Protein 4FZL (pdb70)

Radius of gyration: 26.9 Å; Cα contacts (8 Å, |Δi|>4): 973; chains: 2; bounding box: 53×77×69 Å

Sequence (481 aa):
GMQNPVATVLLLQGDLYCSPNCLATFQDQARRDSFGIQSKVALKTFAAADQREAEGRDLRTAYNEIATDIGRSSQQINENIIKYPPGNHHVLSGGLMTPFHALAHGMMFGLGAPLTFPIQNVGLNVDIRGIPDVMNVIQSARPVGTSSLDVVNFAYDVGKDSNASWLTLGNITLRLVGTIDKNASGAWTFSSGEIRRAFNDVYDANPSNNHHRGWLGENLTSLLSAVPFTSYSIEIPGSSLPVTTVSGNMQNPVATVLLLQGDLYCSPNCLATFQDQARRDSFGIQQSKVALKTFAAADQREAEGRDLRTAYNEIATDIGRSSQQQINENIIKYPPGNHHVLSGGLMTPFHALAHGMMFGLGAPLTFPIQNVGLNVDIRGIPDVMNVIQSARPVGTSSLDVVNFAYDVGKKDSNASWLTLGNITLRLVGTIDKNASGAWTFSSGEEIIRRAFNDVYDANPSNNHRGWLGENLTSLLSSAVPFTSYSIEIPGSLPVVTVSGNLEHH

CATH classification: 1.10.150.790 (+1 more: 3.30.450.400)

Structure (mmCIF, N/CA/C/O backbone):
data_4FZL
#
_entry.id   4FZL
#
_cell.length_a   55.810
_cell.length_b   96.090
_cell.length_c   64.270
_cell.angle_alpha   90.00
_cell.angle_beta   114.17
_cell.angle_gamma   90.00
#
_symmetry.space_group_name_H-M   'P 1 21 1'
#
loop_
_entity.id
_entity.type
_entity.pdbx_description
1 polymer Bacteriocin
2 non-polymer 'CALCIUM ION'
3 non-polymer 1,2-ETHANEDIOL
4 non-polymer 'CHLORIDE ION'
5 non-polymer 'MAGNESIUM ION'
6 water water
#
loop_
_atom_site.group_PDB
_atom_site.id
_atom_site.type_symbol
_atom_site.label_atom_id
_atom_site.label_alt_id
_atom_site.label_comp_id
_atom_site.label_asym_id
_atom_site.label_entity_id
_atom_site.label_seq_id
_atom_site.pdbx_PDB_ins_code
_atom_site.Cartn_x
_atom_site.Cartn_y
_atom_site.Cartn_z
_atom_site.occupancy
_atom_site.B_iso_or_equiv
_atom_site.auth_seq_id
_atom_site.auth_comp_id
_atom_site.auth_asym_id
_atom_site.auth_atom_id
_atom_site.pdbx_PDB_model_num
ATOM 1 N N . GLY A 1 1 ? -19.580 31.563 -45.912 1.00 102.88 38 GLY A N 1
ATOM 2 C CA . GLY A 1 1 ? -19.401 31.743 -44.441 1.00 70.53 38 GLY A CA 1
ATOM 3 C C . GLY A 1 1 ? -17.959 32.076 -44.118 1.00 59.83 38 GLY A C 1
ATOM 4 O O . GLY A 1 1 ? -17.397 33.034 -44.637 1.00 52.25 38 GLY A O 1
ATOM 5 N N . MET A 1 2 ? -17.343 31.292 -43.253 1.00 43.45 39 MET A N 1
ATOM 6 C CA . MET A 1 2 ? -15.934 31.533 -42.835 1.00 35.23 39 MET A CA 1
ATOM 7 C C . MET A 1 2 ? -14.902 30.862 -43.776 1.00 29.82 39 MET A C 1
ATOM 8 O O . MET A 1 2 ? -15.308 29.936 -44.578 1.00 39.27 39 MET A O 1
ATOM 13 N N . GLN A 1 3 ? -13.653 31.347 -43.728 1.00 31.87 40 GLN A N 1
ATOM 14 C CA . GLN A 1 3 ? -12.599 30.862 -44.627 1.00 33.11 40 GLN A CA 1
ATOM 15 C C . GLN A 1 3 ? -11.954 29.629 -44.073 1.00 31.47 40 GLN A C 1
ATOM 16 O O . GLN A 1 3 ? -11.075 29.027 -44.739 1.00 36.01 40 GLN A O 1
ATOM 22 N N . ASN A 1 4 ? -12.421 29.247 -42.863 1.00 37.48 41 ASN A N 1
ATOM 23 C CA . ASN A 1 4 ? -11.963 28.035 -42.280 1.00 32.22 41 ASN A CA 1
ATOM 24 C C . ASN A 1 4 ? -12.967 27.430 -41.257 1.00 26.50 41 ASN A C 1
ATOM 25 O O . ASN A 1 4 ? -13.887 28.100 -40.735 1.00 31.82 41 ASN A O 1
ATOM 30 N N . PRO A 1 5 ? -12.767 26.138 -40.981 1.00 25.62 42 PRO A N 1
ATOM 31 C CA . PRO A 1 5 ? -13.684 25.344 -40.200 1.00 27.98 42 PRO A CA 1
ATOM 32 C C . PRO A 1 5 ? -13.544 25.579 -38.735 1.00 21.77 42 PRO A C 1
ATOM 33 O O . PRO A 1 5 ? -14.542 25.274 -38.067 1.00 27.93 42 PRO A O 1
ATOM 37 N N . VAL A 1 6 ? -12.397 26.076 -38.254 1.00 21.00 43 VAL A N 1
ATOM 38 C CA . VAL A 1 6 ? -12.255 26.431 -36.851 1.00 22.30 43 VAL A CA 1
ATOM 39 C C . VAL A 1 6 ? -13.155 27.592 -36.521 1.00 20.29 43 VAL A C 1
ATOM 40 O O . VAL A 1 6 ? -13.924 27.517 -35.501 1.00 24.08 43 VAL A O 1
ATOM 44 N N . ALA A 1 7 ? -13.139 28.638 -37.354 1.00 24.53 44 ALA A N 1
ATOM 45 C CA . ALA A 1 7 ? -14.031 29.773 -37.114 1.00 24.51 44 ALA A CA 1
ATOM 46 C C . ALA A 1 7 ? -15.520 29.342 -37.208 1.00 20.84 44 ALA A C 1
ATOM 47 O O . ALA A 1 7 ? -16.402 29.851 -36.457 1.00 23.87 44 ALA A O 1
ATOM 49 N N . THR A 1 8 ? -15.858 28.472 -38.185 1.00 20.70 45 THR A N 1
ATOM 50 C CA . THR A 1 8 ? -17.195 27.959 -38.308 1.00 22.43 45 THR A CA 1
ATOM 51 C C . THR A 1 8 ? -17.751 27.326 -37.028 1.00 21.47 45 THR A C 1
ATOM 52 O O . THR A 1 8 ? -18.878 27.657 -36.580 1.00 24.86 45 THR A O 1
ATOM 56 N N . VAL A 1 9 ? -16.936 26.489 -36.413 1.00 21.53 46 VAL A N 1
ATOM 57 C CA . VAL A 1 9 ? -17.273 25.832 -35.162 1.00 23.16 46 VAL A CA 1
ATOM 58 C C . VAL A 1 9 ? -17.382 26.879 -34.035 1.00 21.49 46 VAL A C 1
ATOM 59 O O . VAL A 1 9 ? -18.350 26.884 -33.264 1.00 24.88 46 VAL A O 1
ATOM 63 N N . LEU A 1 10 ? -16.459 27.823 -33.992 1.00 22.37 47 LEU A N 1
ATOM 64 C CA . LEU A 1 10 ? -16.599 28.860 -32.961 1.00 22.35 47 LEU A CA 1
ATOM 65 C C . LEU A 1 10 ? -17.985 29.536 -33.062 1.00 20.90 47 LEU A C 1
ATOM 66 O O . LEU A 1 10 ? -18.603 29.773 -32.028 1.00 22.97 47 LEU A O 1
ATOM 71 N N . LEU A 1 11 ? -18.360 29.978 -34.258 1.00 21.51 48 LEU A N 1
ATOM 72 C CA . LEU A 1 11 ? -19.616 30.701 -34.405 1.00 25.57 48 LEU A CA 1
ATOM 73 C C . LEU A 1 11 ? -20.776 29.804 -34.063 1.00 23.36 48 LEU A C 1
ATOM 74 O O . LEU A 1 11 ? -21.637 30.249 -33.364 1.00 25.32 48 LEU A O 1
ATOM 79 N N . LEU A 1 12 ? -20.751 28.541 -34.499 1.00 21.84 49 LEU A N 1
ATOM 80 C CA . LEU A 1 12 ? -21.800 27.563 -34.125 1.00 22.52 49 LEU A CA 1
ATOM 81 C C . LEU A 1 12 ? -21.933 27.363 -32.598 1.00 25.41 49 LEU A C 1
ATOM 82 O O . LEU A 1 12 ? -23.066 27.197 -32.093 1.00 27.85 49 LEU A O 1
ATOM 87 N N . GLN A 1 13 ? -20.800 27.422 -31.888 1.00 24.20 50 GLN A N 1
ATOM 88 C CA . GLN A 1 13 ? -20.771 27.188 -30.457 1.00 23.18 50 GLN A CA 1
ATOM 89 C C . GLN A 1 13 ? -21.006 28.478 -29.636 1.00 23.97 50 GLN A C 1
ATOM 90 O O . GLN A 1 13 ? -21.017 28.447 -28.415 1.00 22.16 50 GLN A O 1
ATOM 96 N N . GLY A 1 14 ? -21.241 29.619 -30.295 1.00 22.78 51 GLY A N 1
ATOM 97 C CA . GLY A 1 14 ? -21.444 30.862 -29.550 1.00 23.13 51 GLY A CA 1
ATOM 98 C C . GLY A 1 14 ? -22.600 30.859 -28.547 1.00 21.88 51 GLY A C 1
ATOM 99 O O . GLY A 1 14 ? -22.424 31.407 -27.421 1.00 24.86 51 GLY A O 1
ATOM 100 N N . ASP A 1 15 ? -23.738 30.258 -28.899 1.00 25.70 52 ASP A N 1
ATOM 101 C CA . ASP A 1 15 ? -24.914 30.242 -28.011 1.00 27.16 52 ASP A CA 1
ATOM 102 C C . ASP A 1 15 ? -24.574 29.483 -26.717 1.00 28.67 52 ASP A C 1
ATOM 103 O O . ASP A 1 15 ? -25.026 29.826 -25.598 1.00 28.92 52 ASP A O 1
ATOM 108 N N . LEU A 1 16 ? -23.797 28.420 -26.845 1.00 23.73 53 LEU A N 1
ATOM 109 C CA . LEU A 1 16 ? -23.406 27.623 -25.682 1.00 23.05 53 LEU A CA 1
ATOM 110 C C . LEU A 1 16 ? -22.268 28.267 -24.898 1.00 25.22 53 LEU A C 1
ATOM 111 O O . LEU A 1 16 ? -22.333 28.283 -23.659 1.00 29.63 53 LEU A O 1
ATOM 116 N N . TYR A 1 17 ? -21.166 28.757 -25.531 1.00 19.86 54 TYR A N 1
ATOM 117 C CA . TYR A 1 17 ? -20.053 29.265 -24.767 1.00 21.29 54 TYR A CA 1
ATOM 118 C C . TYR A 1 17 ? -20.397 30.587 -24.120 1.00 27.26 54 TYR A C 1
ATOM 119 O O . TYR A 1 17 ? -19.950 30.853 -23.048 1.00 26.19 54 TYR A O 1
ATOM 128 N N . CYS A 1 18 ? -21.196 31.430 -24.745 1.00 23.01 55 CYS A N 1
ATOM 129 C CA . CYS A 1 18 ? -21.590 32.722 -24.161 1.00 23.88 55 CYS A CA 1
ATOM 130 C C . CYS A 1 18 ? -22.901 32.538 -23.373 1.00 26.09 55 CYS A C 1
ATOM 131 O O . CYS A 1 18 ? -23.952 33.136 -23.663 1.00 31.77 55 CYS A O 1
ATOM 134 N N . SER A 1 19 ? -22.878 31.587 -22.466 1.00 25.57 56 SER A N 1
ATOM 135 C CA . SER A 1 19 ? -23.999 31.245 -21.637 1.00 23.97 56 SER A CA 1
ATOM 136 C C . SER A 1 19 ? -23.470 30.530 -20.369 1.00 28.59 56 SER A C 1
ATOM 137 O O . SER A 1 19 ? -22.288 30.244 -20.263 1.00 28.35 56 SER A O 1
ATOM 140 N N . PRO A 1 20 ? -24.374 30.183 -19.438 1.00 29.16 57 PRO A N 1
ATOM 141 C CA . PRO A 1 20 ? -24.006 29.333 -18.279 1.00 31.60 57 PRO A CA 1
ATOM 142 C C . PRO A 1 20 ? -23.540 27.943 -18.677 1.00 32.60 57 PRO A C 1
ATOM 143 O O . PRO A 1 20 ? -22.989 27.242 -17.850 1.00 34.62 57 PRO A O 1
ATOM 147 N N . ASN A 1 21 ? -23.754 27.550 -19.930 1.00 27.93 58 ASN A N 1
ATOM 148 C CA . ASN A 1 21 ? -23.283 26.238 -20.435 1.00 24.56 58 ASN A CA 1
ATOM 149 C C . ASN A 1 21 ? -21.847 26.236 -20.896 1.00 28.04 58 ASN A C 1
ATOM 150 O O . ASN A 1 21 ? -21.377 25.206 -21.401 1.00 26.89 58 ASN A O 1
ATOM 155 N N . CYS A 1 22 ? -21.142 27.359 -20.715 1.00 23.80 59 CYS A N 1
ATOM 156 C CA . CYS A 1 22 ? -19.745 27.497 -21.220 1.00 21.77 59 CYS A CA 1
ATOM 157 C C . CYS A 1 22 ? -18.846 26.368 -20.737 1.00 21.89 59 CYS A C 1
ATOM 158 O O . CYS A 1 22 ? -18.246 25.694 -21.563 1.00 24.61 59 CYS A O 1
ATOM 161 N N . LEU A 1 23 ? -18.776 26.133 -19.419 1.00 23.14 60 LEU A N 1
ATOM 162 C CA . LEU A 1 23 ? -17.828 25.175 -18.925 1.00 25.23 60 LEU A CA 1
ATOM 163 C C . LEU A 1 23 ? -18.108 23.795 -19.473 1.00 22.11 60 LEU A C 1
ATOM 164 O O . LEU A 1 23 ? -17.175 23.102 -19.931 1.00 23.73 60 LEU A O 1
ATOM 169 N N . ALA A 1 24 ? -19.357 23.330 -19.313 1.00 23.72 61 ALA A N 1
ATOM 170 C CA . ALA A 1 24 ? -19.717 21.959 -19.767 1.00 19.89 61 ALA A CA 1
ATOM 171 C C . ALA A 1 24 ? -19.339 21.779 -21.285 1.00 22.59 61 ALA A C 1
ATOM 172 O O . ALA A 1 24 ? -18.893 20.729 -21.735 1.00 25.67 61 ALA A O 1
ATOM 174 N N . THR A 1 25 ? -19.638 22.797 -22.060 1.00 22.79 62 THR A N 1
ATOM 175 C CA . THR A 1 25 ? -19.397 22.763 -23.523 1.00 25.00 62 THR A CA 1
ATOM 176 C C . THR A 1 25 ? -17.888 22.730 -23.807 1.00 21.48 62 THR A C 1
ATOM 177 O O . THR A 1 25 ? -17.424 21.963 -24.698 1.00 24.33 62 THR A O 1
ATOM 181 N N . PHE A 1 26 ? -17.091 23.503 -23.034 1.00 19.97 63 PHE A N 1
ATOM 182 C CA . PHE A 1 26 ? -15.690 23.480 -23.214 1.00 18.18 63 PHE A CA 1
ATOM 183 C C . PHE A 1 26 ? -15.045 22.157 -22.748 1.00 22.34 63 PHE A C 1
ATOM 184 O O . PHE A 1 26 ? -14.134 21.609 -23.419 1.00 22.34 63 PHE A O 1
ATOM 192 N N . GLN A 1 27 ? -15.549 21.594 -21.640 1.00 22.40 64 GLN A N 1
ATOM 193 C CA . GLN A 1 27 ? -15.098 20.306 -21.212 1.00 22.41 64 GLN A CA 1
ATOM 194 C C . GLN A 1 27 ? -15.344 19.259 -22.310 1.00 24.96 64 GLN A C 1
ATOM 195 O O . GLN A 1 27 ? -14.567 18.409 -22.562 1.00 24.71 64 GLN A O 1
ATOM 201 N N . ASP A 1 28 ? -16.489 19.311 -22.949 1.00 26.24 65 ASP A N 1
ATOM 202 C CA . ASP A 1 28 ? -16.814 18.319 -23.983 1.00 27.27 65 ASP A CA 1
ATOM 203 C C . ASP A 1 28 ? -15.859 18.517 -25.197 1.00 23.72 65 ASP A C 1
ATOM 204 O O . ASP A 1 28 ? -15.413 17.563 -25.782 1.00 24.39 65 ASP A O 1
ATOM 209 N N . GLN A 1 29 ? -15.573 19.781 -25.559 1.00 21.91 66 GLN A N 1
ATOM 210 C CA . GLN A 1 29 ? -14.729 20.044 -26.677 1.00 25.05 66 GLN A CA 1
ATOM 211 C C . GLN A 1 29 ? -13.320 19.511 -26.349 1.00 26.26 66 GLN A C 1
ATOM 212 O O . GLN A 1 29 ? -12.653 18.918 -27.173 1.00 23.14 66 GLN A O 1
ATOM 218 N N . ALA A 1 30 ? -12.841 19.811 -25.158 1.00 24.33 67 ALA A N 1
ATOM 219 C CA . ALA A 1 30 ? -11.494 19.406 -24.776 1.00 22.12 67 ALA A CA 1
ATOM 220 C C . ALA A 1 30 ? -11.373 17.882 -24.810 1.00 24.63 67 ALA A C 1
ATOM 221 O O . ALA A 1 30 ? -10.382 17.344 -25.261 1.00 25.58 67 ALA A O 1
ATOM 223 N N . ARG A 1 31 ? -12.401 17.195 -24.331 1.00 25.16 68 ARG A N 1
ATOM 224 C CA . ARG A 1 31 ? -12.419 15.748 -24.345 1.00 27.81 68 ARG A CA 1
ATOM 225 C C . ARG A 1 31 ? -12.352 15.231 -25.781 1.00 26.94 68 ARG A C 1
ATOM 226 O O . ARG A 1 31 ? -11.629 14.275 -26.090 1.00 29.02 68 ARG A O 1
ATOM 234 N N . ARG A 1 32 ? -13.114 15.883 -26.661 1.00 25.72 69 ARG A N 1
ATOM 235 C CA . ARG A 1 32 ? -13.236 15.424 -28.062 1.00 28.79 69 ARG A CA 1
ATOM 236 C C . ARG A 1 32 ? -11.894 15.484 -28.842 1.00 25.36 69 ARG A C 1
ATOM 237 O O . ARG A 1 32 ? -11.558 14.565 -29.591 1.00 32.90 69 ARG A O 1
ATOM 245 N N . ASP A 1 33 ? -11.122 16.552 -28.633 1.00 23.99 70 ASP A N 1
ATOM 246 C CA . ASP A 1 33 ? -9.879 16.745 -29.411 1.00 26.06 70 ASP A CA 1
ATOM 247 C C . ASP A 1 33 ? -8.653 16.661 -28.554 1.00 23.43 70 ASP A C 1
ATOM 248 O O . ASP A 1 33 ? -7.538 17.005 -28.998 1.00 25.56 70 ASP A O 1
ATOM 253 N N . SER A 1 34 ? -8.807 16.158 -27.331 1.00 25.08 71 SER A N 1
ATOM 254 C CA . SER A 1 34 ? -7.627 16.039 -26.406 1.00 24.47 71 SER A CA 1
ATOM 255 C C . SER A 1 34 ? -6.852 17.356 -26.195 1.00 22.79 71 SER A C 1
ATOM 256 O O . SER A 1 34 ? -5.597 17.377 -26.192 1.00 26.09 71 SER A O 1
ATOM 259 N N . PHE A 1 35 ? -7.631 18.391 -25.846 1.00 24.07 72 PHE A N 1
ATOM 260 C CA . PHE A 1 35 ? -7.097 19.752 -25.701 1.00 22.91 72 PHE A CA 1
ATOM 261 C C . PHE A 1 35 ? -6.233 20.082 -26.896 1.00 23.41 72 PHE A C 1
ATOM 262 O O . PHE A 1 35 ? -5.077 20.428 -26.781 1.00 27.42 72 PHE A O 1
ATOM 270 N N . GLY A 1 36 ? -6.828 19.883 -28.053 1.00 22.05 73 GLY A N 1
ATOM 271 C CA . GLY A 1 36 ? -6.219 20.164 -29.334 1.00 24.69 73 GLY A CA 1
ATOM 272 C C . GLY A 1 36 ? -6.466 21.553 -29.880 1.00 22.86 73 GLY A C 1
ATOM 273 O O . GLY A 1 36 ? -6.708 22.498 -29.114 1.00 23.05 73 GLY A O 1
ATOM 274 N N . ILE A 1 37 ? -6.371 21.673 -31.212 1.00 23.95 74 ILE A N 1
ATOM 275 C CA . ILE A 1 37 ? -6.476 23.006 -31.869 1.00 22.21 74 ILE A CA 1
ATOM 276 C C . ILE A 1 37 ? -7.786 23.716 -31.562 1.00 20.38 74 ILE A C 1
ATOM 277 O O . ILE A 1 37 ? -7.740 24.873 -31.152 1.00 23.60 74 ILE A O 1
ATOM 282 N N . GLN A 1 38 ? -8.928 23.061 -31.801 1.00 24.09 75 GLN A N 1
ATOM 283 C CA . GLN A 1 38 ? -10.165 23.726 -31.556 1.00 22.54 75 GLN A CA 1
ATOM 284 C C . GLN A 1 38 ? -10.315 24.192 -30.106 1.00 20.24 75 GLN A C 1
ATOM 285 O O . GLN A 1 38 ? -10.787 25.302 -29.856 1.00 21.08 75 GLN A O 1
ATOM 291 N N . SER A 1 39 ? -9.911 23.352 -29.168 1.00 20.56 76 SER A N 1
ATOM 292 C CA . SER A 1 39 ? -9.921 23.720 -27.762 1.00 19.35 76 SER A CA 1
ATOM 293 C C . SER A 1 39 ? -9.032 24.913 -27.411 1.00 18.73 76 SER A C 1
ATOM 294 O O . SER A 1 39 ? -9.428 25.843 -26.641 1.00 22.50 76 SER A O 1
ATOM 297 N N . LYS A 1 40 ? -7.839 24.931 -27.995 1.00 20.51 77 LYS A N 1
ATOM 298 C CA . LYS A 1 40 ? -6.851 25.996 -27.697 1.00 20.88 77 LYS A CA 1
ATOM 299 C C . LYS A 1 40 ? -7.329 27.274 -28.315 1.00 19.03 77 LYS A C 1
ATOM 300 O O . LYS A 1 40 ? -7.254 28.348 -27.706 1.00 21.12 77 LYS A O 1
ATOM 306 N N . VAL A 1 41 ? -7.852 27.152 -29.526 1.00 18.73 78 VAL A N 1
ATOM 307 C CA . VAL A 1 41 ? -8.356 28.374 -30.208 1.00 19.87 78 VAL A CA 1
ATOM 308 C C . VAL A 1 41 ? -9.633 28.935 -29.455 1.00 16.79 78 VAL A C 1
ATOM 309 O O . VAL A 1 41 ? -9.744 30.161 -29.248 1.00 19.37 78 VAL A O 1
ATOM 313 N N . ALA A 1 42 ? -10.538 28.049 -29.008 1.00 18.99 79 ALA A N 1
ATOM 314 C CA . ALA A 1 42 ? -11.651 28.468 -28.157 1.00 20.71 79 ALA A CA 1
ATOM 315 C C . ALA A 1 42 ? -11.147 29.198 -26.905 1.00 18.21 79 ALA A C 1
ATOM 316 O O . ALA A 1 42 ? -11.591 30.296 -26.586 1.00 20.47 79 ALA A O 1
ATOM 318 N N . LEU A 1 43 ? -10.159 28.612 -26.209 1.00 19.28 80 LEU A N 1
ATOM 319 C CA . LEU A 1 43 ? -9.714 29.175 -24.956 1.00 21.75 80 LEU A CA 1
ATOM 320 C C . LEU A 1 43 ? -9.110 30.574 -25.177 1.00 18.67 80 LEU A C 1
ATOM 321 O O . LEU A 1 43 ? -9.373 31.524 -24.430 1.00 20.75 80 LEU A O 1
ATOM 326 N N . LYS A 1 44 ? -8.282 30.705 -26.229 1.00 19.56 81 LYS A N 1
ATOM 327 C CA . LYS A 1 44 ? -7.763 31.993 -26.574 1.00 20.12 81 LYS A CA 1
ATOM 328 C C . LYS A 1 44 ? -8.802 33.048 -26.995 1.00 21.71 81 LYS A C 1
ATOM 329 O O . LYS A 1 44 ? -8.663 34.234 -26.710 1.00 21.90 81 LYS A O 1
ATOM 335 N N . THR A 1 45 ? -9.860 32.571 -27.645 1.00 20.13 82 THR A N 1
ATOM 336 C CA . THR A 1 45 ? -10.959 33.443 -28.017 1.00 20.31 82 THR A CA 1
ATOM 337 C C . THR A 1 45 ? -11.673 33.915 -26.735 1.00 18.69 82 THR A C 1
ATOM 338 O O . THR A 1 45 ? -12.086 35.085 -26.668 1.00 21.22 82 THR A O 1
ATOM 342 N N . PHE A 1 46 ? -11.896 32.974 -25.774 1.00 18.93 83 PHE A N 1
ATOM 343 C CA . PHE A 1 46 ? -12.515 33.397 -24.521 1.00 17.64 83 PHE A CA 1
ATOM 344 C C . PHE A 1 46 ? -11.678 34.523 -23.877 1.00 18.22 83 PHE A C 1
ATOM 345 O O . PHE A 1 46 ? -12.246 35.479 -23.306 1.00 22.29 83 PHE A O 1
ATOM 353 N N . ALA A 1 47 ? -10.347 34.321 -23.854 1.00 20.00 84 ALA A N 1
ATOM 354 C CA . ALA A 1 47 ? -9.564 35.350 -23.221 1.00 18.54 84 ALA A CA 1
ATOM 355 C C . ALA A 1 47 ? -9.642 36.686 -23.945 1.00 17.92 84 ALA A C 1
ATOM 356 O O . ALA A 1 47 ? -9.674 37.745 -23.324 1.00 21.90 84 ALA A O 1
ATOM 358 N N . ALA A 1 48 ? -9.622 36.619 -25.284 1.00 19.43 85 ALA A N 1
ATOM 359 C CA . ALA A 1 48 ? -9.767 37.840 -26.066 1.00 20.70 85 ALA A CA 1
ATOM 360 C C . ALA A 1 48 ? -11.135 38.532 -25.841 1.00 19.15 85 ALA A C 1
ATOM 361 O O . ALA A 1 48 ? -11.216 39.792 -25.830 1.00 22.31 85 ALA A O 1
ATOM 363 N N . ALA A 1 49 ? -12.192 37.704 -25.779 1.00 16.96 86 ALA A N 1
ATOM 364 C CA . ALA A 1 49 ? -13.513 38.257 -25.642 1.00 20.76 86 ALA A CA 1
ATOM 365 C C . ALA A 1 49 ? -13.644 38.910 -24.236 1.00 20.81 86 ALA A C 1
ATOM 366 O O . ALA A 1 49 ? -14.231 39.969 -24.058 1.00 21.32 86 ALA A O 1
ATOM 368 N N . ASP A 1 50 ? -13.100 38.238 -23.222 1.00 19.79 87 ASP A N 1
ATOM 369 C CA . ASP A 1 50 ? -13.097 38.814 -21.891 1.00 17.85 87 ASP A CA 1
ATOM 370 C C . ASP A 1 50 ? -12.341 40.132 -21.857 1.00 18.83 87 ASP A C 1
ATOM 371 O O . ASP A 1 50 ? -12.764 41.068 -21.198 1.00 20.72 87 ASP A O 1
ATOM 376 N N . GLN A 1 51 ? -11.174 40.173 -22.487 1.00 21.35 88 GLN A N 1
ATOM 377 C CA . GLN A 1 51 ? -10.442 41.410 -22.593 1.00 22.16 88 GLN A CA 1
ATOM 378 C C . GLN A 1 51 ? -11.307 42.558 -23.201 1.00 21.04 88 GLN A C 1
ATOM 379 O O . GLN A 1 51 ? -11.308 43.695 -22.733 1.00 22.60 88 GLN A O 1
ATOM 385 N N . ARG A 1 52 ? -11.992 42.244 -24.296 1.00 22.05 89 ARG A N 1
ATOM 386 C CA . ARG A 1 52 ? -12.847 43.212 -24.878 1.00 21.89 89 ARG A CA 1
ATOM 387 C C . ARG A 1 52 ? -14.049 43.624 -23.965 1.00 21.60 89 ARG A C 1
ATOM 388 O O . ARG A 1 52 ? -14.412 44.810 -23.957 1.00 26.63 89 ARG A O 1
ATOM 396 N N . GLU A 1 53 ? -14.635 42.665 -23.243 1.00 21.92 90 GLU A N 1
ATOM 397 C CA . GLU A 1 53 ? -15.650 43.013 -22.254 1.00 23.31 90 GLU A CA 1
ATOM 398 C C . GLU A 1 53 ? -15.045 43.961 -21.161 1.00 21.33 90 GLU A C 1
ATOM 399 O O . GLU A 1 53 ? -15.740 44.913 -20.750 1.00 23.12 90 GLU A O 1
ATOM 405 N N . ALA A 1 54 ? -13.788 43.748 -20.788 1.00 21.79 91 ALA A N 1
ATOM 406 C CA . ALA A 1 54 ? -13.178 44.632 -19.810 1.00 22.30 91 ALA A CA 1
ATOM 407 C C . ALA A 1 54 ? -13.044 46.059 -20.334 1.00 25.45 91 ALA A C 1
ATOM 408 O O . ALA A 1 54 ? -12.966 47.008 -19.552 1.00 28.20 91 ALA A O 1
ATOM 410 N N . GLU A 1 55 ? -12.973 46.174 -21.644 1.00 28.19 92 GLU A N 1
ATOM 411 C CA . GLU A 1 55 ? -12.847 47.460 -22.357 1.00 30.60 92 GLU A CA 1
ATOM 412 C C . GLU A 1 55 ? -14.153 48.099 -22.675 1.00 34.02 92 GLU A C 1
ATOM 413 O O . GLU A 1 55 ? -14.169 49.147 -23.271 1.00 37.38 92 GLU A O 1
ATOM 419 N N . GLY A 1 56 ? -15.239 47.478 -22.270 1.00 24.14 93 GLY A N 1
ATOM 420 C CA . GLY A 1 56 ? -16.542 48.043 -22.425 1.00 31.69 93 GLY A CA 1
ATOM 421 C C . GLY A 1 56 ? -17.451 47.384 -23.461 1.00 34.80 93 GLY A C 1
ATOM 422 O O . GLY A 1 56 ? -18.543 47.893 -23.686 1.00 35.56 93 GLY A O 1
ATOM 423 N N . ARG A 1 57 ? -16.987 46.299 -24.115 1.00 31.39 94 ARG A N 1
ATOM 424 C CA . ARG A 1 57 ? -17.771 45.698 -25.209 1.00 25.43 94 ARG A CA 1
ATOM 425 C C . ARG A 1 57 ? -18.736 44.650 -24.673 1.00 23.07 94 ARG A C 1
ATOM 426 O O . ARG A 1 57 ? -18.528 44.117 -23.569 1.00 27.03 94 ARG A O 1
ATOM 434 N N . ASP A 1 58 ? -19.751 44.330 -25.475 1.00 25.41 95 ASP A N 1
ATOM 435 C CA . ASP A 1 58 ? -20.676 43.246 -25.201 1.00 27.00 95 ASP A CA 1
ATOM 436 C C . ASP A 1 58 ? -19.977 41.891 -25.406 1.00 26.15 95 ASP A C 1
ATOM 437 O O . ASP A 1 58 ? -19.285 41.721 -26.407 1.00 23.85 95 ASP A O 1
ATOM 442 N N . LEU A 1 59 ? -20.077 40.947 -24.436 1.00 24.09 96 LEU A N 1
ATOM 443 C CA . LEU A 1 59 ? -19.360 39.689 -24.562 1.00 20.68 96 LEU A CA 1
ATOM 444 C C . LEU A 1 59 ? -19.663 38.934 -25.833 1.00 21.98 96 LEU A C 1
ATOM 445 O O . LEU A 1 59 ? -18.764 38.491 -26.558 1.00 22.40 96 LEU A O 1
ATOM 450 N N . ARG A 1 60 ? -20.923 38.704 -26.099 1.00 23.11 97 ARG A N 1
ATOM 451 C CA . ARG A 1 60 ? -21.230 37.836 -27.215 1.00 20.90 97 ARG A CA 1
ATOM 452 C C . ARG A 1 60 ? -20.794 38.518 -28.558 1.00 21.75 97 ARG A C 1
ATOM 453 O O . ARG A 1 60 ? -20.291 37.850 -29.464 1.00 21.91 97 ARG A O 1
ATOM 461 N N . THR A 1 61 ? -21.026 39.829 -28.683 1.00 22.64 98 THR A N 1
ATOM 462 C CA . THR A 1 61 ? -20.609 40.574 -29.855 1.00 21.91 98 THR A CA 1
ATOM 463 C C . THR A 1 61 ? -19.145 40.425 -30.043 1.00 19.96 98 THR A C 1
ATOM 464 O O . THR A 1 61 ? -18.659 40.118 -31.144 1.00 22.44 98 THR A O 1
ATOM 468 N N . ALA A 1 62 ? -18.386 40.578 -28.953 1.00 21.49 99 ALA A N 1
ATOM 469 C CA . ALA A 1 62 ? -16.872 40.522 -28.929 1.00 22.07 99 ALA A CA 1
ATOM 470 C C . ALA A 1 62 ? -16.459 39.090 -29.414 1.00 20.22 99 ALA A C 1
ATOM 471 O O . ALA A 1 62 ? -15.658 38.923 -30.354 1.00 22.96 99 ALA A O 1
ATOM 473 N N . TYR A 1 63 ? -17.054 38.078 -28.777 1.00 20.33 100 TYR A N 1
ATOM 474 C CA . TYR A 1 63 ? -16.809 36.697 -29.132 1.00 20.32 100 TYR A CA 1
ATOM 475 C C . TYR A 1 63 ? -17.041 36.453 -30.635 1.00 20.31 100 TYR A C 1
ATOM 476 O O . TYR A 1 63 ? -16.173 35.898 -31.343 1.00 21.08 100 TYR A O 1
ATOM 485 N N . ASN A 1 64 ? -18.236 36.877 -31.079 1.00 21.96 101 ASN A N 1
ATOM 486 C CA . ASN A 1 64 ? -18.599 36.689 -32.487 1.00 19.87 101 ASN A CA 1
ATOM 487 C C . ASN A 1 64 ? -17.596 37.436 -33.425 1.00 19.12 101 ASN A C 1
ATOM 488 O O . ASN A 1 64 ? -17.145 36.867 -34.478 1.00 22.09 101 ASN A O 1
ATOM 493 N N . GLU A 1 65 ? -17.233 38.674 -33.049 1.00 22.15 102 GLU A N 1
ATOM 494 C CA . GLU A 1 65 ? -16.294 39.424 -33.873 1.00 22.71 102 GLU A CA 1
ATOM 495 C C . GLU A 1 65 ? -14.906 38.824 -33.930 1.00 20.65 102 GLU A C 1
ATOM 496 O O . GLU A 1 65 ? -14.272 38.879 -35.006 1.00 21.68 102 GLU A O 1
ATOM 502 N N . ILE A 1 66 ? -14.408 38.288 -32.806 1.00 20.93 103 ILE A N 1
ATOM 503 C CA . ILE A 1 66 ? -13.115 37.603 -32.810 1.00 20.73 103 ILE A CA 1
ATOM 504 C C . ILE A 1 66 ? -13.209 36.323 -33.675 1.00 21.03 103 ILE A C 1
ATOM 505 O O . ILE A 1 66 ? -12.330 36.031 -34.504 1.00 21.03 103 ILE A O 1
ATOM 510 N N . ALA A 1 67 ? -14.299 35.577 -33.538 1.00 21.64 104 ALA A N 1
ATOM 511 C CA . ALA A 1 67 ? -14.441 34.336 -34.346 1.00 21.01 104 ALA A CA 1
ATOM 512 C C . ALA A 1 67 ? -14.494 34.698 -35.816 1.00 20.33 104 ALA A C 1
ATOM 513 O O . ALA A 1 67 ? -13.915 34.004 -36.653 1.00 21.44 104 ALA A O 1
ATOM 515 N N . THR A 1 68 ? -15.209 35.766 -36.128 1.00 20.26 105 THR A N 1
ATOM 516 C CA . THR A 1 68 ? -15.321 36.223 -37.493 1.00 21.35 105 THR A CA 1
ATOM 517 C C . THR A 1 68 ? -13.951 36.627 -38.063 1.00 21.37 105 THR A C 1
ATOM 518 O O . THR A 1 68 ? -13.586 36.314 -39.233 1.00 23.09 105 THR A O 1
ATOM 522 N N . ASP A 1 69 ? -13.162 37.290 -37.240 1.00 21.29 106 ASP A N 1
ATOM 523 C CA . ASP A 1 69 ? -11.828 37.675 -37.682 1.00 22.35 106 ASP A CA 1
ATOM 524 C C . ASP A 1 69 ? -10.906 36.489 -37.901 1.00 19.62 106 ASP A C 1
ATOM 525 O O . ASP A 1 69 ? -10.134 36.430 -38.895 1.00 25.58 106 ASP A O 1
ATOM 530 N N . ILE A 1 70 ? -10.996 35.503 -36.998 1.00 21.27 107 ILE A N 1
ATOM 531 C CA . ILE A 1 70 ? -10.228 34.249 -37.181 1.00 22.61 107 ILE A CA 1
ATOM 532 C C . ILE A 1 70 ? -10.635 33.636 -38.552 1.00 23.31 107 ILE A C 1
ATOM 533 O O . ILE A 1 70 ? -9.809 33.086 -39.279 1.00 24.52 107 ILE A O 1
ATOM 538 N N . GLY A 1 71 ? -11.929 33.709 -38.834 1.00 25.42 108 GLY A N 1
ATOM 539 C CA . GLY A 1 71 ? -12.523 33.258 -40.089 1.00 21.25 108 GLY A CA 1
ATOM 540 C C . GLY A 1 71 ? -12.046 33.900 -41.371 1.00 21.98 108 GLY A C 1
ATOM 541 O O . GLY A 1 71 ? -12.322 33.413 -42.478 1.00 27.51 108 GLY A O 1
ATOM 542 N N . ARG A 1 72 ? -11.332 34.991 -41.267 1.00 24.13 109 ARG A N 1
ATOM 543 C CA . ARG A 1 72 ? -10.756 35.623 -42.479 1.00 25.61 109 ARG A CA 1
ATOM 544 C C . ARG A 1 72 ? -9.487 34.884 -42.999 1.00 26.32 109 ARG A C 1
ATOM 545 O O . ARG A 1 72 ? -9.025 35.132 -44.108 1.00 33.58 109 ARG A O 1
ATOM 553 N N . SER A 1 73 ? -8.915 34.022 -42.168 1.00 25.61 110 SER A N 1
ATOM 554 C CA A SER A 1 73 ? -7.736 33.241 -42.513 0.50 24.88 110 SER A CA 1
ATOM 555 C CA B SER A 1 73 ? -7.728 33.265 -42.583 0.50 24.42 110 SER A CA 1
ATOM 556 C C . SER A 1 73 ? -8.160 31.922 -43.123 1.00 25.70 110 SER A C 1
ATOM 557 O O . SER A 1 73 ? -9.199 31.369 -42.717 1.00 23.69 110 SER A O 1
ATOM 562 N N . GLN A 1 74 ? -7.378 31.403 -44.064 1.00 26.14 111 GLN A N 1
ATOM 563 C CA . GLN A 1 74 ? -7.616 30.039 -44.540 1.00 27.18 111 GLN A CA 1
ATOM 564 C C . GLN A 1 74 ? -6.883 29.007 -43.693 1.00 22.68 111 GLN A C 1
ATOM 565 O O . GLN A 1 74 ? -7.138 27.782 -43.889 1.00 31.51 111 GLN A O 1
ATOM 571 N N . GLN A 1 75 ? -6.021 29.443 -42.779 1.00 21.18 112 GLN A N 1
ATOM 572 C CA . GLN A 1 75 ? -5.309 28.490 -41.953 1.00 21.63 112 GLN A CA 1
ATOM 573 C C . GLN A 1 75 ? -6.196 27.964 -40.790 1.00 21.79 112 GLN A C 1
ATOM 574 O O . GLN A 1 75 ? -7.220 28.574 -40.447 1.00 25.56 112 GLN A O 1
ATOM 580 N N . ILE A 1 76 ? -5.787 26.811 -40.252 1.00 21.00 113 ILE A N 1
ATOM 581 C CA . ILE A 1 76 ? -6.509 26.127 -39.203 1.00 21.86 113 ILE A CA 1
ATOM 582 C C . ILE A 1 76 ? -5.647 25.724 -37.998 1.00 22.57 113 ILE A C 1
ATOM 583 O O . ILE A 1 76 ? -6.081 25.019 -37.135 1.00 26.85 113 ILE A O 1
ATOM 588 N N . ASN A 1 77 ? -4.452 26.276 -37.941 1.00 22.98 114 ASN A N 1
ATOM 589 C CA . ASN A 1 77 ? -3.560 25.916 -36.843 1.00 20.77 114 ASN A CA 1
ATOM 590 C C . ASN A 1 77 ? -3.846 26.678 -35.559 1.00 24.00 114 ASN A C 1
ATOM 591 O O . ASN A 1 77 ? -4.604 27.637 -35.541 1.00 24.12 114 ASN A O 1
ATOM 596 N N . GLU A 1 78 ? -3.214 26.277 -34.467 1.00 23.03 115 GLU A N 1
ATOM 597 C CA . GLU A 1 78 ? -3.520 26.884 -33.143 1.00 24.19 115 GLU A CA 1
ATOM 598 C C . GLU A 1 78 ? -3.120 28.351 -32.960 1.00 24.72 115 GLU A C 1
ATOM 599 O O . GLU A 1 78 ? -3.598 29.004 -32.028 1.00 28.50 115 GLU A O 1
ATOM 605 N N . ASN A 1 79 ? -2.274 28.864 -33.867 1.00 23.93 116 ASN A N 1
ATOM 606 C CA . ASN A 1 79 ? -1.820 30.245 -33.872 1.00 22.68 116 ASN A CA 1
ATOM 607 C C . ASN A 1 79 ? -2.625 31.193 -34.752 1.00 21.92 116 ASN A C 1
ATOM 608 O O . ASN A 1 79 ? -2.229 32.336 -34.910 1.00 27.45 116 ASN A O 1
ATOM 613 N N . ILE A 1 80 ? -3.799 30.760 -35.205 1.00 23.87 117 ILE A N 1
ATOM 614 C CA . ILE A 1 80 ? -4.655 31.672 -35.945 1.00 22.67 117 ILE A CA 1
ATOM 615 C C . ILE A 1 80 ? -5.291 32.747 -35.080 1.00 23.58 117 ILE A C 1
ATOM 616 O O . ILE A 1 80 ? -5.857 33.696 -35.591 1.00 23.53 117 ILE A O 1
ATOM 621 N N . ILE A 1 81 ? -5.165 32.579 -33.775 1.00 21.80 118 ILE A N 1
ATOM 622 C CA . ILE A 1 81 ? -5.377 33.631 -32.836 1.00 21.08 118 ILE A CA 1
ATOM 623 C C . ILE A 1 81 ? -4.181 33.530 -31.894 1.00 20.82 118 ILE A C 1
ATOM 624 O O . ILE A 1 81 ? -3.823 32.427 -31.409 1.00 24.30 118 ILE A O 1
ATOM 629 N N . LYS A 1 82 ? -3.528 34.675 -31.652 1.00 27.11 119 LYS A N 1
ATOM 630 C CA . LYS A 1 82 ? -2.366 34.790 -30.738 1.00 27.96 119 LYS A CA 1
ATOM 631 C C . LYS A 1 82 ? -2.770 35.424 -29.432 1.00 30.06 119 LYS A C 1
ATOM 632 O O . LYS A 1 82 ? -3.544 36.314 -29.414 1.00 35.42 119 LYS A O 1
ATOM 638 N N . TYR A 1 83 ? -2.205 34.914 -28.347 1.00 25.54 120 TYR A N 1
ATOM 639 C CA . TYR A 1 83 ? -2.412 35.476 -27.024 1.00 25.10 120 TYR A CA 1
ATOM 640 C C . TYR A 1 83 ? -1.533 36.710 -26.977 1.00 27.15 120 TYR A C 1
ATOM 641 O O . TYR A 1 83 ? -0.316 36.591 -26.944 1.00 44.80 120 TYR A O 1
ATOM 650 N N . PRO A 1 84 ? -2.127 37.895 -26.863 1.00 27.40 121 PRO A N 1
ATOM 651 C CA . PRO A 1 84 ? -1.359 39.129 -27.043 1.00 34.83 121 PRO A CA 1
ATOM 652 C C . PRO A 1 84 ? -0.340 39.416 -25.958 1.00 37.82 121 PRO A C 1
ATOM 653 O O . PRO A 1 84 ? -0.413 38.842 -24.834 1.00 34.83 121 PRO A O 1
ATOM 657 N N . PRO A 1 85 ? 0.616 40.317 -26.265 1.00 38.56 122 PRO A N 1
ATOM 658 C CA . PRO A 1 85 ? 1.780 40.461 -25.418 1.00 45.77 122 PRO A CA 1
ATOM 659 C C . PRO A 1 85 ? 1.651 41.492 -24.323 1.00 43.80 122 PRO A C 1
ATOM 660 O O . PRO A 1 85 ? 2.434 41.454 -23.404 1.00 68.50 122 PRO A O 1
ATOM 664 N N . GLY A 1 86 ? 0.651 42.361 -24.371 1.00 47.16 123 GLY A N 1
ATOM 665 C CA . GLY A 1 86 ? 0.596 43.499 -23.432 1.00 50.24 123 GLY A CA 1
ATOM 666 C C . GLY A 1 86 ? -0.202 43.396 -22.139 1.00 57.68 123 GLY A C 1
ATOM 667 O O . GLY A 1 86 ? -0.031 42.475 -21.339 1.00 46.60 123 GLY A O 1
ATOM 668 N N . ASN A 1 87 ? -1.002 44.421 -21.871 1.00 43.38 124 ASN A N 1
ATOM 669 C CA . ASN A 1 87 ? -1.603 44.547 -20.576 1.00 29.69 124 ASN A CA 1
ATOM 670 C C . ASN A 1 87 ? -2.962 43.795 -20.528 1.00 31.94 124 ASN A C 1
ATOM 671 O O . ASN A 1 87 ? -3.978 44.300 -20.956 1.00 36.93 124 ASN A O 1
ATOM 676 N N . HIS A 1 88 ? -2.985 42.584 -19.976 1.00 25.17 125 HIS A N 1
ATOM 677 C CA A HIS A 1 88 ? -4.252 41.853 -19.860 0.50 19.94 125 HIS A CA 1
ATOM 678 C CA B HIS A 1 88 ? -4.243 41.870 -19.868 0.50 22.35 125 HIS A CA 1
ATOM 679 C C . HIS A 1 88 ? -5.045 42.342 -18.698 1.00 24.58 125 HIS A C 1
ATOM 680 O O . HIS A 1 88 ? -4.512 42.604 -17.625 1.00 23.45 125 HIS A O 1
ATOM 693 N N . VAL A 1 89 ? -6.341 42.378 -18.881 1.00 23.56 126 VAL A N 1
ATOM 694 C CA . VAL A 1 89 ? -7.269 42.869 -17.912 1.00 21.72 126 VAL A CA 1
ATOM 695 C C . VAL A 1 89 ? -8.440 41.891 -17.889 1.00 22.28 126 VAL A C 1
ATOM 696 O O . VAL A 1 89 ? -9.077 41.611 -18.907 1.00 21.38 126 VAL A O 1
ATOM 700 N N . LEU A 1 90 ? -8.820 41.519 -16.696 1.00 20.47 127 LEU A N 1
ATOM 701 C CA . LEU A 1 90 ? -9.973 40.687 -16.417 1.00 19.42 127 LEU A CA 1
ATOM 702 C C . LEU A 1 90 ? -11.266 41.521 -16.224 1.00 20.16 127 LEU A C 1
ATOM 703 O O . LEU A 1 90 ? -11.332 42.456 -15.480 1.00 21.73 127 LEU A O 1
ATOM 708 N N . SER A 1 91 ? -12.294 41.139 -16.952 1.00 20.71 128 SER A N 1
ATOM 709 C CA . SER A 1 91 ? -13.496 41.846 -16.859 1.00 18.47 128 SER A CA 1
ATOM 710 C C . SER A 1 91 ? -14.422 41.635 -15.666 1.00 20.42 128 SER A C 1
ATOM 711 O O . SER A 1 91 ? -15.288 42.485 -15.414 1.00 22.11 128 SER A O 1
ATOM 714 N N . GLY A 1 92 ? -14.301 40.481 -15.031 1.00 21.55 129 GLY A N 1
ATOM 715 C CA . GLY A 1 92 ? -15.255 40.060 -14.039 1.00 22.31 129 GLY A CA 1
ATOM 716 C C . GLY A 1 92 ? -16.500 39.389 -14.588 1.00 28.40 129 GLY A C 1
ATOM 717 O O . GLY A 1 92 ? -17.406 38.994 -13.828 1.00 26.93 129 GLY A O 1
ATOM 718 N N . GLY A 1 93 ? -16.531 39.209 -15.901 1.00 21.19 130 GLY A N 1
ATOM 719 C CA . GLY A 1 93 ? -17.612 38.566 -16.545 1.00 23.49 130 GLY A CA 1
ATOM 720 C C . GLY A 1 93 ? -17.503 37.039 -16.662 1.00 25.61 130 GLY A C 1
ATOM 721 O O . GLY A 1 93 ? -16.626 36.437 -16.108 1.00 27.25 130 GLY A O 1
ATOM 722 N N . LEU A 1 94 ? -18.431 36.457 -17.453 1.00 25.57 131 LEU A N 1
ATOM 723 C CA . LEU A 1 94 ? -18.593 35.020 -17.641 1.00 27.66 131 LEU A CA 1
ATOM 724 C C . LEU A 1 94 ? -17.246 34.309 -17.932 1.00 24.09 131 LEU A C 1
ATOM 725 O O . LEU A 1 94 ? -16.916 33.214 -17.363 1.00 27.82 131 LEU A O 1
ATOM 730 N N . MET A 1 95 ? -16.441 34.947 -18.804 1.00 22.52 132 MET A N 1
ATOM 731 C CA . MET A 1 95 ? -15.230 34.299 -19.301 1.00 22.77 132 MET A CA 1
ATOM 732 C C . MET A 1 95 ? -13.992 34.639 -18.521 1.00 20.39 132 MET A C 1
ATOM 733 O O . MET A 1 95 ? -12.863 34.219 -18.885 1.00 21.64 132 MET A O 1
ATOM 738 N N . THR A 1 96 ? -14.125 35.383 -17.456 1.00 20.57 133 THR A N 1
ATOM 739 C CA . THR A 1 96 ? -12.963 35.778 -16.651 1.00 20.11 133 THR A CA 1
ATOM 740 C C . THR A 1 96 ? -12.130 34.575 -16.135 1.00 22.30 133 THR A C 1
ATOM 741 O O . THR A 1 96 ? -10.897 34.567 -16.279 1.00 22.57 133 THR A O 1
ATOM 745 N N . PRO A 1 97 ? -12.781 33.527 -15.583 1.00 23.10 134 PRO A N 1
ATOM 746 C CA . PRO A 1 97 ? -11.895 32.433 -15.091 1.00 24.22 134 PRO A CA 1
ATOM 747 C C . PRO A 1 97 ? -11.156 31.757 -16.265 1.00 20.85 134 PRO A C 1
ATOM 748 O O . PRO A 1 97 ? -10.086 31.221 -16.099 1.00 24.00 134 PRO A O 1
ATOM 752 N N . PHE A 1 98 ? -11.784 31.734 -17.454 1.00 22.69 135 PHE A N 1
ATOM 753 C CA . PHE A 1 98 ? -11.108 31.177 -18.625 1.00 22.25 135 PHE A CA 1
ATOM 754 C C . PHE A 1 98 ? -9.954 32.048 -19.070 1.00 20.90 135 PHE A C 1
ATOM 755 O O . PHE A 1 98 ? -8.931 31.587 -19.589 1.00 21.66 135 PHE A O 1
ATOM 763 N N . HIS A 1 99 ? -10.141 33.349 -18.943 1.00 19.87 136 HIS A N 1
ATOM 764 C CA . HIS A 1 99 ? -9.064 34.291 -19.286 1.00 20.50 136 HIS A CA 1
ATOM 765 C C . HIS A 1 99 ? -7.871 34.058 -18.350 1.00 21.07 136 HIS A C 1
ATOM 766 O O . HIS A 1 99 ? -6.735 33.998 -18.804 1.00 22.43 136 HIS A O 1
ATOM 773 N N . ALA A 1 100 ? -8.124 33.912 -17.059 1.00 20.88 137 ALA A N 1
ATOM 774 C CA . ALA A 1 100 ? -7.070 33.630 -16.091 1.00 20.62 137 ALA A CA 1
ATOM 775 C C . ALA A 1 100 ? -6.424 32.281 -16.410 1.00 19.51 137 ALA A C 1
ATOM 776 O O . ALA A 1 100 ? -5.176 32.095 -16.200 1.00 21.54 137 ALA A O 1
ATOM 778 N N . LEU A 1 101 ? -7.254 31.302 -16.770 1.00 25.22 138 LEU A N 1
ATOM 779 C CA . LEU A 1 101 ? -6.716 29.973 -17.109 1.00 23.31 138 LEU A CA 1
ATOM 780 C C . LEU A 1 101 ? -5.744 30.064 -18.342 1.00 21.82 138 LEU A C 1
ATOM 781 O O . LEU A 1 101 ? -4.607 29.567 -18.377 1.00 28.50 138 LEU A O 1
ATOM 786 N N . ALA A 1 102 ? -6.275 30.713 -19.374 1.00 23.81 139 ALA A N 1
ATOM 787 C CA . ALA A 1 102 ? -5.489 31.020 -20.586 1.00 23.27 139 ALA A CA 1
ATOM 788 C C . ALA A 1 102 ? -4.142 31.715 -20.235 1.00 24.68 139 ALA A C 1
ATOM 789 O O . ALA A 1 102 ? -3.104 31.363 -20.796 1.00 26.97 139 ALA A O 1
ATOM 791 N N . HIS A 1 103 ? -4.176 32.667 -19.306 1.00 23.29 140 HIS A N 1
ATOM 792 C CA . HIS A 1 103 ? -3.044 33.456 -19.010 1.00 24.22 140 HIS A CA 1
ATOM 793 C C . HIS A 1 103 ? -1.971 32.564 -18.383 1.00 23.36 140 HIS A C 1
ATOM 794 O O . HIS A 1 103 ? -0.798 32.774 -18.584 1.00 24.15 140 HIS A O 1
ATOM 801 N N . GLY A 1 104 ? -2.358 31.561 -17.590 1.00 21.63 141 GLY A N 1
ATOM 802 C CA . GLY A 1 104 ? -1.324 30.691 -16.945 1.00 25.18 141 GLY A CA 1
ATOM 803 C C . GLY A 1 104 ? -0.573 29.823 -17.987 1.00 24.43 141 GLY A C 1
ATOM 804 O O . GLY A 1 104 ? 0.543 29.379 -17.762 1.00 29.90 141 GLY A O 1
ATOM 805 N N A MET A 1 105 ? -1.213 29.574 -19.122 0.50 26.59 142 MET A N 1
ATOM 806 N N B MET A 1 105 ? -1.246 29.578 -19.113 0.50 26.58 142 MET A N 1
ATOM 807 C CA A MET A 1 105 ? -0.609 28.738 -20.159 0.50 28.36 142 MET A CA 1
ATOM 808 C CA B MET A 1 105 ? -0.724 28.738 -20.199 0.50 28.01 142 MET A CA 1
ATOM 809 C C A MET A 1 105 ? -0.026 29.509 -21.349 0.50 27.59 142 MET A C 1
ATOM 810 C C B MET A 1 105 ? -0.053 29.504 -21.344 0.50 28.06 142 MET A C 1
ATOM 811 O O A MET A 1 105 ? 0.775 28.960 -22.108 0.50 30.46 142 MET A O 1
ATOM 812 O O B MET A 1 105 ? 0.778 28.948 -22.066 0.50 31.05 142 MET A O 1
ATOM 821 N N . PHE A 1 106 ? -0.456 30.754 -21.535 1.00 27.04 143 PHE A N 1
ATOM 822 C CA . PHE A 1 106 ? 0.006 31.556 -22.673 1.00 35.39 143 PHE A CA 1
ATOM 823 C C . PHE A 1 106 ? 0.633 32.876 -22.299 1.00 29.33 143 PHE A C 1
ATOM 824 O O . PHE A 1 106 ? 1.329 33.454 -23.135 1.00 33.34 143 PHE A O 1
ATOM 832 N N . GLY A 1 107 ? 0.455 33.330 -21.048 1.00 28.95 144 GLY A N 1
ATOM 833 C CA . GLY A 1 107 ? 0.873 34.659 -20.640 1.00 29.41 144 GLY A CA 1
ATOM 834 C C . GLY A 1 107 ? 2.317 34.862 -20.181 1.00 30.12 144 GLY A C 1
ATOM 835 O O . GLY A 1 107 ? 2.652 35.990 -19.811 1.00 30.95 144 GLY A O 1
ATOM 836 N N . LEU A 1 108 ? 3.160 33.811 -20.211 1.00 28.41 145 LEU A N 1
ATOM 837 C CA . LEU A 1 108 ? 4.610 33.932 -19.906 1.00 34.61 145 LEU A CA 1
ATOM 838 C C . LEU A 1 108 ? 4.910 34.476 -18.501 1.00 34.55 145 LEU A C 1
ATOM 839 O O . LEU A 1 108 ? 5.899 35.120 -18.286 1.00 35.45 145 LEU A O 1
ATOM 844 N N . GLY A 1 109 ? 3.992 34.295 -17.552 1.00 29.61 146 GLY A N 1
ATOM 845 C CA . GLY A 1 109 ? 4.241 34.770 -16.193 1.00 35.91 146 GLY A CA 1
ATOM 846 C C . GLY A 1 109 ? 4.015 36.272 -16.035 1.00 27.72 146 GLY A C 1
ATOM 847 O O . GLY A 1 109 ? 4.272 36.825 -14.977 1.00 30.97 146 GLY A O 1
ATOM 848 N N . ALA A 1 110 ? 3.539 36.955 -17.057 1.00 31.63 147 ALA A N 1
ATOM 849 C CA . ALA A 1 110 ? 3.306 38.415 -16.957 1.00 33.54 147 ALA A CA 1
ATOM 850 C C . ALA A 1 110 ? 2.235 38.687 -15.917 1.00 29.05 147 ALA A C 1
ATOM 851 O O . ALA A 1 110 ? 1.289 37.913 -15.801 1.00 27.48 147 ALA A O 1
ATOM 853 N N . PRO A 1 111 ? 2.356 39.770 -15.136 1.00 27.59 148 PRO A N 1
ATOM 854 C CA . PRO A 1 111 ? 1.201 40.113 -14.288 1.00 25.82 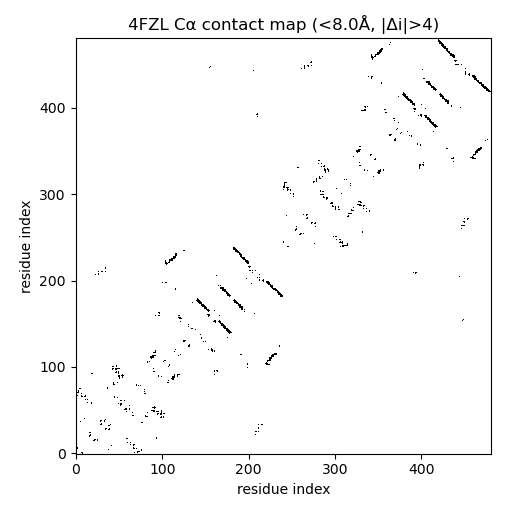148 PRO A CA 1
ATOM 855 C C . PRO A 1 111 ? -0.075 40.403 -15.095 1.00 23.56 148 PRO A C 1
ATOM 856 O O . PRO A 1 111 ? 0.027 40.823 -16.258 1.00 34.68 148 PRO A O 1
ATOM 860 N N . LEU A 1 112 ? -1.282 40.229 -14.499 1.00 29.45 149 LEU A N 1
ATOM 861 C CA . LEU A 1 112 ? -2.597 40.450 -15.128 1.00 31.15 149 LEU A CA 1
ATOM 862 C C . LEU A 1 112 ? -3.250 41.449 -14.138 1.00 28.92 149 LEU A C 1
ATOM 863 O O . LEU A 1 112 ? -2.932 41.474 -12.912 1.00 30.82 149 LEU A O 1
ATOM 868 N N . THR A 1 113 ? -4.161 42.268 -14.639 1.00 23.94 150 THR A N 1
ATOM 869 C CA . THR A 1 113 ? -4.927 43.219 -13.827 1.00 23.17 150 THR A CA 1
ATOM 870 C C . THR A 1 113 ? -6.344 42.792 -13.679 1.00 21.60 150 THR A C 1
ATOM 871 O O . THR A 1 113 ? -6.957 42.416 -14.675 1.00 23.18 150 THR A O 1
ATOM 875 N N . PHE A 1 114 ? -6.872 42.807 -12.457 1.00 21.91 151 PHE A N 1
ATOM 876 C CA . PHE A 1 114 ? -8.250 42.522 -12.148 1.00 20.91 151 PHE A CA 1
ATOM 877 C C . PHE A 1 114 ? -8.783 43.742 -11.401 1.00 23.85 151 PHE A C 1
ATOM 878 O O . PHE A 1 114 ? -8.658 43.824 -10.224 1.00 20.60 151 PHE A O 1
ATOM 886 N N . PRO A 1 115 ? -9.265 44.752 -12.135 1.00 21.13 152 PRO A N 1
ATOM 887 C CA . PRO A 1 115 ? -9.678 45.994 -11.436 1.00 22.35 152 PRO A CA 1
ATOM 888 C C . PRO A 1 115 ? -10.628 45.698 -10.260 1.00 19.92 152 PRO A C 1
ATOM 889 O O . PRO A 1 115 ? -11.568 44.891 -10.426 1.00 21.35 152 PRO A O 1
ATOM 893 N N . ILE A 1 116 ? -10.420 46.358 -9.126 1.00 23.80 153 ILE A N 1
ATOM 894 C CA . ILE A 1 116 ? -11.219 45.953 -7.951 1.00 20.12 153 ILE A CA 1
ATOM 895 C C . ILE A 1 116 ? -12.739 46.025 -8.203 1.00 18.88 153 ILE A C 1
ATOM 896 O O . ILE A 1 116 ? -13.501 45.230 -7.656 1.00 23.46 153 ILE A O 1
ATOM 901 N N . GLN A 1 117 ? -13.136 47.038 -8.967 1.00 19.80 154 GLN A N 1
ATOM 902 C CA . GLN A 1 117 ? -14.533 47.199 -9.244 1.00 22.26 154 GLN A CA 1
ATOM 903 C C . GLN A 1 117 ? -15.171 46.073 -10.127 1.00 23.58 154 GLN A C 1
ATOM 904 O O . GLN A 1 117 ? -16.355 45.879 -10.140 1.00 25.64 154 GLN A O 1
ATOM 910 N N . ASN A 1 118 ? -14.306 45.287 -10.798 1.00 22.76 155 ASN A N 1
ATOM 911 C CA . ASN A 1 118 ? -14.736 44.165 -11.598 1.00 21.62 155 ASN A CA 1
ATOM 912 C C . ASN A 1 118 ? -14.897 42.860 -10.828 1.00 20.37 155 ASN A C 1
ATOM 913 O O . ASN A 1 118 ? -15.532 41.930 -11.355 1.00 21.97 155 ASN A O 1
ATOM 918 N N . VAL A 1 119 ? -14.444 42.817 -9.591 1.00 20.71 156 VAL A N 1
ATOM 919 C CA . VAL A 1 119 ? -14.436 41.568 -8.864 1.00 21.55 156 VAL A CA 1
ATOM 920 C C . VAL A 1 119 ? -15.841 41.180 -8.394 1.00 22.43 156 VAL A C 1
ATOM 921 O O . VAL A 1 119 ? -16.185 40.010 -8.360 1.00 23.07 156 VAL A O 1
ATOM 925 N N . GLY A 1 120 ? -16.646 42.179 -8.056 1.00 23.43 157 GLY A N 1
ATOM 926 C CA . GLY A 1 120 ? -18.006 41.906 -7.527 1.00 24.57 157 GLY A CA 1
ATOM 927 C C . GLY A 1 120 ? -18.137 41.861 -6.020 1.00 22.71 157 GLY A C 1
ATOM 928 O O . GLY A 1 120 ? -19.034 41.177 -5.483 1.00 27.92 157 GLY A O 1
ATOM 929 N N . LEU A 1 121 ? -17.177 42.474 -5.359 1.00 22.50 158 LEU A N 1
ATOM 930 C CA . LEU A 1 121 ? -17.170 42.497 -3.915 1.00 25.78 158 LEU A CA 1
ATOM 931 C C . LEU A 1 121 ? -18.463 43.234 -3.439 1.00 22.19 158 LEU A C 1
ATOM 932 O O . LEU A 1 121 ? -18.831 44.314 -3.964 1.00 26.93 158 LEU A O 1
ATOM 937 N N . ASN A 1 122 ? -18.967 42.763 -2.328 1.00 24.77 159 ASN A N 1
ATOM 938 C CA . ASN A 1 122 ? -20.067 43.412 -1.619 1.00 25.20 159 ASN A CA 1
ATOM 939 C C . ASN A 1 122 ? -19.824 43.201 -0.107 1.00 26.72 159 ASN A C 1
ATOM 940 O O . ASN A 1 122 ? -20.505 42.450 0.560 1.00 32.22 159 ASN A O 1
ATOM 945 N N . VAL A 1 123 ? -18.794 43.886 0.398 1.00 25.91 160 VAL A N 1
ATOM 946 C CA . VAL A 1 123 ? -18.266 43.551 1.701 1.00 27.40 160 VAL A CA 1
ATOM 947 C C . VAL A 1 123 ? -19.183 44.141 2.800 1.00 25.95 160 VAL A C 1
ATOM 948 O O . VAL A 1 123 ? -19.429 45.305 2.823 1.00 30.62 160 VAL A O 1
ATOM 952 N N . ASP A 1 124 ? -19.633 43.284 3.712 1.00 30.09 161 ASP A N 1
ATOM 953 C CA . ASP A 1 124 ? -20.446 43.687 4.845 1.00 32.55 161 ASP A CA 1
ATOM 954 C C . ASP A 1 124 ? -19.495 43.710 6.045 1.00 29.54 161 ASP A C 1
ATOM 955 O O . ASP A 1 124 ? -19.256 42.687 6.668 1.00 35.34 161 ASP A O 1
ATOM 960 N N . ILE A 1 125 ? -18.868 44.854 6.327 1.00 31.79 162 ILE A N 1
ATOM 961 C CA . ILE A 1 125 ? -17.873 44.925 7.392 1.00 38.71 162 ILE A CA 1
ATOM 962 C C . ILE A 1 125 ? -18.413 44.531 8.770 1.00 33.81 162 ILE A C 1
ATOM 963 O O . ILE A 1 125 ? -17.686 43.993 9.584 1.00 36.46 162 ILE A O 1
ATOM 968 N N . ARG A 1 126 ? -19.692 44.820 9.029 1.00 31.77 163 ARG A N 1
ATOM 969 C CA . ARG A 1 126 ? -20.292 44.529 10.302 1.00 36.58 163 ARG A CA 1
ATOM 970 C C . ARG A 1 126 ? -20.293 43.025 10.496 1.00 32.79 163 ARG A C 1
ATOM 971 O O . ARG A 1 126 ? -20.219 42.561 11.638 1.00 43.25 163 ARG A O 1
ATOM 979 N N . GLY A 1 127 ? -20.218 42.264 9.394 1.00 39.13 164 GLY A N 1
ATOM 980 C CA . GLY A 1 127 ? -20.105 40.800 9.460 1.00 45.87 164 GLY A CA 1
ATOM 981 C C . GLY A 1 127 ? -18.702 40.233 9.621 1.00 38.05 164 GLY A C 1
ATOM 982 O O . GLY A 1 127 ? -18.536 39.042 9.535 1.00 46.71 164 GLY A O 1
ATOM 983 N N . ILE A 1 128 ? -17.701 41.093 9.910 1.00 37.15 165 ILE A N 1
ATOM 984 C CA . ILE A 1 128 ? -16.264 40.697 9.989 1.00 33.30 165 ILE A CA 1
ATOM 985 C C . ILE A 1 128 ? -15.690 41.010 11.390 1.00 40.10 165 ILE A C 1
ATOM 986 O O . ILE A 1 128 ? -15.238 42.131 11.654 1.00 34.98 165 ILE A O 1
ATOM 991 N N . PRO A 1 129 ? -15.688 40.023 12.304 1.00 38.08 166 PRO A N 1
ATOM 992 C CA . PRO A 1 129 ? -15.320 40.323 13.690 1.00 46.64 166 PRO A CA 1
ATOM 993 C C . PRO A 1 129 ? -13.947 40.926 13.920 1.00 40.72 166 PRO A C 1
ATOM 994 O O . PRO A 1 129 ? -13.829 41.874 14.701 1.00 44.16 166 PRO A O 1
ATOM 998 N N . ASP A 1 130 ? -12.903 40.428 13.276 1.00 39.14 167 ASP A N 1
ATOM 999 C CA . ASP A 1 130 ? -11.601 41.046 13.561 1.00 45.17 167 ASP A CA 1
ATOM 1000 C C . ASP A 1 130 ? -11.635 42.545 13.224 1.00 37.66 167 ASP A C 1
ATOM 1001 O O . ASP A 1 130 ? -10.995 43.307 13.918 1.00 44.06 167 ASP A O 1
ATOM 1006 N N . VAL A 1 131 ? -12.383 42.982 12.196 1.00 34.84 168 VAL A N 1
ATOM 1007 C CA . VAL A 1 131 ? -12.490 44.429 11.851 1.00 33.63 168 VAL A CA 1
ATOM 1008 C C . VAL A 1 131 ? -13.388 45.187 12.829 1.00 28.49 168 VAL A C 1
ATOM 1009 O O . VAL A 1 131 ? -13.030 46.261 13.339 1.00 30.81 168 VAL A O 1
ATOM 1013 N N . MET A 1 132 ? -14.534 44.600 13.143 1.00 32.95 169 MET A N 1
ATOM 1014 C CA . MET A 1 132 ? -15.440 45.234 14.114 1.00 32.15 169 MET A CA 1
ATOM 1015 C C . MET A 1 132 ? -14.780 45.394 15.499 1.00 39.66 169 MET A C 1
ATOM 1016 O O . MET A 1 132 ? -15.021 46.405 16.170 1.00 39.71 169 MET A O 1
ATOM 1021 N N . ASN A 1 133 ? -13.950 44.421 15.911 1.00 40.76 170 ASN A N 1
ATOM 1022 C CA . ASN A 1 133 ? -13.146 44.497 17.141 1.00 44.48 170 ASN A CA 1
ATOM 1023 C C . ASN A 1 133 ? -12.238 45.740 17.141 1.00 33.36 170 ASN A C 1
ATOM 1024 O O . ASN A 1 133 ? -12.049 46.380 18.174 1.00 40.63 170 ASN A O 1
ATOM 1029 N N . VAL A 1 134 ? -11.639 46.047 15.984 1.00 33.83 171 VAL A N 1
ATOM 1030 C CA . VAL A 1 134 ? -10.707 47.199 15.899 1.00 37.71 171 VAL A CA 1
ATOM 1031 C C . VAL A 1 134 ? -11.458 48.522 15.895 1.00 39.49 171 VAL A C 1
ATOM 1032 O O . VAL A 1 134 ? -11.045 49.491 16.570 1.00 42.47 171 VAL A O 1
ATOM 1036 N N . ILE A 1 135 ? -12.514 48.551 15.098 1.00 31.19 172 ILE A N 1
ATOM 1037 C CA . ILE A 1 135 ? -13.562 49.647 15.091 1.00 37.42 172 ILE A CA 1
ATOM 1038 C C . ILE A 1 135 ? -13.947 50.043 16.500 1.00 42.25 172 ILE A C 1
ATOM 1039 O O . ILE A 1 135 ? -13.915 51.238 16.891 1.00 48.56 172 ILE A O 1
ATOM 1044 N N . GLN A 1 136 ? -14.290 49.033 17.274 1.00 40.54 173 GLN A N 1
ATOM 1045 C CA . GLN A 1 136 ? -14.813 49.236 18.617 1.00 52.95 173 GLN A CA 1
ATOM 1046 C C . GLN A 1 136 ? -13.740 49.056 19.706 1.00 49.40 173 GLN A C 1
ATOM 1047 O O . GLN A 1 136 ? -14.046 48.736 20.841 1.00 55.47 173 GLN A O 1
ATOM 1053 N N . SER A 1 137 ? -12.483 49.322 19.352 1.00 46.61 174 SER A N 1
ATOM 1054 C CA . SER A 1 137 ? -11.408 49.434 20.336 1.00 50.57 174 SER A CA 1
ATOM 1055 C C . SER A 1 137 ? -11.316 50.874 20.895 1.00 51.58 174 SER A C 1
ATOM 1056 O O . SER A 1 137 ? -12.108 51.768 20.489 1.00 56.04 174 SER A O 1
ATOM 1059 N N . ALA A 1 138 ? -10.425 51.067 21.850 1.00 45.32 175 ALA A N 1
ATOM 1060 C CA . ALA A 1 138 ? -10.209 52.340 22.624 1.00 53.23 175 ALA A CA 1
ATOM 1061 C C . ALA A 1 138 ? -10.091 53.533 21.698 1.00 53.53 175 ALA A C 1
ATOM 1062 O O . ALA A 1 138 ? -9.055 53.725 21.078 1.00 101.95 175 ALA A O 1
ATOM 1064 N N . ARG A 1 139 ? -11.169 54.312 21.592 1.00 58.08 176 ARG A N 1
ATOM 1065 C CA . ARG A 1 139 ? -11.192 55.480 20.710 1.00 67.60 176 ARG A CA 1
ATOM 1066 C C . ARG A 1 139 ? -11.672 56.766 21.322 1.00 64.89 176 ARG A C 1
ATOM 1067 O O . ARG A 1 139 ? -12.659 56.773 22.055 1.00 61.47 176 ARG A O 1
ATOM 1075 N N . PRO A 1 140 ? -11.022 57.884 20.946 1.00 65.81 177 PRO A N 1
ATOM 1076 C CA . PRO A 1 140 ? -11.559 59.166 21.376 1.00 66.51 177 PRO A CA 1
ATOM 1077 C C . PRO A 1 140 ? -12.914 59.451 20.728 1.00 66.17 177 PRO A C 1
ATOM 1078 O O . PRO A 1 140 ? -13.183 58.982 19.616 1.00 60.23 177 PRO A O 1
ATOM 1082 N N . VAL A 1 141 ? -13.757 60.190 21.440 1.00 55.95 178 VAL A N 1
ATOM 1083 C CA . VAL A 1 141 ? -14.903 60.833 20.824 1.00 59.21 178 VAL A CA 1
ATOM 1084 C C . VAL A 1 141 ? -14.286 61.778 19.798 1.00 68.54 178 VAL A C 1
ATOM 1085 O O . VAL A 1 141 ? -13.162 62.264 19.990 1.00 70.88 178 VAL A O 1
ATOM 1089 N N . GLY A 1 142 ? -14.995 62.011 18.701 1.00 53.50 179 GLY A N 1
ATOM 1090 C CA . GLY A 1 142 ? -14.456 62.761 17.581 1.00 58.05 179 GLY A CA 1
ATOM 1091 C C . GLY A 1 142 ? -13.923 61.808 16.517 1.00 57.69 179 GLY A C 1
ATOM 1092 O O . GLY A 1 142 ? -14.381 60.665 16.396 1.00 46.56 179 GLY A O 1
ATOM 1093 N N . THR A 1 143 ? -12.930 62.290 15.771 1.00 45.47 180 THR A N 1
ATOM 1094 C CA . THR A 1 143 ? -12.356 61.587 14.654 1.00 45.61 180 THR A CA 1
ATOM 1095 C C . THR A 1 143 ? -11.132 60.789 15.034 1.00 53.95 180 THR A C 1
ATOM 1096 O O . THR A 1 143 ? -10.317 61.250 15.816 1.00 128.83 180 THR A O 1
ATOM 1100 N N . SER A 1 144 ? -11.014 59.586 14.447 1.00 41.30 181 SER A N 1
ATOM 1101 C CA . SER A 1 144 ? -9.785 58.807 14.529 1.00 39.18 181 SER A CA 1
ATOM 1102 C C . SER A 1 144 ? -9.636 57.940 13.293 1.00 31.96 181 SER A C 1
ATOM 1103 O O . SER A 1 144 ? -10.571 57.753 12.546 1.00 37.83 181 SER A O 1
ATOM 1106 N N . SER A 1 145 ? -8.483 57.325 13.155 1.00 41.09 182 SER A N 1
ATOM 1107 C CA . SER A 1 145 ? -8.126 56.644 11.940 1.00 29.71 182 SER A CA 1
ATOM 1108 C C . SER A 1 145 ? -8.215 55.108 12.087 1.00 25.18 182 SER A C 1
ATOM 1109 O O . SER A 1 145 ? -8.013 54.552 13.208 1.00 27.89 182 SER A O 1
ATOM 1112 N N . LEU A 1 146 ? -8.478 54.440 10.967 1.00 28.49 183 LEU A N 1
ATOM 1113 C CA . LEU A 1 146 ? -8.546 52.951 10.916 1.00 25.24 183 LEU A CA 1
ATOM 1114 C C . LEU A 1 146 ? -7.773 52.516 9.664 1.00 24.23 183 LEU A C 1
ATOM 1115 O O . LEU A 1 146 ? -7.994 53.059 8.589 1.00 23.79 183 LEU A O 1
ATOM 1120 N N . ASP A 1 147 ? -6.935 51.501 9.772 1.00 22.58 184 ASP A N 1
ATOM 1121 C CA . ASP A 1 147 ? -6.244 50.988 8.609 1.00 19.98 184 ASP A CA 1
ATOM 1122 C C . ASP A 1 147 ? -5.906 49.557 8.939 1.00 18.55 184 ASP A C 1
ATOM 1123 O O . ASP A 1 147 ? -4.853 49.312 9.529 1.00 20.95 184 ASP A O 1
ATOM 1128 N N A VAL A 1 148 ? -6.737 48.612 8.537 0.50 20.69 185 VAL A N 1
ATOM 1129 N N B VAL A 1 148 ? -6.747 48.606 8.542 0.50 21.23 185 VAL A N 1
ATOM 1130 C CA A VAL A 1 148 ? -6.493 47.241 8.871 0.50 19.96 185 VAL A CA 1
ATOM 1131 C CA B VAL A 1 148 ? -6.643 47.219 8.974 0.50 21.93 185 VAL A CA 1
ATOM 1132 C C A VAL A 1 148 ? -6.748 46.343 7.679 0.50 19.56 185 VAL A C 1
ATOM 1133 C C B VAL A 1 148 ? -6.825 46.316 7.741 0.50 20.79 185 VAL A C 1
ATOM 1134 O O A VAL A 1 148 ? -7.441 46.720 6.731 0.50 22.51 185 VAL A O 1
ATOM 1135 O O B VAL A 1 148 ? -7.521 46.694 6.793 0.50 22.77 185 VAL A O 1
ATOM 1142 N N . ASN A 1 149 ? -6.183 45.157 7.730 1.00 18.69 186 ASN A N 1
ATOM 1143 C CA . ASN A 1 149 ? -6.313 44.216 6.628 1.00 19.80 186 ASN A CA 1
ATOM 1144 C C . ASN A 1 149 ? -6.995 42.939 7.115 1.00 20.23 186 ASN A C 1
ATOM 1145 O O . ASN A 1 149 ? -6.984 42.620 8.319 1.00 25.58 186 ASN A O 1
ATOM 1150 N N . PHE A 1 150 ? -7.692 42.300 6.193 1.00 20.13 187 PHE A N 1
ATOM 1151 C CA . PHE A 1 150 ? -8.442 41.071 6.499 1.00 19.18 187 PHE A CA 1
ATOM 1152 C C . PHE A 1 150 ? -8.557 40.116 5.305 1.00 19.89 187 PHE A C 1
ATOM 1153 O O . PHE A 1 150 ? -8.668 40.585 4.157 1.00 21.39 187 PHE A O 1
ATOM 1161 N N . ALA A 1 151 ? -8.557 38.811 5.596 1.00 25.27 188 ALA A N 1
ATOM 1162 C CA . ALA A 1 151 ? -8.790 37.815 4.569 1.00 27.32 188 ALA A CA 1
ATOM 1163 C C . ALA A 1 151 ? -10.224 37.830 4.181 1.00 25.65 188 ALA A C 1
ATOM 1164 O O . ALA A 1 151 ? -11.108 38.033 5.030 1.00 28.07 188 ALA A O 1
ATOM 1166 N N . TYR A 1 152 ? -10.477 37.538 2.913 1.00 23.87 189 TYR A N 1
ATOM 1167 C CA . TYR A 1 152 ? -11.826 37.536 2.417 1.00 20.89 189 TYR A CA 1
ATOM 1168 C C . TYR A 1 152 ? -12.011 36.447 1.377 1.00 23.86 189 TYR A C 1
ATOM 1169 O O . TYR A 1 152 ? -11.299 36.384 0.414 1.00 23.43 189 TYR A O 1
ATOM 1178 N N . ASP A 1 153 ? -13.056 35.648 1.578 1.00 24.39 190 ASP A N 1
ATOM 1179 C CA . ASP A 1 153 ? -13.424 34.585 0.645 1.00 28.26 190 ASP A CA 1
ATOM 1180 C C . ASP A 1 153 ? -14.352 35.232 -0.374 1.00 23.02 190 ASP A C 1
ATOM 1181 O O . ASP A 1 153 ? -15.548 35.541 -0.128 1.00 26.70 190 ASP A O 1
ATOM 1186 N N . VAL A 1 154 ? -13.820 35.409 -1.567 1.00 23.83 191 VAL A N 1
ATOM 1187 C CA . VAL A 1 154 ? -14.488 36.115 -2.581 1.00 22.47 191 VAL A CA 1
ATOM 1188 C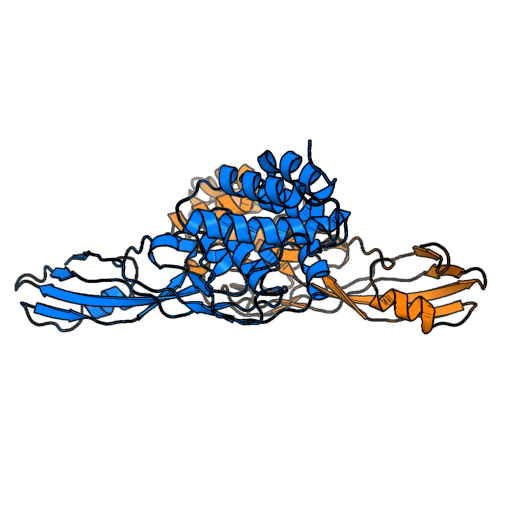 C . VAL A 1 154 ? -15.814 35.418 -2.974 1.00 23.78 191 VAL A C 1
ATOM 1189 O O . VAL A 1 154 ? -16.748 36.007 -3.493 1.00 27.25 191 VAL A O 1
ATOM 1193 N N . GLY A 1 155 ? -15.844 34.108 -2.692 1.00 28.11 192 GLY A N 1
ATOM 1194 C CA . GLY A 1 155 ? -17.038 33.357 -2.880 1.00 29.38 192 GLY A CA 1
ATOM 1195 C C . GLY A 1 155 ? -18.202 33.795 -2.044 1.00 29.55 192 GLY A C 1
ATOM 1196 O O . GLY A 1 155 ? -19.311 33.475 -2.414 1.00 37.96 192 GLY A O 1
ATOM 1197 N N . LYS A 1 156 ? -17.948 34.482 -0.907 1.00 33.53 193 LYS A N 1
ATOM 1198 C CA . LYS A 1 156 ? -19.032 35.178 -0.119 1.00 31.91 193 LYS A CA 1
ATOM 1199 C C . LYS A 1 156 ? -19.877 36.007 -1.059 1.00 34.93 193 LYS A C 1
ATOM 1200 O O . LYS A 1 156 ? -21.099 36.168 -0.856 1.00 52.56 193 LYS A O 1
ATOM 1206 N N . ASP A 1 157 ? -19.252 36.582 -2.108 1.00 35.86 194 ASP A N 1
ATOM 1207 C CA . ASP A 1 157 ? -19.942 37.495 -3.087 1.00 34.27 194 ASP A CA 1
ATOM 1208 C C . ASP A 1 157 ? -20.045 37.039 -4.486 1.00 30.48 194 ASP A C 1
ATOM 1209 O O . ASP A 1 157 ? -21.070 37.313 -5.134 1.00 48.17 194 ASP A O 1
ATOM 1214 N N . SER A 1 158 ? -19.026 36.325 -4.992 1.00 39.29 195 SER A N 1
ATOM 1215 C CA . SER A 1 158 ? -19.005 35.899 -6.388 1.00 36.92 195 SER A CA 1
ATOM 1216 C C . SER A 1 158 ? -18.332 34.519 -6.465 1.00 45.18 195 SER A C 1
ATOM 1217 O O . SER A 1 158 ? -17.112 34.448 -6.491 1.00 37.79 195 SER A O 1
ATOM 1220 N N . ASN A 1 159 ? -19.110 33.412 -6.454 1.00 33.85 196 ASN A N 1
ATOM 1221 C CA . ASN A 1 159 ? -18.487 32.143 -6.787 1.00 35.10 196 ASN A CA 1
ATOM 1222 C C . ASN A 1 159 ? -17.595 32.296 -8.015 1.00 27.32 196 ASN A C 1
ATOM 1223 O O . ASN A 1 159 ? -16.426 31.789 -8.057 1.00 32.75 196 ASN A O 1
ATOM 1228 N N . ALA A 1 160 ? -18.073 33.010 -9.023 1.00 29.36 197 ALA A N 1
ATOM 1229 C CA . ALA A 1 160 ? -17.135 33.189 -10.165 1.00 27.93 197 ALA A CA 1
ATOM 1230 C C . ALA A 1 160 ? -15.761 33.735 -9.978 1.00 34.52 197 ALA A C 1
ATOM 1231 O O . ALA A 1 160 ? -14.824 33.075 -10.350 1.00 38.23 197 ALA A O 1
ATOM 1233 N N . SER A 1 161 ? -15.654 34.966 -9.438 1.00 33.27 198 SER A N 1
ATOM 1234 C CA . SER A 1 161 ? -14.378 35.615 -9.091 1.00 25.05 198 SER A CA 1
ATOM 1235 C C . SER A 1 161 ? -13.544 34.698 -8.184 1.00 20.75 198 SER A C 1
ATOM 1236 O O . SER A 1 161 ? -12.294 34.720 -8.155 1.00 20.81 198 SER A O 1
ATOM 1239 N N . TRP A 1 162 ? -14.266 33.976 -7.339 1.00 22.98 199 TRP A N 1
ATOM 1240 C CA . TRP A 1 162 ? -13.612 32.998 -6.502 1.00 19.97 199 TRP A CA 1
ATOM 1241 C C . TRP A 1 162 ? -12.813 31.984 -7.320 1.00 17.91 199 TRP A C 1
ATOM 1242 O O . TRP A 1 162 ? -11.785 31.509 -6.873 1.00 20.95 199 TRP A O 1
ATOM 1253 N N . LEU A 1 163 ? -13.310 31.564 -8.448 1.00 23.65 200 LEU A N 1
ATOM 1254 C CA . LEU A 1 163 ? -12.600 30.587 -9.270 1.00 24.47 200 LEU A CA 1
ATOM 1255 C C . LEU A 1 163 ? -11.245 31.097 -9.671 1.00 25.93 200 LEU A C 1
ATOM 1256 O O . LEU A 1 163 ? -10.271 30.320 -9.789 1.00 33.31 200 LEU A O 1
ATOM 1261 N N . THR A 1 164 ? -11.145 32.417 -9.824 1.00 20.38 201 THR A N 1
ATOM 1262 C CA . THR A 1 164 ? -9.915 33.051 -10.255 1.00 23.11 201 THR A CA 1
ATOM 1263 C C . THR A 1 164 ? -9.020 33.409 -9.054 1.00 20.87 201 THR A C 1
ATOM 1264 O O . THR A 1 164 ? -7.809 33.189 -9.112 1.00 25.46 201 THR A O 1
ATOM 1268 N N . LEU A 1 165 ? -9.611 33.951 -7.988 1.00 17.93 202 LEU A N 1
ATOM 1269 C CA . LEU A 1 165 ? -8.874 34.543 -6.842 1.00 18.32 202 LEU A CA 1
ATOM 1270 C C . LEU A 1 165 ? -8.808 33.697 -5.559 1.00 21.19 202 LEU A C 1
ATOM 1271 O O . LEU A 1 165 ? -7.916 33.865 -4.721 1.00 22.53 202 LEU A O 1
ATOM 1276 N N . GLY A 1 166 ? -9.829 32.849 -5.340 1.00 21.00 203 GLY A N 1
ATOM 1277 C CA . GLY A 1 166 ? -9.911 32.150 -4.085 1.00 22.71 203 GLY A CA 1
ATOM 1278 C C . GLY A 1 166 ? -10.110 33.142 -2.918 1.00 21.13 203 GLY A C 1
ATOM 1279 O O . GLY A 1 166 ? -11.038 33.983 -2.936 1.00 27.30 203 GLY A O 1
ATOM 1280 N N . ASN A 1 167 ? -9.274 33.044 -1.889 1.00 22.24 204 ASN A N 1
ATOM 1281 C CA . ASN A 1 167 ? -9.236 34.075 -0.865 1.00 22.45 204 ASN A CA 1
ATOM 1282 C C . ASN A 1 167 ? -8.295 35.182 -1.295 1.00 20.54 204 ASN A C 1
ATOM 1283 O O . ASN A 1 167 ? -7.392 34.933 -2.027 1.00 23.74 204 ASN A O 1
ATOM 1288 N N . ILE A 1 168 ? -8.605 36.392 -0.881 1.00 23.99 205 ILE A N 1
ATOM 1289 C CA . ILE A 1 168 ? -7.718 37.505 -1.089 1.00 20.75 205 ILE A CA 1
ATOM 1290 C C . ILE A 1 168 ? -7.599 38.231 0.237 1.00 21.04 205 ILE A C 1
ATOM 1291 O O . ILE A 1 168 ? -8.264 37.902 1.206 1.00 27.65 205 ILE A O 1
ATOM 1296 N N . THR A 1 169 ? -6.777 39.237 0.257 1.00 20.20 206 THR A N 1
ATOM 1297 C CA . THR A 1 169 ? -6.643 40.093 1.451 1.00 17.39 206 THR A CA 1
ATOM 1298 C C . THR A 1 169 ? -7.111 41.473 1.002 1.00 17.23 206 THR A C 1
ATOM 1299 O O . THR A 1 169 ? -6.677 42.017 -0.011 1.00 18.32 206 THR A O 1
ATOM 1303 N N . LEU A 1 170 ? -7.974 42.009 1.832 1.00 18.92 207 LEU A N 1
ATOM 1304 C CA . LEU A 1 170 ? -8.495 43.349 1.680 1.00 17.56 207 LEU A CA 1
ATOM 1305 C C . LEU A 1 170 ? -7.948 44.277 2.736 1.00 18.02 207 LEU A C 1
ATOM 1306 O O . LEU A 1 170 ? -7.475 43.841 3.827 1.00 21.15 207 LEU A O 1
ATOM 1311 N N . ARG A 1 171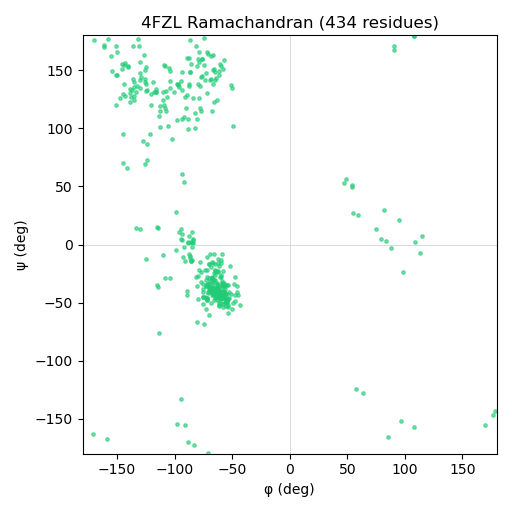 ? -7.938 45.563 2.375 1.00 19.40 208 ARG A N 1
ATOM 1312 C CA . ARG A 1 171 ? -7.573 46.617 3.296 1.00 19.98 208 ARG A CA 1
ATOM 1313 C C . ARG A 1 171 ? -8.714 47.596 3.469 1.00 19.12 208 ARG A C 1
ATOM 1314 O O . ARG A 1 171 ? -9.282 48.029 2.485 1.00 20.06 208 ARG A O 1
ATOM 1322 N N . LEU A 1 172 ? -9.080 47.907 4.713 1.00 21.92 209 LEU A N 1
ATOM 1323 C CA . LEU A 1 172 ? -10.096 48.890 5.041 1.00 20.66 209 LEU A CA 1
ATOM 1324 C C . LEU A 1 172 ? -9.375 50.066 5.647 1.00 22.86 209 LEU A C 1
ATOM 1325 O O . LEU A 1 172 ? -8.717 49.926 6.705 1.00 20.96 209 LEU A O 1
ATOM 1330 N N . VAL A 1 173 ? -9.505 51.237 5.015 1.00 20.08 210 VAL A N 1
ATOM 1331 C CA . VAL A 1 173 ? -8.727 52.384 5.438 1.00 21.71 210 VAL A CA 1
ATOM 1332 C C . VAL A 1 173 ? -9.642 53.623 5.394 1.00 23.12 210 VAL A C 1
ATOM 1333 O O . VAL A 1 173 ? -10.358 53.874 4.398 1.00 22.88 210 VAL A O 1
ATOM 1337 N N . GLY A 1 174 ? -9.637 54.365 6.493 1.00 22.35 211 GLY A N 1
ATOM 1338 C CA . GLY A 1 174 ? -10.416 55.565 6.607 1.00 27.14 211 GLY A CA 1
ATOM 1339 C C . GLY A 1 174 ? -10.440 56.097 8.008 1.00 26.17 211 GLY A C 1
ATOM 1340 O O . GLY A 1 174 ? -9.518 55.894 8.809 1.00 27.75 211 GLY A O 1
ATOM 1341 N N . THR A 1 175 ? -11.504 56.852 8.284 1.00 31.38 212 THR A N 1
ATOM 1342 C CA . THR A 1 175 ? -11.652 57.538 9.555 1.00 32.26 212 THR A CA 1
ATOM 1343 C C . THR A 1 175 ? -12.991 57.151 10.187 1.00 31.29 212 THR A C 1
ATOM 1344 O O . THR A 1 175 ? -14.018 56.865 9.486 1.00 39.06 212 THR A O 1
ATOM 1348 N N . ILE A 1 176 ? -12.982 57.170 11.506 1.00 36.26 213 ILE A N 1
ATOM 1349 C CA . ILE A 1 176 ? -14.142 56.889 12.317 1.00 33.70 213 ILE A CA 1
ATOM 1350 C C . ILE A 1 176 ? -14.470 58.145 13.090 1.00 44.24 213 ILE A C 1
ATOM 1351 O O . ILE A 1 176 ? -13.584 58.742 13.685 1.00 41.12 213 ILE A O 1
ATOM 1356 N N . ASP A 1 177 ? -15.745 58.540 13.052 1.00 44.51 214 ASP A N 1
ATOM 1357 C CA . ASP A 1 177 ? -16.266 59.672 13.801 1.00 41.25 214 ASP A CA 1
ATOM 1358 C C . ASP A 1 177 ? -17.141 59.026 14.846 1.00 46.51 214 ASP A C 1
ATOM 1359 O O . ASP A 1 177 ? -18.048 58.267 14.503 1.00 56.58 214 ASP A O 1
ATOM 1364 N N . LYS A 1 178 ? -16.876 59.326 16.112 1.00 51.01 215 LYS A N 1
ATOM 1365 C CA . LYS A 1 178 ? -17.648 58.758 17.206 1.00 44.35 215 LYS A CA 1
ATOM 1366 C C . LYS A 1 178 ? -18.152 59.856 18.162 1.00 53.69 215 LYS A C 1
ATOM 1367 O O . LYS A 1 178 ? -17.451 60.838 18.386 1.00 66.02 215 LYS A O 1
ATOM 1373 N N . ASN A 1 179 ? -19.367 59.628 18.684 1.00 70.48 216 ASN A N 1
ATOM 1374 C CA . ASN A 1 179 ? -20.065 60.386 19.761 1.00 73.25 216 ASN A CA 1
ATOM 1375 C C . ASN A 1 179 ? -19.529 60.226 21.178 1.00 76.34 216 ASN A C 1
ATOM 1376 O O . ASN A 1 179 ? -18.815 59.269 21.479 1.00 91.89 216 ASN A O 1
ATOM 1381 N N . ALA A 1 180 ? -19.950 61.115 22.077 1.00 72.91 217 ALA A N 1
ATOM 1382 C CA . ALA A 1 180 ? -19.829 60.811 23.511 1.00 79.24 217 ALA A CA 1
ATOM 1383 C C . ALA A 1 180 ? -20.863 59.717 23.919 1.00 85.30 217 ALA A C 1
ATOM 1384 O O . ALA A 1 180 ? -20.671 59.026 24.925 1.00 97.86 217 ALA A O 1
ATOM 1386 N N . SER A 1 181 ? -21.937 59.556 23.136 1.00 69.23 218 SER A N 1
ATOM 1387 C CA . SER A 1 181 ? -22.835 58.380 23.238 1.00 67.31 218 SER A CA 1
ATOM 1388 C C . SER A 1 181 ? -22.121 57.039 23.069 1.00 65.44 218 SER A C 1
ATOM 1389 O O . SER A 1 181 ? -22.308 56.131 23.876 1.00 72.96 218 SER A O 1
ATOM 1392 N N . GLY A 1 182 ? -21.322 56.926 22.007 1.00 70.13 219 GLY A N 1
ATOM 1393 C CA . GLY A 1 182 ? -20.723 55.655 21.583 1.00 72.97 219 GLY A CA 1
ATOM 1394 C C . GLY A 1 182 ? -21.280 55.252 20.224 1.00 80.12 219 GLY A C 1
ATOM 1395 O O . GLY A 1 182 ? -21.036 54.154 19.759 1.00 71.93 219 GLY A O 1
ATOM 1396 N N . ALA A 1 183 ? -22.056 56.133 19.591 1.00 73.01 220 ALA A N 1
ATOM 1397 C CA . ALA A 1 183 ? -22.461 55.943 18.198 1.00 70.13 220 ALA A CA 1
ATOM 1398 C C . ALA A 1 183 ? -21.326 56.358 17.225 1.00 64.36 220 ALA A C 1
ATOM 1399 O O . ALA A 1 183 ? -20.699 57.406 17.421 1.00 54.16 220 ALA A O 1
ATOM 1401 N N . TRP A 1 184 ? -21.083 55.581 16.173 1.00 52.12 221 TRP A N 1
ATOM 1402 C CA . TRP A 1 184 ? -19.961 55.905 15.263 1.00 45.18 221 TRP A CA 1
ATOM 1403 C C . TRP A 1 184 ? -20.297 55.674 13.819 1.00 46.96 221 TRP A C 1
ATOM 1404 O O . TRP A 1 184 ? -21.166 54.845 13.485 1.00 50.20 221 TRP A O 1
ATOM 1415 N N . THR A 1 185 ? -19.614 56.444 12.969 1.00 45.02 222 THR A N 1
ATOM 1416 C CA . THR A 1 185 ? -19.612 56.251 11.521 1.00 48.48 222 THR A CA 1
ATOM 1417 C C . THR A 1 185 ? -18.186 56.098 11.008 1.00 42.11 222 THR A C 1
ATOM 1418 O O . THR A 1 185 ? -17.218 56.781 11.474 1.00 41.38 222 THR A O 1
ATOM 1422 N N . PHE A 1 186 ? -18.029 55.147 10.087 1.00 43.13 223 PHE A N 1
ATOM 1423 C CA . PHE A 1 186 ? -16.765 54.939 9.412 1.00 38.60 223 PHE A CA 1
ATOM 1424 C C . PHE A 1 186 ? -16.979 55.376 7.978 1.00 34.17 223 PHE A C 1
ATOM 1425 O O . PHE A 1 186 ? -17.991 55.027 7.381 1.00 41.64 223 PHE A O 1
ATOM 1433 N N . SER A 1 187 ? -16.077 56.188 7.450 1.00 34.00 224 SER A N 1
ATOM 1434 C CA A SER A 1 187 ? -16.046 56.518 6.020 0.50 35.84 224 SER A CA 1
ATOM 1435 C CA B SER A 1 187 ? -16.069 56.524 6.027 0.50 36.09 224 SER A CA 1
ATOM 1436 C C . SER A 1 187 ? -14.645 56.246 5.517 1.00 28.78 224 SER A C 1
ATOM 1437 O O . SER A 1 187 ? -13.648 56.642 6.125 1.00 29.21 224 SER A O 1
ATOM 1442 N N . GLY A 1 188 ? -14.564 55.539 4.410 1.00 26.89 225 GLY A N 1
ATOM 1443 C CA . GLY A 1 188 ? -13.313 55.237 3.859 1.00 23.67 225 GLY A CA 1
ATOM 1444 C C . GLY A 1 188 ? -13.385 54.418 2.646 1.00 23.28 225 GLY A C 1
ATOM 1445 O O . GLY A 1 188 ? -14.296 54.615 1.873 1.00 24.07 225 GLY A O 1
ATOM 1446 N N . GLU A 1 189 ? -12.433 53.499 2.486 1.00 24.66 226 GLU A N 1
ATOM 1447 C CA . GLU A 1 189 ? -12.288 52.739 1.230 1.00 21.83 226 GLU A CA 1
ATOM 1448 C C . GLU A 1 189 ? -11.807 51.316 1.542 1.00 20.61 226 GLU A C 1
ATOM 1449 O O . GLU A 1 189 ? -11.103 51.089 2.533 1.00 21.00 226 GLU A O 1
ATOM 1455 N N . ILE A 1 190 ? -12.182 50.395 0.680 1.00 21.84 227 ILE A N 1
ATOM 1456 C CA . ILE A 1 190 ? -11.640 49.057 0.594 1.00 20.19 227 ILE A CA 1
ATOM 1457 C C . ILE A 1 190 ? -10.643 49.050 -0.579 1.00 17.93 227 ILE A C 1
ATOM 1458 O O . ILE A 1 190 ? -11.000 49.503 -1.687 1.00 20.18 227 ILE A O 1
ATOM 1463 N N . ARG A 1 191 ? -9.446 48.509 -0.334 1.00 19.68 228 ARG A N 1
ATOM 1464 C CA A ARG A 1 191 ? -8.468 48.200 -1.376 0.50 20.86 228 ARG A CA 1
ATOM 1465 C CA B ARG A 1 191 ? -8.461 48.222 -1.364 0.50 20.41 228 ARG A CA 1
ATOM 1466 C C . ARG A 1 191 ? -8.095 46.732 -1.260 1.00 20.15 228 ARG A C 1
ATOM 1467 O O . ARG A 1 191 ? -8.512 46.057 -0.311 1.00 20.49 228 ARG A O 1
ATOM 1482 N N . ALA A 1 192 ? -7.301 46.258 -2.226 1.00 17.42 229 ALA A N 1
ATOM 1483 C CA . ALA A 1 192 ? -6.985 44.803 -2.298 1.00 18.77 229 ALA A CA 1
ATOM 1484 C C . ALA A 1 192 ? -5.525 44.634 -2.562 1.00 17.49 229 ALA A C 1
ATOM 1485 O O . ALA A 1 192 ? -4.959 45.386 -3.332 1.00 19.94 229 ALA A O 1
ATOM 1487 N N . PHE A 1 193 ? -4.937 43.639 -1.888 1.00 16.88 230 PHE A N 1
ATOM 1488 C CA . PHE A 1 193 ? -3.582 43.250 -2.135 1.00 17.92 230 PHE A CA 1
ATOM 1489 C C . PHE A 1 193 ? -3.464 42.350 -3.370 1.00 16.87 230 PHE A C 1
ATOM 1490 O O . PHE A 1 193 ? -4.386 41.579 -3.695 1.00 19.22 230 PHE A O 1
ATOM 1498 N N . ASN A 1 194 ? -2.286 42.383 -4.004 1.00 19.08 231 ASN A N 1
ATOM 1499 C CA . ASN A 1 194 ? -2.059 41.502 -5.164 1.00 21.07 231 ASN A CA 1
ATOM 1500 C C . ASN A 1 194 ? -2.259 40.027 -4.723 1.00 21.37 231 ASN A C 1
ATOM 1501 O O . ASN A 1 194 ? -1.963 39.655 -3.565 1.00 23.85 231 ASN A O 1
ATOM 1506 N N . ASP A 1 195 ? -2.686 39.193 -5.664 1.00 22.25 232 ASP A N 1
ATOM 1507 C CA . ASP A 1 195 ? -2.996 37.761 -5.411 1.00 19.29 232 ASP A CA 1
ATOM 1508 C C . ASP A 1 195 ? -2.170 36.889 -6.358 1.00 20.93 232 ASP A C 1
ATOM 1509 O O . ASP A 1 195 ? -2.108 37.142 -7.558 1.00 28.30 232 ASP A O 1
ATOM 1514 N N . VAL A 1 196 ? -1.545 35.854 -5.814 1.00 23.56 233 VAL A N 1
ATOM 1515 C CA . VAL A 1 196 ? -0.781 34.949 -6.649 1.00 23.42 233 VAL A CA 1
ATOM 1516 C C . VAL A 1 196 ? -1.721 33.914 -7.260 1.00 23.77 233 VAL A C 1
ATOM 1517 O O . VAL A 1 196 ? -2.475 33.222 -6.513 1.00 23.83 233 VAL A O 1
ATOM 1521 N N . TYR A 1 197 ? -1.677 33.807 -8.601 1.00 22.06 234 TYR A N 1
ATOM 1522 C CA . TYR A 1 197 ? -2.414 32.792 -9.311 1.00 21.49 234 TYR A CA 1
ATOM 1523 C C . TYR A 1 197 ? -1.498 31.569 -9.528 1.00 19.79 234 TYR A C 1
ATOM 1524 O O . TYR A 1 197 ? -0.554 31.639 -10.284 1.00 22.45 234 TYR A O 1
ATOM 1533 N N . ASP A 1 198 ? -1.768 30.498 -8.811 1.00 23.69 235 ASP A N 1
ATOM 1534 C CA . ASP A 1 198 ? -1.069 29.220 -9.029 1.00 24.25 235 ASP A CA 1
ATOM 1535 C C . ASP A 1 198 ? -1.676 28.494 -10.212 1.00 23.06 235 ASP A C 1
ATOM 1536 O O . ASP A 1 198 ? -2.855 28.090 -10.169 1.00 26.21 235 ASP A O 1
ATOM 1541 N N . ALA A 1 199 ? -0.923 28.460 -11.317 1.00 22.44 236 ALA A N 1
ATOM 1542 C CA . ALA A 1 199 ? -1.405 27.982 -12.620 1.00 22.52 236 ALA A CA 1
ATOM 1543 C C . ALA A 1 199 ? -1.231 26.461 -12.803 1.00 26.39 236 ALA A C 1
ATOM 1544 O O . ALA A 1 199 ? -1.573 25.873 -13.825 1.00 28.74 236 ALA A O 1
ATOM 1546 N N . ASN A 1 200 ? -0.821 25.772 -11.750 1.00 26.32 237 ASN A N 1
ATOM 1547 C CA . ASN A 1 200 ? -0.782 24.295 -11.815 1.00 26.46 237 ASN A CA 1
ATOM 1548 C C . ASN A 1 200 ? -2.217 23.819 -11.935 1.00 27.80 237 ASN A C 1
ATOM 1549 O O . ASN A 1 200 ? -3.040 24.164 -11.090 1.00 26.49 237 ASN A O 1
ATOM 1554 N N . PRO A 1 201 ? -2.540 23.053 -12.997 1.00 25.53 238 PRO A N 1
ATOM 1555 C CA . PRO A 1 201 ? -3.936 22.615 -13.183 1.00 30.92 238 PRO A CA 1
ATOM 1556 C C . PRO A 1 201 ? -4.501 21.806 -11.992 1.00 28.71 238 PRO A C 1
ATOM 1557 O O . PRO A 1 201 ? -5.700 21.800 -11.771 1.00 30.43 238 PRO A O 1
ATOM 1561 N N . SER A 1 202 ? -3.642 21.182 -11.177 1.00 31.45 239 SER A N 1
ATOM 1562 C CA . SER A 1 202 ? -4.178 20.457 -10.036 1.00 31.03 239 SER A CA 1
ATOM 1563 C C . SER A 1 202 ? -4.834 21.427 -9.056 1.00 27.04 239 SER A C 1
ATOM 1564 O O . SER A 1 202 ? -5.738 21.052 -8.303 1.00 33.04 239 SER A O 1
ATOM 1567 N N . ASN A 1 203 ? -4.426 22.682 -9.109 1.00 27.62 240 ASN A N 1
ATOM 1568 C CA A ASN A 1 203 ? -5.071 23.689 -8.266 0.50 31.42 240 ASN A CA 1
ATOM 1569 C CA B ASN A 1 203 ? -5.029 23.718 -8.273 0.50 31.83 240 ASN A CA 1
ATOM 1570 C C . ASN A 1 203 ? -6.441 24.108 -8.725 1.00 28.24 240 ASN A C 1
ATOM 1571 O O . ASN A 1 203 ? -7.100 24.862 -8.028 1.00 34.61 240 ASN A O 1
ATOM 1580 N N . HIS A 1 204 ? -6.853 23.624 -9.903 1.00 28.44 241 HIS A N 1
ATOM 1581 C CA A HIS A 1 204 ? -8.074 24.018 -10.591 0.50 27.34 241 HIS A CA 1
ATOM 1582 C CA B HIS A 1 204 ? -8.126 24.047 -10.560 0.50 24.58 241 HIS A CA 1
ATOM 1583 C C . HIS A 1 204 ? -8.990 22.812 -10.821 1.00 24.98 241 HIS A C 1
ATOM 1584 O O . HIS A 1 204 ? -9.995 22.871 -11.514 1.00 27.29 241 HIS A O 1
ATOM 1597 N N . ARG A 1 205 ? -8.648 21.690 -10.195 1.00 24.40 242 ARG A N 1
ATOM 1598 C CA . ARG A 1 205 ? -9.351 20.423 -10.471 1.00 21.23 242 ARG A CA 1
ATOM 1599 C C . ARG A 1 205 ? -10.812 20.453 -10.165 1.00 23.80 242 ARG A C 1
ATOM 1600 O O . ARG A 1 205 ? -11.619 19.828 -10.883 1.00 25.52 242 ARG A O 1
ATOM 1608 N N . GLY A 1 206 ? -11.188 21.101 -9.062 1.00 23.71 243 GLY A N 1
ATOM 1609 C CA . GLY A 1 206 ? -12.616 21.097 -8.810 1.00 22.23 243 GLY A CA 1
ATOM 1610 C C . GLY A 1 206 ? -13.466 21.709 -9.888 1.00 26.53 243 GLY A C 1
ATOM 1611 O O . GLY A 1 206 ? -14.570 21.237 -10.175 1.00 32.92 243 GLY A O 1
ATOM 1612 N N . TRP A 1 207 ? -12.978 22.820 -10.412 1.00 24.46 244 TRP A N 1
ATOM 1613 C CA . TRP A 1 207 ? -13.684 23.542 -11.430 1.00 26.11 244 TRP A CA 1
ATOM 1614 C C . TRP A 1 207 ? -13.568 22.820 -12.747 1.00 26.23 244 TRP A C 1
ATOM 1615 O O . TRP A 1 207 ? -14.574 22.605 -13.463 1.00 27.88 244 TRP A O 1
ATOM 1626 N N . LEU A 1 208 ? -12.318 22.497 -13.106 1.00 24.41 245 LEU A N 1
ATOM 1627 C CA . LEU A 1 208 ? -12.077 21.952 -14.472 1.00 23.67 245 LEU A CA 1
ATOM 1628 C C . LEU A 1 208 ? -12.578 20.512 -14.688 1.00 22.08 245 LEU A C 1
ATOM 1629 O O . LEU A 1 208 ? -13.035 20.142 -15.805 1.00 24.85 245 LEU A O 1
ATOM 1634 N N . GLY A 1 209 ? -12.619 19.737 -13.628 1.00 23.74 246 GLY A N 1
ATOM 1635 C CA . GLY A 1 209 ? -13.090 18.371 -13.725 1.00 25.72 246 GLY A CA 1
ATOM 1636 C C . GLY A 1 209 ? -11.935 17.415 -14.024 1.00 24.71 246 GLY A C 1
ATOM 1637 O O . GLY A 1 209 ? -10.810 17.820 -14.350 1.00 23.60 246 GLY A O 1
ATOM 1638 N N . GLU A 1 210 ? -12.226 16.110 -13.944 1.00 22.18 247 GLU A N 1
ATOM 1639 C CA . GLU A 1 210 ? -11.179 15.098 -14.030 1.00 22.68 247 GLU A CA 1
ATOM 1640 C C . GLU A 1 210 ? -10.445 15.043 -15.356 1.00 23.96 247 GLU A C 1
ATOM 1641 O O . GLU A 1 210 ? -9.224 15.111 -15.439 1.00 26.86 247 GLU A O 1
ATOM 1647 N N . ASN A 1 211 ? -11.230 15.086 -16.403 1.00 23.86 248 ASN A N 1
ATOM 1648 C CA . ASN A 1 211 ? -10.658 14.905 -17.741 1.00 25.85 248 ASN A CA 1
ATOM 1649 C C . ASN A 1 211 ? -9.848 16.082 -18.209 1.00 24.33 248 ASN A C 1
ATOM 1650 O O . ASN A 1 211 ?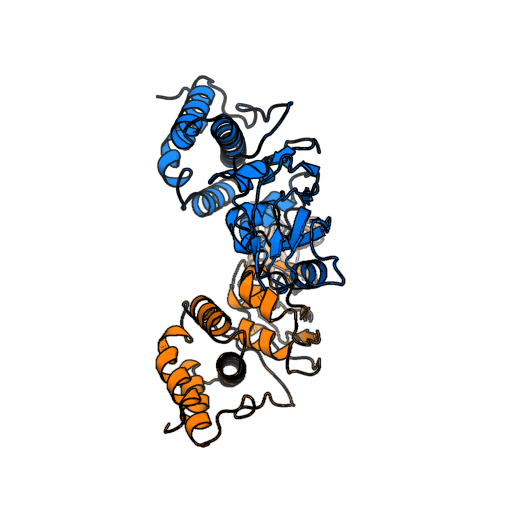 -8.680 15.949 -18.640 1.00 25.71 248 ASN A O 1
ATOM 1655 N N . LEU A 1 212 ? -10.414 17.265 -18.017 1.00 24.89 249 LEU A N 1
ATOM 1656 C CA . LEU A 1 212 ? -9.702 18.452 -18.435 1.00 25.29 249 LEU A CA 1
ATOM 1657 C C . LEU A 1 212 ? -8.450 18.666 -17.604 1.00 22.93 249 LEU A C 1
ATOM 1658 O O . LEU A 1 212 ? -7.393 19.027 -18.145 1.00 26.80 249 LEU A O 1
ATOM 1663 N N . THR A 1 213 ? -8.551 18.406 -16.305 1.00 25.38 250 THR A N 1
ATOM 1664 C CA . THR A 1 213 ? -7.350 18.572 -15.445 1.00 23.84 250 THR A CA 1
ATOM 1665 C C . THR A 1 213 ? -6.266 17.616 -15.946 1.00 26.45 250 THR A C 1
ATOM 1666 O O . THR A 1 213 ? -5.083 17.998 -16.102 1.00 26.71 250 THR A O 1
ATOM 1670 N N . SER A 1 214 ? -6.666 16.402 -16.276 1.00 28.87 251 SER A N 1
ATOM 1671 C CA . SER A 1 214 ? -5.709 15.441 -16.793 1.00 25.50 251 SER A CA 1
ATOM 1672 C C . SER A 1 214 ? -4.996 15.935 -18.100 1.00 26.10 251 SER A C 1
ATOM 1673 O O . SER A 1 214 ? -3.784 15.820 -18.294 1.00 30.87 251 SER A O 1
ATOM 1676 N N . LEU A 1 215 ? -5.806 16.455 -18.994 1.00 27.10 252 LEU A N 1
ATOM 1677 C CA . LEU A 1 215 ? -5.326 16.946 -20.309 1.00 30.81 252 LEU A CA 1
ATOM 1678 C C . LEU A 1 215 ? -4.373 18.140 -20.133 1.00 29.04 252 LEU A C 1
ATOM 1679 O O . LEU A 1 215 ? -3.369 18.289 -20.801 1.00 35.48 252 LEU A O 1
ATOM 1684 N N . LEU A 1 216 ? -4.675 18.978 -19.180 1.00 29.98 253 LEU A N 1
ATOM 1685 C CA . LEU A 1 216 ? -3.883 20.181 -19.010 1.00 29.53 253 LEU A CA 1
ATOM 1686 C C . LEU A 1 216 ? -2.617 19.905 -18.151 1.00 30.69 253 LEU A C 1
ATOM 1687 O O . LEU A 1 216 ? -1.675 20.695 -18.082 1.00 32.35 253 LEU A O 1
ATOM 1692 N N . SER A 1 217 ? -2.591 18.757 -17.493 1.00 38.04 254 SER A N 1
ATOM 1693 C CA . SER A 1 217 ? -1.449 18.435 -16.623 1.00 38.70 254 SER A CA 1
ATOM 1694 C C . SER A 1 217 ? -0.183 18.305 -17.499 1.00 38.72 254 SER A C 1
ATOM 1695 O O . SER A 1 217 ? 0.918 18.417 -17.004 1.00 51.43 254 SER A O 1
ATOM 1698 N N . ALA A 1 218 ? -0.389 18.035 -18.796 1.00 38.94 255 ALA A N 1
ATOM 1699 C CA . ALA A 1 218 ? 0.679 17.811 -19.783 1.00 48.93 255 ALA A CA 1
ATOM 1700 C C . ALA A 1 218 ? 1.180 19.127 -20.408 1.00 44.82 255 ALA A C 1
ATOM 1701 O O . ALA A 1 218 ? 2.200 19.176 -21.069 1.00 55.08 255 ALA A O 1
ATOM 1703 N N . VAL A 1 219 ? 0.462 20.200 -20.170 1.00 36.37 256 VAL A N 1
ATOM 1704 C CA . VAL A 1 219 ? 0.739 21.465 -20.828 1.00 33.50 256 VAL A CA 1
ATOM 1705 C C . VAL A 1 219 ? 1.580 22.380 -19.915 1.00 30.86 256 VAL A C 1
ATOM 1706 O O . VAL A 1 219 ? 1.302 22.478 -18.696 1.00 32.09 256 VAL A O 1
ATOM 1710 N N . PRO A 1 220 ? 2.589 23.084 -20.489 1.00 32.04 257 PRO A N 1
ATOM 1711 C CA . PRO A 1 220 ? 3.340 23.992 -19.591 1.00 33.00 257 PRO A CA 1
ATOM 1712 C C . PRO A 1 220 ? 2.497 25.150 -19.023 1.00 29.60 257 PRO A C 1
ATOM 1713 O O . PRO A 1 220 ? 1.622 25.634 -19.675 1.00 32.03 257 PRO A O 1
ATOM 1717 N N . PHE A 1 221 ? 2.805 25.580 -17.826 1.00 32.50 258 PHE A N 1
ATOM 1718 C CA . PHE A 1 221 ? 2.113 26.679 -17.150 1.00 28.65 258 PHE A CA 1
ATOM 1719 C C . PHE A 1 221 ? 3.157 27.509 -16.408 1.00 27.51 258 PHE A C 1
ATOM 1720 O O . PHE A 1 221 ? 4.251 27.013 -15.952 1.00 31.26 258 PHE A O 1
ATOM 1728 N N . THR A 1 222 ? 2.815 28.799 -16.218 1.00 28.24 259 THR A N 1
ATOM 1729 C CA . THR A 1 222 ? 3.613 29.672 -15.336 1.00 27.87 259 THR A CA 1
ATOM 1730 C C . THR A 1 222 ? 2.656 30.463 -14.477 1.00 24.83 259 THR A C 1
ATOM 1731 O O . THR A 1 222 ? 1.741 31.125 -14.977 1.00 26.96 259 THR A O 1
ATOM 1735 N N . SER A 1 223 ? 2.858 30.347 -13.166 1.00 28.43 260 SER A N 1
ATOM 1736 C CA . SER A 1 223 ? 2.078 31.107 -12.188 1.00 26.90 260 SER A CA 1
ATOM 1737 C C . SER A 1 223 ? 2.424 32.592 -12.355 1.00 25.67 260 SER A C 1
ATOM 1738 O O . SER A 1 223 ? 3.463 32.962 -12.906 1.00 28.43 260 SER A O 1
ATOM 1741 N N . TYR A 1 224 ? 1.588 33.449 -11.812 1.00 22.25 261 TYR A N 1
ATOM 1742 C CA . TYR A 1 224 ? 1.722 34.863 -12.014 1.00 24.81 261 TYR A CA 1
ATOM 1743 C C . TYR A 1 224 ? 0.957 35.641 -10.957 1.00 20.30 261 TYR A C 1
ATOM 1744 O O . TYR A 1 224 ? 0.143 35.070 -10.206 1.00 23.50 261 TYR A O 1
ATOM 1753 N N . SER A 1 225 ? 1.159 36.952 -10.964 1.00 22.08 262 SER A N 1
ATOM 1754 C CA . SER A 1 225 ? 0.561 37.883 -10.001 1.00 21.00 262 SER A CA 1
ATOM 1755 C C . SER A 1 225 ? -0.676 38.479 -10.667 1.00 20.83 262 SER A C 1
ATOM 1756 O O . SER A 1 225 ? -0.634 38.932 -11.799 1.00 23.33 262 SER A O 1
ATOM 1759 N N . ILE A 1 226 ? -1.751 38.599 -9.869 1.00 21.73 263 ILE A N 1
ATOM 1760 C CA . ILE A 1 226 ? -2.928 39.304 -10.234 1.00 21.09 263 ILE A CA 1
ATOM 1761 C C . ILE A 1 226 ? -2.931 40.590 -9.381 1.00 21.20 263 ILE A C 1
ATOM 1762 O O . ILE A 1 226 ? -3.052 40.558 -8.142 1.00 22.35 263 ILE A O 1
ATOM 1767 N N . GLU A 1 227 ? -2.862 41.736 -10.074 1.00 20.50 264 GLU A N 1
ATOM 1768 C CA . GLU A 1 227 ? -2.951 43.047 -9.442 1.00 21.50 264 GLU A CA 1
ATOM 1769 C C . GLU A 1 227 ? -4.378 43.444 -9.352 1.00 23.58 264 GLU A C 1
ATOM 1770 O O . GLU A 1 227 ? -5.115 43.238 -10.325 1.00 22.76 264 GLU A O 1
ATOM 1776 N N . ILE A 1 228 ? -4.800 43.984 -8.214 1.00 21.01 265 ILE A N 1
ATOM 1777 C CA . ILE A 1 228 ? -6.211 44.249 -7.968 1.00 17.53 265 ILE A CA 1
ATOM 1778 C C . ILE A 1 228 ? -6.342 45.759 -7.579 1.00 18.91 265 ILE A C 1
ATOM 1779 O O . ILE A 1 228 ? -6.567 46.091 -6.423 1.00 24.29 265 ILE A O 1
ATOM 1784 N N . PRO A 1 229 ? -6.090 46.648 -8.598 1.00 22.99 266 PRO A N 1
ATOM 1785 C CA . PRO A 1 229 ? -5.944 48.049 -8.294 1.00 21.08 266 PRO A CA 1
ATOM 1786 C C . PRO A 1 229 ? -7.271 48.727 -8.028 1.00 22.53 266 PRO A C 1
ATOM 1787 O O . PRO A 1 229 ? -8.290 48.226 -8.480 1.00 25.01 266 PRO A O 1
ATOM 1791 N N . GLY A 1 230 ? -7.233 49.892 -7.339 1.00 21.59 267 GLY A N 1
ATOM 1792 C CA . GLY A 1 230 ? -8.382 50.755 -7.169 1.00 22.35 267 GLY A CA 1
ATOM 1793 C C . GLY A 1 230 ? -8.909 50.711 -5.745 1.00 25.78 267 GLY A C 1
ATOM 1794 O O . GLY A 1 230 ? -8.465 49.955 -4.919 1.00 21.79 267 GLY A O 1
ATOM 1795 N N . SER A 1 231 ? -9.939 51.473 -5.500 1.00 22.43 268 SER A N 1
ATOM 1796 C CA A SER A 1 231 ? -10.558 51.489 -4.230 0.50 24.13 268 SER A CA 1
ATOM 1797 C CA B SER A 1 231 ? -10.543 51.625 -4.193 0.50 27.74 268 SER A CA 1
ATOM 1798 C C . SER A 1 231 ? -12.047 51.560 -4.375 1.00 24.68 268 SER A C 1
ATOM 1799 O O . SER A 1 231 ? -12.539 52.079 -5.375 1.00 33.24 268 SER A O 1
ATOM 1804 N N . LEU A 1 232 ? -12.733 50.980 -3.396 1.00 22.43 269 LEU A N 1
ATOM 1805 C CA . LEU A 1 232 ? -14.174 50.993 -3.322 1.00 23.60 269 LEU A CA 1
ATOM 1806 C C . LEU A 1 232 ? -14.557 51.832 -2.103 1.00 25.41 269 LEU A C 1
ATOM 1807 O O . LEU A 1 232 ? -14.321 51.400 -0.947 1.00 25.40 269 LEU A O 1
ATOM 1812 N N . PRO A 1 233 ? -15.149 53.031 -2.347 1.00 25.42 270 PRO A N 1
ATOM 1813 C CA . PRO A 1 233 ? -15.521 53.800 -1.190 1.00 27.25 270 PRO A CA 1
ATOM 1814 C C . PRO A 1 233 ? -16.640 53.146 -0.477 1.00 27.56 270 PRO A C 1
ATOM 1815 O O . PRO A 1 233 ? -17.541 52.595 -1.138 1.00 34.99 270 PRO A O 1
ATOM 1819 N N . VAL A 1 234 ? -16.588 53.190 0.857 1.00 31.98 271 VAL A N 1
ATOM 1820 C CA . VAL A 1 234 ? -17.603 52.612 1.733 1.00 34.47 271 VAL A CA 1
ATOM 1821 C C . VAL A 1 234 ? -17.871 53.422 2.989 1.00 38.77 271 VAL A C 1
ATOM 1822 O O . VAL A 1 234 ? -16.963 54.098 3.502 1.00 38.01 271 VAL A O 1
ATOM 1826 N N . THR A 1 235 ? -19.073 53.238 3.537 1.00 38.26 272 THR A N 1
ATOM 1827 C CA A THR A 1 235 ? -19.498 53.844 4.787 0.50 40.13 272 THR A CA 1
ATOM 1828 C CA B THR A 1 235 ? -19.388 53.777 4.859 0.50 40.76 272 THR A CA 1
ATOM 1829 C C . THR A 1 235 ? -20.174 52.787 5.673 1.00 44.03 272 THR A C 1
ATOM 1830 O O . THR A 1 235 ? -20.971 51.975 5.169 1.00 45.30 272 THR A O 1
ATOM 1837 N N . VAL A 1 236 ? -19.879 52.809 6.960 1.00 38.95 273 VAL A N 1
ATOM 1838 C CA . VAL A 1 236 ? -20.413 51.847 7.894 1.00 47.72 273 VAL A CA 1
ATOM 1839 C C . VAL A 1 236 ? -20.661 52.595 9.184 1.00 41.56 273 VAL A C 1
ATOM 1840 O O . VAL A 1 236 ? -19.838 53.432 9.604 1.00 39.72 273 VAL A O 1
ATOM 1844 N N . SER A 1 237 ? -21.792 52.312 9.807 1.00 49.17 274 SER A N 1
ATOM 1845 C CA . SER A 1 237 ? -22.068 52.878 11.117 1.00 47.39 274 SER A CA 1
ATOM 1846 C C . SER A 1 237 ? -22.430 51.809 12.154 1.00 63.77 274 SER A C 1
ATOM 1847 O O . SER A 1 237 ? -22.721 50.661 11.810 1.00 51.54 274 SER A O 1
ATOM 1850 N N . GLY A 1 238 ? -22.352 52.170 13.433 1.00 49.99 275 GLY A N 1
ATOM 1851 C CA . GLY A 1 238 ? -22.859 51.278 14.486 1.00 57.53 275 GLY A CA 1
ATOM 1852 C C . GLY A 1 238 ? -22.899 51.896 15.859 1.00 61.02 275 GLY A C 1
ATOM 1853 O O . GLY A 1 238 ? -22.834 53.126 15.967 1.00 52.95 275 GLY A O 1
ATOM 1854 N N . ASN A 1 239 ? -23.004 51.029 16.887 1.00 68.42 276 ASN A N 1
ATOM 1855 C CA . ASN A 1 239 ? -23.000 51.418 18.317 1.00 67.53 276 ASN A CA 1
ATOM 1856 C C . ASN A 1 239 ? -22.213 50.540 19.313 1.00 64.54 276 ASN A C 1
ATOM 1857 O O . ASN A 1 239 ? -21.575 51.078 20.206 1.00 109.11 276 ASN A O 1
ATOM 1862 N N . MET B 1 2 ? -41.459 12.506 18.455 1.00 53.10 39 MET B N 1
ATOM 1863 C CA . MET B 1 2 ? -42.153 13.217 17.306 1.00 65.32 39 MET B CA 1
ATOM 1864 C C . MET B 1 2 ? -43.357 14.035 17.784 1.00 62.25 39 MET B C 1
ATOM 1865 O O . MET B 1 2 ? -44.199 14.521 17.012 1.00 99.01 39 MET B O 1
ATOM 1870 N N . GLN B 1 3 ? -43.412 14.142 19.100 1.00 82.88 40 GLN B N 1
ATOM 1871 C CA . GLN B 1 3 ? -43.572 15.422 19.701 1.00 69.87 40 GLN B CA 1
ATOM 1872 C C . GLN B 1 3 ? -42.231 16.118 19.370 1.00 65.14 40 GLN B C 1
ATOM 1873 O O . GLN B 1 3 ? -42.260 17.324 19.213 1.00 75.69 40 GLN B O 1
ATOM 1879 N N . ASN B 1 4 ? -41.118 15.344 19.213 1.00 44.11 41 ASN B N 1
ATOM 1880 C CA . ASN B 1 4 ? -39.747 15.886 19.109 1.00 37.17 41 ASN B CA 1
ATOM 1881 C C . ASN B 1 4 ? -39.504 16.694 17.820 1.00 28.10 41 ASN B C 1
ATOM 1882 O O . ASN B 1 4 ? -39.610 16.154 16.703 1.00 34.74 41 ASN B O 1
ATOM 1887 N N . PRO B 1 5 ? -39.251 18.016 17.979 1.00 30.23 42 PRO B N 1
ATOM 1888 C CA . PRO B 1 5 ? -39.210 18.893 16.813 1.00 28.48 42 PRO B CA 1
ATOM 1889 C C . PRO B 1 5 ? -37.943 18.718 15.955 1.00 28.05 42 PRO B C 1
ATOM 1890 O O . PRO B 1 5 ? -37.958 19.087 14.787 1.00 32.36 42 PRO B O 1
ATOM 1894 N N . VAL B 1 6 ? -36.884 18.197 16.523 1.00 28.14 43 VAL B N 1
ATOM 1895 C CA . VAL B 1 6 ? -35.648 17.932 15.763 1.00 25.57 43 VAL B CA 1
ATOM 1896 C C . VAL B 1 6 ? -35.926 16.744 14.842 1.00 29.73 43 VAL B C 1
ATOM 1897 O O . VAL B 1 6 ? -35.644 16.809 13.653 1.00 28.90 43 VAL B O 1
ATOM 1901 N N . ALA B 1 7 ? -36.512 15.690 15.392 1.00 32.22 44 ALA B N 1
ATOM 1902 C CA . ALA B 1 7 ? -36.816 14.486 14.634 1.00 34.06 44 ALA B CA 1
ATOM 1903 C C . ALA B 1 7 ? -37.827 14.858 13.567 1.00 28.10 44 ALA B C 1
ATOM 1904 O O . ALA B 1 7 ? -37.790 14.398 12.420 1.00 37.05 44 ALA B O 1
ATOM 1906 N N . THR B 1 8 ? -38.787 15.688 13.965 1.00 30.39 45 THR B N 1
ATOM 1907 C CA . THR B 1 8 ? -39.798 16.160 13.027 1.00 29.25 45 THR B CA 1
ATOM 1908 C C . THR B 1 8 ? -39.189 16.810 11.781 1.00 38.00 45 THR B C 1
ATOM 1909 O O . THR B 1 8 ? -39.538 16.485 10.658 1.00 39.02 45 THR B O 1
ATOM 1913 N N . VAL B 1 9 ? -38.249 17.712 11.974 1.00 29.74 46 VAL B N 1
ATOM 1914 C CA . VAL B 1 9 ? -37.578 18.352 10.850 1.00 34.02 46 VAL B CA 1
ATOM 1915 C C . VAL B 1 9 ? -36.768 17.310 10.019 1.00 25.79 46 VAL B C 1
ATOM 1916 O O . VAL B 1 9 ? -36.825 17.351 8.811 1.00 37.43 46 VAL B O 1
ATOM 1920 N N . LEU B 1 10 ? -36.087 16.365 10.674 1.00 30.15 47 LEU B N 1
ATOM 1921 C CA . LEU B 1 10 ? -35.289 15.311 9.917 1.00 29.45 47 LEU B CA 1
ATOM 1922 C C . LEU B 1 10 ? -36.307 14.605 8.938 1.00 38.96 47 LEU B C 1
ATOM 1923 O O . LEU B 1 10 ? -36.036 14.373 7.763 1.00 36.57 47 LEU B O 1
ATOM 1928 N N . LEU B 1 11 ? -37.505 14.295 9.400 1.00 37.79 48 LEU B N 1
ATOM 1929 C CA . LEU B 1 11 ? -38.520 13.632 8.536 1.00 41.19 48 LEU B CA 1
ATOM 1930 C C . LEU B 1 11 ? -39.037 14.506 7.389 1.00 47.83 48 LEU B C 1
ATOM 1931 O O . LEU B 1 11 ? -39.134 14.021 6.240 1.00 53.88 48 LEU B O 1
ATOM 1936 N N . LEU B 1 12 ? -39.322 15.781 7.658 1.00 41.36 49 LEU B N 1
ATOM 1937 C CA . LEU B 1 12 ? -39.712 16.714 6.606 1.00 41.91 49 LEU B CA 1
ATOM 1938 C C . LEU B 1 12 ? -38.655 16.837 5.476 1.00 40.41 49 LEU B C 1
ATOM 1939 O O . LEU B 1 12 ? -39.010 16.950 4.293 1.00 46.60 49 LEU B O 1
ATOM 1944 N N . GLN B 1 13 ? -37.397 16.738 5.882 1.00 39.87 50 GLN B N 1
ATOM 1945 C CA . GLN B 1 13 ? -36.175 16.940 5.087 1.00 35.45 50 GLN B CA 1
ATOM 1946 C C . GLN B 1 13 ? -35.729 15.648 4.328 1.00 37.81 50 GLN B C 1
ATOM 1947 O O . GLN B 1 13 ? -34.838 15.704 3.467 1.00 37.28 50 GLN B O 1
ATOM 1953 N N . GLY B 1 14 ? -36.302 14.507 4.714 1.00 31.89 51 GLY B N 1
ATOM 1954 C CA . GLY B 1 14 ? -35.944 13.181 4.232 1.00 32.40 51 GLY B CA 1
ATOM 1955 C C . GLY B 1 14 ? -35.823 13.109 2.716 1.00 35.53 51 GLY B C 1
ATOM 1956 O O . GLY B 1 14 ? -34.858 12.572 2.206 1.00 30.89 51 GLY B O 1
ATOM 1957 N N . ASP B 1 15 ? -36.812 13.623 2.019 1.00 33.32 52 ASP B N 1
ATOM 1958 C CA . ASP B 1 15 ? -36.841 13.531 0.552 1.00 33.84 52 ASP B CA 1
ATOM 1959 C C . ASP B 1 15 ? -35.754 14.339 -0.050 1.00 32.77 52 ASP B C 1
ATOM 1960 O O . ASP B 1 15 ? -35.176 13.902 -1.025 1.00 32.86 52 ASP B O 1
ATOM 1965 N N . LEU B 1 16 ? -35.453 15.493 0.555 1.00 35.25 53 LEU B N 1
ATOM 1966 C CA . LEU B 1 16 ? -34.349 16.316 0.110 1.00 34.54 53 LEU B CA 1
ATOM 1967 C C . LEU B 1 16 ? -32.955 15.760 0.437 1.00 31.43 53 LEU B C 1
ATOM 1968 O O . LEU B 1 16 ? -32.084 15.744 -0.461 1.00 33.80 53 LEU B O 1
ATOM 1973 N N . TYR B 1 17 ? -32.741 15.300 1.674 1.00 28.13 54 TYR B N 1
ATOM 1974 C CA . TYR B 1 17 ? -31.450 14.848 2.105 1.00 23.79 54 TYR B CA 1
ATOM 1975 C C . TYR B 1 17 ? -31.085 13.509 1.439 1.00 32.62 54 TYR B C 1
ATOM 1976 O O . TYR B 1 17 ? -29.929 13.248 1.185 1.00 30.29 54 TYR B O 1
ATOM 1985 N N . CYS B 1 18 ? -32.058 12.632 1.221 1.00 34.69 55 CYS B N 1
ATOM 1986 C CA . CYS B 1 18 ? -31.732 11.370 0.585 1.00 37.61 55 CYS B CA 1
ATOM 1987 C C . CYS B 1 18 ? -31.927 11.453 -0.933 1.00 35.27 55 CYS B C 1
ATOM 1988 O O . CYS B 1 18 ? -32.698 10.756 -1.489 1.00 46.89 55 CYS B O 1
ATOM 1991 N N . SER B 1 19 ? -31.179 12.357 -1.560 1.00 39.27 56 SER B N 1
ATOM 1992 C CA . SER B 1 19 ? -31.326 12.674 -2.994 1.00 39.25 56 SER B CA 1
ATOM 1993 C C . SER B 1 19 ? -30.158 13.539 -3.390 1.00 39.38 56 SER B C 1
ATOM 1994 O O . SER B 1 19 ? -29.406 13.962 -2.501 1.00 34.49 56 SER B O 1
ATOM 1997 N N . PRO B 1 20 ? -30.074 13.858 -4.716 1.00 42.58 57 PRO B N 1
ATOM 1998 C CA . PRO B 1 20 ? -29.027 14.743 -5.202 1.00 41.97 57 PRO B CA 1
ATOM 1999 C C . PRO B 1 20 ? -29.159 16.168 -4.674 1.00 35.32 57 PRO B C 1
ATOM 2000 O O . PRO B 1 20 ? -28.227 16.932 -4.817 1.00 35.06 57 PRO B O 1
ATOM 2004 N N . ASN B 1 21 ? -30.269 16.477 -3.985 1.00 34.60 58 ASN B N 1
ATOM 2005 C CA . ASN B 1 21 ? -30.424 17.791 -3.336 1.00 31.84 58 ASN B CA 1
ATOM 2006 C C . ASN B 1 21 ? -29.791 17.873 -1.935 1.00 28.46 58 ASN B C 1
ATOM 2007 O O . ASN B 1 21 ? -29.902 18.915 -1.275 1.00 30.03 58 ASN B O 1
ATOM 2012 N N . CYS B 1 22 ? -29.162 16.794 -1.476 1.00 26.28 59 CYS B N 1
ATOM 2013 C CA . CYS B 1 22 ? -28.623 16.756 -0.151 1.00 27.26 59 CYS B CA 1
ATOM 2014 C C . CYS B 1 22 ? -27.747 17.968 0.211 1.00 29.79 59 CYS B C 1
ATOM 2015 O O . CYS B 1 22 ? -28.030 18.655 1.178 1.00 28.20 59 CYS B O 1
ATOM 2018 N N . LEU B 1 23 ? -26.718 18.242 -0.585 1.00 28.65 60 LEU B N 1
ATOM 2019 C CA . LEU B 1 23 ? -25.710 19.256 -0.219 1.00 24.09 60 LEU B CA 1
ATOM 2020 C C . LEU B 1 23 ? -26.418 20.640 -0.144 1.00 20.76 60 LEU B C 1
ATOM 2021 O O . LEU B 1 23 ? -26.237 21.318 0.886 1.00 26.19 60 LEU B O 1
ATOM 2026 N N . ALA B 1 24 ? -27.218 20.985 -1.163 1.00 25.61 61 ALA B N 1
ATOM 2027 C CA . ALA B 1 24 ? -27.820 22.339 -1.204 1.00 26.42 61 ALA B CA 1
ATOM 2028 C C . ALA B 1 24 ? -28.724 22.511 0.060 1.00 23.89 61 ALA B C 1
ATOM 2029 O O . ALA B 1 24 ? -28.764 23.548 0.688 1.00 26.25 61 ALA B O 1
ATOM 2031 N N . THR B 1 25 ? -29.470 21.460 0.367 1.00 25.92 62 THR B N 1
ATOM 2032 C CA . THR B 1 25 ? -30.346 21.455 1.503 1.00 23.38 62 THR B CA 1
ATOM 2033 C C . THR B 1 25 ? -29.650 21.562 2.840 1.00 22.04 62 THR B C 1
ATOM 2034 O O . THR B 1 25 ? -30.079 22.329 3.724 1.00 23.16 62 THR B O 1
ATOM 2038 N N . PHE B 1 26 ? -28.491 20.906 2.937 1.00 20.03 63 PHE B N 1
ATOM 2039 C CA . PHE B 1 26 ? -27.723 20.964 4.123 1.00 21.18 63 PHE B CA 1
ATOM 2040 C C . PHE B 1 26 ? -26.967 22.307 4.294 1.00 20.06 63 PHE B C 1
ATOM 2041 O O . PHE B 1 26 ? -26.883 22.871 5.406 1.00 24.40 63 PHE B O 1
ATOM 2049 N N . GLN B 1 27 ? -26.458 22.840 3.188 1.00 22.35 64 GLN B N 1
ATOM 2050 C CA . GLN B 1 27 ? -25.930 24.208 3.229 1.00 21.19 64 GLN B CA 1
ATOM 2051 C C . GLN B 1 27 ? -26.970 25.204 3.759 1.00 22.00 64 GLN B C 1
ATOM 2052 O O . GLN B 1 27 ? -26.612 26.112 4.540 1.00 25.89 64 GLN B O 1
ATOM 2058 N N . ASP B 1 28 ? -28.204 25.147 3.220 1.00 23.26 65 ASP B N 1
ATOM 2059 C CA . ASP B 1 28 ? -29.276 26.016 3.721 1.00 24.16 65 ASP B CA 1
ATOM 2060 C C . ASP B 1 28 ? -29.532 25.828 5.217 1.00 24.51 65 ASP B C 1
ATOM 2061 O O . ASP B 1 28 ? -29.686 26.800 5.923 1.00 23.68 65 ASP B O 1
ATOM 2066 N N . GLN B 1 29 ? -29.583 24.580 5.660 1.00 23.26 66 GLN B N 1
ATOM 2067 C CA . GLN B 1 29 ? -29.761 24.285 7.091 1.00 22.35 66 GLN B CA 1
ATOM 2068 C C . GLN B 1 29 ? -28.653 24.918 7.908 1.00 21.43 66 GLN B C 1
ATOM 2069 O O . GLN B 1 29 ? -28.874 25.610 8.939 1.00 23.65 66 GLN B O 1
ATOM 2075 N N . ALA B 1 30 ? -27.431 24.654 7.475 1.00 21.56 67 ALA B N 1
ATOM 2076 C CA . ALA B 1 30 ? -26.265 25.165 8.259 1.00 21.56 67 ALA B CA 1
ATOM 2077 C C . ALA B 1 30 ? -26.287 26.692 8.337 1.00 20.87 67 ALA B C 1
ATOM 2078 O O . ALA B 1 30 ? -25.982 27.302 9.351 1.00 22.72 67 ALA B O 1
ATOM 2080 N N . ARG B 1 31 ? -26.603 27.322 7.223 1.00 21.31 68 ARG B N 1
ATOM 2081 C CA . ARG B 1 31 ? -26.715 28.785 7.219 1.00 25.41 68 ARG B CA 1
ATOM 2082 C C . ARG B 1 31 ? -27.850 29.291 8.209 1.00 22.21 68 ARG B C 1
ATOM 2083 O O . ARG B 1 31 ? -27.621 30.247 8.963 1.00 27.42 68 ARG B O 1
ATOM 2091 N N . ARG B 1 32 ? -29.000 28.594 8.242 1.00 23.39 69 ARG B N 1
ATOM 2092 C CA . ARG B 1 32 ? -30.128 29.011 9.063 1.00 26.84 69 ARG B CA 1
ATOM 2093 C C . ARG B 1 32 ? -29.829 28.944 10.561 1.00 23.79 69 ARG B C 1
ATOM 2094 O O . ARG B 1 32 ? -30.228 29.824 11.313 1.00 27.26 69 ARG B O 1
ATOM 2102 N N . ASP B 1 33 ? -29.076 27.927 10.984 1.00 23.44 70 ASP B N 1
ATOM 2103 C CA . ASP B 1 33 ? -28.793 27.794 12.416 1.00 23.37 70 ASP B CA 1
ATOM 2104 C C . ASP B 1 33 ? -27.340 27.943 12.790 1.00 23.22 70 ASP B C 1
ATOM 2105 O O . ASP B 1 33 ? -26.930 27.617 13.931 1.00 23.28 70 ASP B O 1
ATOM 2110 N N . SER B 1 34 ? -26.559 28.476 11.863 1.00 21.48 71 SER B N 1
ATOM 2111 C CA . SER B 1 34 ? -25.127 28.689 12.127 1.00 23.34 71 SER B CA 1
ATOM 2112 C C . SER B 1 34 ? -24.399 27.390 12.590 1.00 21.55 71 SER B C 1
ATOM 2113 O O . SER B 1 34 ? -23.632 27.396 13.578 1.00 26.04 71 SER B O 1
ATOM 2116 N N . PHE B 1 35 ? -24.617 26.294 11.834 1.00 23.09 72 PHE B N 1
ATOM 2117 C CA . PHE B 1 35 ? -24.112 24.976 12.184 1.00 21.02 72 PHE B CA 1
ATOM 2118 C C . PHE B 1 35 ? -24.421 24.643 13.635 1.00 26.23 72 PHE B C 1
ATOM 2119 O O . PHE B 1 35 ? -23.533 24.271 14.421 1.00 26.19 72 PHE B O 1
ATOM 2127 N N . GLY B 1 36 ? -25.710 24.724 13.918 1.00 22.71 73 GLY B N 1
ATOM 2128 C CA . GLY B 1 36 ? -26.224 24.509 15.248 1.00 22.50 73 GLY B CA 1
ATOM 2129 C C . GLY B 1 36 ? -26.751 23.073 15.427 1.00 20.35 73 GLY B C 1
ATOM 2130 O O . GLY B 1 36 ? -26.306 22.143 14.761 1.00 21.94 73 GLY B O 1
ATOM 2131 N N . ILE B 1 37 ? -27.692 22.944 16.380 1.00 21.92 74 ILE B N 1
ATOM 2132 C CA . ILE B 1 37 ? -28.209 21.634 16.773 1.00 22.61 74 ILE B CA 1
ATOM 2133 C C . ILE B 1 37 ? -28.784 20.829 15.604 1.00 23.62 74 ILE B C 1
ATOM 2134 O O . ILE B 1 37 ? -28.402 19.662 15.360 1.00 25.33 74 ILE B O 1
ATOM 2139 N N A GLN B 1 38 ? -29.708 21.440 14.891 0.50 22.75 75 GLN B N 1
ATOM 2140 N N B GLN B 1 38 ? -29.688 21.459 14.883 0.50 22.84 75 GLN B N 1
ATOM 2141 C CA A GLN B 1 38 ? -30.358 20.734 13.777 0.50 21.60 75 GLN B CA 1
ATOM 2142 C CA B GLN B 1 38 ? -30.373 20.813 13.755 0.50 23.21 75 GLN B CA 1
ATOM 2143 C C A GLN B 1 38 ? -29.348 20.301 12.707 0.50 20.99 75 GLN B C 1
ATOM 2144 C C B GLN B 1 38 ? -29.345 20.312 12.720 0.50 20.94 75 GLN B C 1
ATOM 2145 O O A GLN B 1 38 ? -29.458 19.206 12.152 0.50 23.62 75 GLN B O 1
ATOM 2146 O O B GLN B 1 38 ? -29.429 19.194 12.205 0.50 24.05 75 GLN B O 1
ATOM 2157 N N . SER B 1 39 ? -28.377 21.172 12.405 1.00 20.59 76 SER B N 1
ATOM 2158 C CA . SER B 1 39 ? -27.325 20.848 11.462 1.00 22.89 76 SER B CA 1
ATOM 2159 C C . SER B 1 39 ? -26.468 19.660 11.956 1.00 19.52 76 SER B C 1
ATOM 2160 O O . SER B 1 39 ? -26.118 18.759 11.157 1.00 21.41 76 SER B O 1
ATOM 2163 N N . LYS B 1 40 ? -26.021 19.753 13.211 1.00 23.42 77 LYS B N 1
ATOM 2164 C CA . LYS B 1 40 ? -25.185 18.699 13.814 1.00 23.51 77 LYS B CA 1
ATOM 2165 C C . LYS B 1 40 ? -25.905 17.339 13.869 1.00 21.38 77 LYS B C 1
ATOM 2166 O O . LYS B 1 40 ? -25.303 16.294 13.545 1.00 28.47 77 LYS B O 1
ATOM 2172 N N . VAL B 1 41 ? -27.184 17.362 14.252 1.00 25.00 78 VAL B N 1
ATOM 2173 C CA . VAL B 1 41 ? -27.935 16.160 14.361 1.00 26.64 78 VAL B CA 1
ATOM 2174 C C . VAL B 1 41 ? -28.125 15.610 12.904 1.00 24.70 78 VAL B C 1
ATOM 2175 O O . VAL B 1 41 ? -28.037 14.387 12.691 1.00 28.33 78 VAL B O 1
ATOM 2179 N N . ALA B 1 42 ? -28.402 16.498 11.929 1.00 22.64 79 ALA B N 1
ATOM 2180 C CA . ALA B 1 42 ? -28.503 16.083 10.537 1.00 24.45 79 ALA B CA 1
ATOM 2181 C C . ALA B 1 42 ? -27.238 15.359 10.059 1.00 24.12 79 ALA B C 1
ATOM 2182 O O . ALA B 1 42 ? -27.270 14.222 9.532 1.00 28.51 79 ALA B O 1
ATOM 2184 N N . LEU B 1 43 ? -26.110 15.977 10.362 1.00 23.23 80 LEU B N 1
ATOM 2185 C CA . LEU B 1 43 ? -24.812 15.443 9.926 1.00 23.05 80 LEU B CA 1
ATOM 2186 C C . LEU B 1 43 ? -24.568 14.043 10.518 1.00 25.74 80 LEU B C 1
ATOM 2187 O O . LEU B 1 43 ? -24.215 13.111 9.771 1.00 28.42 80 LEU B O 1
ATOM 2192 N N . LYS B 1 44 ? -24.816 13.911 11.833 1.00 26.07 81 LYS B N 1
ATOM 2193 C CA . LYS B 1 44 ? -24.591 12.634 12.538 1.00 28.76 81 LYS B CA 1
ATOM 2194 C C . LYS B 1 44 ? -25.558 11.542 12.045 1.00 29.41 81 LYS B C 1
ATOM 2195 O O . LYS B 1 44 ? -25.226 10.352 12.052 1.00 29.05 81 LYS B O 1
ATOM 2201 N N . THR B 1 45 ? -26.772 11.960 11.662 1.00 24.65 82 THR B N 1
ATOM 2202 C CA . THR B 1 45 ? -27.739 11.069 11.112 1.00 34.12 82 THR B CA 1
ATOM 2203 C C . THR B 1 45 ? -27.282 10.610 9.715 1.00 34.69 82 THR B C 1
ATOM 2204 O O . THR B 1 45 ? -27.397 9.420 9.400 1.00 33.50 82 THR B O 1
ATOM 2208 N N . PHE B 1 46 ? -26.694 11.524 8.926 1.00 29.40 83 PHE B N 1
ATOM 2209 C CA . PHE B 1 46 ? -26.086 11.126 7.634 1.00 31.04 83 PHE B CA 1
ATOM 2210 C C . PHE B 1 46 ? -25.039 10.039 7.814 1.00 26.80 83 PHE B C 1
ATOM 2211 O O . PHE B 1 46 ? -25.030 9.096 6.979 1.00 35.89 83 PHE B O 1
ATOM 2219 N N . ALA B 1 47 ? -24.183 10.190 8.846 1.00 29.02 84 ALA B N 1
ATOM 2220 C CA . ALA B 1 47 ? -23.054 9.295 9.138 1.00 22.63 84 ALA B CA 1
ATOM 2221 C C . ALA B 1 47 ? -23.607 7.936 9.609 1.00 30.30 84 ALA B C 1
ATOM 2222 O O . ALA B 1 47 ? -23.093 6.841 9.219 1.00 33.82 84 ALA B O 1
ATOM 2224 N N . ALA B 1 48 ? -24.668 7.977 10.413 1.00 32.28 85 ALA B N 1
ATOM 2225 C CA . ALA B 1 48 ? -25.138 6.710 10.995 1.00 24.47 85 ALA B CA 1
ATOM 2226 C C . ALA B 1 48 ? -25.876 5.986 9.924 1.00 23.68 85 ALA B C 1
ATOM 2227 O O . ALA B 1 48 ? -25.829 4.764 9.856 1.00 34.12 85 ALA B O 1
ATOM 2229 N N . ALA B 1 49 ? -26.528 6.685 9.030 1.00 25.88 86 ALA B N 1
ATOM 2230 C CA . ALA B 1 49 ? -27.239 6.039 8.004 1.00 33.57 86 ALA B CA 1
ATOM 2231 C C . ALA B 1 49 ? -26.294 5.422 7.019 1.00 34.10 86 ALA B C 1
ATOM 2232 O O . ALA B 1 49 ? -26.491 4.261 6.541 1.00 30.64 86 ALA B O 1
ATOM 2234 N N . ASP B 1 50 ? -25.247 6.164 6.695 1.00 23.06 87 ASP B N 1
ATOM 2235 C CA . ASP B 1 50 ? -24.314 5.644 5.685 1.00 36.13 87 ASP B CA 1
ATOM 2236 C C . ASP B 1 50 ? -23.769 4.337 6.236 1.00 28.60 87 ASP B C 1
ATOM 2237 O O . ASP B 1 50 ? -23.477 3.419 5.459 1.00 36.33 87 ASP B O 1
ATOM 2242 N N . GLN B 1 51 ? -23.404 4.367 7.522 1.00 26.36 88 GLN B N 1
ATOM 2243 C CA . GLN B 1 51 ? -22.913 3.201 8.190 1.00 30.97 88 GLN B CA 1
ATOM 2244 C C . GLN B 1 51 ? -23.830 2.003 8.075 1.00 39.73 88 GLN B C 1
ATOM 2245 O O . GLN B 1 51 ? -23.281 0.960 7.777 1.00 30.48 88 GLN B O 1
ATOM 2251 N N . ARG B 1 52 ? -25.123 2.168 8.291 1.00 25.84 89 ARG B N 1
ATOM 2252 C CA . ARG B 1 52 ? -26.192 1.169 8.032 1.00 32.01 89 ARG B CA 1
ATOM 2253 C C . ARG B 1 52 ? -26.171 0.802 6.574 1.00 41.49 89 ARG B C 1
ATOM 2254 O O . ARG B 1 52 ? -26.237 -0.380 6.283 1.00 30.54 89 ARG B O 1
ATOM 2262 N N . GLU B 1 53 ? -25.973 1.734 5.647 1.00 40.11 90 GLU B N 1
ATOM 2263 C CA . GLU B 1 53 ? -25.912 1.341 4.218 1.00 43.53 90 GLU B CA 1
ATOM 2264 C C . GLU B 1 53 ? -24.662 0.471 3.821 1.00 35.76 90 GLU B C 1
ATOM 2265 O O . GLU B 1 53 ? -24.793 -0.536 3.155 1.00 42.13 90 GLU B O 1
ATOM 2271 N N . ALA B 1 54 ? -23.549 0.698 4.583 1.00 27.23 91 ALA B N 1
ATOM 2272 C CA . ALA B 1 54 ? -22.233 -0.029 4.466 1.00 27.67 91 ALA B CA 1
ATOM 2273 C C . ALA B 1 54 ? -22.496 -1.490 4.969 1.00 34.70 91 ALA B C 1
ATOM 2274 O O . ALA B 1 54 ? -21.971 -2.474 4.435 1.00 38.38 91 ALA B O 1
ATOM 2276 N N . GLU B 1 55 ? -23.396 -1.586 5.937 1.00 32.94 92 GLU B N 1
ATOM 2277 C CA . GLU B 1 55 ? -23.851 -2.869 6.532 1.00 30.80 92 GLU B CA 1
ATOM 2278 C C . GLU B 1 55 ? -24.966 -3.592 5.774 1.00 31.88 92 GLU B C 1
ATOM 2279 O O . GLU B 1 55 ? -25.402 -4.691 6.204 1.00 42.79 92 GLU B O 1
ATOM 2285 N N . GLY B 1 56 ? -25.411 -3.029 4.654 1.00 29.07 93 GLY B N 1
ATOM 2286 C CA . GLY B 1 56 ? -26.337 -3.704 3.761 1.00 35.71 93 GLY B CA 1
ATOM 2287 C C . GLY B 1 56 ? -27.680 -3.107 3.679 1.00 40.31 93 GLY B C 1
ATOM 2288 O O . GLY B 1 56 ? -28.521 -3.473 2.823 1.00 45.04 93 GLY B O 1
ATOM 2289 N N . ARG B 1 57 ? -27.928 -2.125 4.530 1.00 30.87 94 ARG B N 1
ATOM 2290 C CA . ARG B 1 57 ? -29.290 -1.578 4.570 1.00 28.54 94 ARG B CA 1
ATOM 2291 C C . ARG B 1 57 ? -29.549 -0.623 3.429 1.00 37.00 94 ARG B C 1
ATOM 2292 O O . ARG B 1 57 ? -28.622 0.045 2.999 1.00 31.50 94 ARG B O 1
ATOM 2300 N N . ASP B 1 58 ? -30.792 -0.413 3.061 1.00 32.30 95 ASP B N 1
ATOM 2301 C CA . ASP B 1 58 ? -31.179 0.720 2.131 1.00 30.71 95 ASP B CA 1
ATOM 2302 C C . ASP B 1 58 ? -31.127 2.102 2.836 1.00 47.03 95 ASP B C 1
ATOM 2303 O O . ASP B 1 58 ? -31.391 2.210 4.064 1.00 32.36 95 ASP B O 1
ATOM 2308 N N . LEU B 1 59 ? -30.672 3.133 2.136 1.00 45.94 96 LEU B N 1
ATOM 2309 C CA . LEU B 1 59 ? -30.160 4.323 2.877 1.00 31.81 96 LEU B CA 1
ATOM 2310 C C . LEU B 1 59 ? -31.260 5.100 3.571 1.00 32.40 96 LEU B C 1
ATOM 2311 O O . LEU B 1 59 ? -31.176 5.315 4.772 1.00 29.17 96 LEU B O 1
ATOM 2316 N N . ARG B 1 60 ? -32.213 5.602 2.781 1.00 29.07 97 ARG B N 1
ATOM 2317 C CA . ARG B 1 60 ? -33.382 6.191 3.338 1.00 31.64 97 ARG B CA 1
ATOM 2318 C C . ARG B 1 60 ? -34.125 5.414 4.520 1.00 25.50 97 ARG B C 1
ATOM 2319 O O . ARG B 1 60 ? -34.737 6.047 5.434 1.00 30.28 97 ARG B O 1
ATOM 2327 N N . THR B 1 61 ? -34.167 4.093 4.490 1.00 30.17 98 THR B N 1
ATOM 2328 C CA . THR B 1 61 ? -34.938 3.415 5.442 1.00 28.07 98 THR B CA 1
ATOM 2329 C C . THR B 1 61 ? -34.090 3.413 6.670 1.00 29.47 98 THR B C 1
ATOM 2330 O O . THR B 1 61 ? -34.642 3.467 7.793 1.00 32.61 98 THR B O 1
ATOM 2334 N N . ALA B 1 62 ? -32.763 3.464 6.511 1.00 26.14 99 ALA B N 1
ATOM 2335 C CA . ALA B 1 62 ? -31.964 3.524 7.729 1.00 25.73 99 ALA B CA 1
ATOM 2336 C C . ALA B 1 62 ? -32.107 4.935 8.346 1.00 29.05 99 ALA B C 1
ATOM 2337 O O . ALA B 1 62 ? -32.117 5.046 9.565 1.00 27.96 99 ALA B O 1
ATOM 2339 N N . TYR B 1 63 ? -32.196 5.934 7.513 1.00 32.17 100 TYR B N 1
ATOM 2340 C CA . TYR B 1 63 ? -32.357 7.373 7.834 1.00 31.84 100 TYR B CA 1
ATOM 2341 C C . TYR B 1 63 ? -33.659 7.536 8.635 1.00 36.45 100 TYR B C 1
ATOM 2342 O O . TYR B 1 63 ? -33.589 8.030 9.760 1.00 28.01 100 TYR B O 1
ATOM 2351 N N . ASN B 1 64 ? -34.730 6.996 8.162 1.00 37.89 101 ASN B N 1
ATOM 2352 C CA . ASN B 1 64 ? -35.960 7.028 8.898 1.00 37.48 101 ASN B CA 1
ATOM 2353 C C . ASN B 1 64 ? -35.941 6.321 10.200 1.00 41.16 101 ASN B C 1
ATOM 2354 O O . ASN B 1 64 ? -36.589 6.767 11.100 1.00 39.40 101 ASN B O 1
ATOM 2359 N N . GLU B 1 65 ? -35.220 5.236 10.319 1.00 40.40 102 GLU B N 1
ATOM 2360 C CA . GLU B 1 65 ? -35.155 4.596 11.587 1.00 34.18 102 GLU B CA 1
ATOM 2361 C C . GLU B 1 65 ? -34.368 5.363 12.550 1.00 36.49 102 GLU B C 1
ATOM 2362 O O . GLU B 1 65 ? -34.688 5.288 13.749 1.00 35.04 102 GLU B O 1
ATOM 2368 N N . ILE B 1 66 ? -33.315 6.068 12.085 1.00 28.65 103 ILE B N 1
ATOM 2369 C CA . ILE B 1 66 ? -32.430 6.736 13.035 1.00 29.46 103 ILE B CA 1
ATOM 2370 C C . ILE B 1 66 ? -33.245 7.911 13.555 1.00 25.20 103 ILE B C 1
ATOM 2371 O O . ILE B 1 66 ? -33.136 8.276 14.738 1.00 33.03 103 ILE B O 1
ATOM 2376 N N . ALA B 1 67 ? -34.027 8.461 12.675 1.00 28.94 104 ALA B N 1
ATOM 2377 C CA . ALA B 1 67 ? -34.717 9.720 12.886 1.00 34.34 104 ALA B CA 1
ATOM 2378 C C . ALA B 1 67 ? -35.923 9.463 13.701 1.00 48.26 104 ALA B C 1
ATOM 2379 O O . ALA B 1 67 ? -35.970 9.903 14.869 1.00 32.50 104 ALA B O 1
ATOM 2381 N N . THR B 1 68 ? -36.830 8.715 13.022 1.00 45.70 105 THR B N 1
ATOM 2382 C CA . THR B 1 68 ? -38.195 8.390 13.542 1.00 35.97 105 THR B CA 1
ATOM 2383 C C . THR B 1 68 ? -37.889 7.928 14.950 1.00 29.91 105 THR B C 1
ATOM 2384 O O . THR B 1 68 ? -38.589 8.163 15.945 1.00 57.96 105 THR B O 1
ATOM 2388 N N . ASP B 1 69 ? -36.703 7.398 15.110 1.00 41.37 106 ASP B N 1
ATOM 2389 C CA . ASP B 1 69 ? -36.061 7.019 16.426 1.00 37.68 106 ASP B CA 1
ATOM 2390 C C . ASP B 1 69 ? -35.310 8.023 17.447 1.00 45.45 106 ASP B C 1
ATOM 2391 O O . ASP B 1 69 ? -35.281 7.879 18.714 1.00 47.61 106 ASP B O 1
ATOM 2396 N N . ILE B 1 70 ? -34.623 8.993 16.891 1.00 42.53 107 ILE B N 1
ATOM 2397 C CA . ILE B 1 70 ? -34.244 10.164 17.678 1.00 38.39 107 ILE B CA 1
ATOM 2398 C C . ILE B 1 70 ? -35.537 10.770 18.246 1.00 42.04 107 ILE B C 1
ATOM 2399 O O . ILE B 1 70 ? -35.553 11.303 19.361 1.00 45.41 107 ILE B O 1
ATOM 2404 N N . GLY B 1 71 ? -36.619 10.656 17.479 1.00 39.39 108 GLY B N 1
ATOM 2405 C CA . GLY B 1 71 ? -37.942 11.038 17.940 1.00 47.72 108 GLY B CA 1
ATOM 2406 C C . GLY B 1 71 ? -38.499 10.340 19.171 1.00 48.45 108 GLY B C 1
ATOM 2407 O O . GLY B 1 71 ? -39.502 10.769 19.676 1.00 49.45 108 GLY B O 1
ATOM 2408 N N . ARG B 1 72 ? -37.850 9.302 19.686 1.00 42.61 109 ARG B N 1
ATOM 2409 C CA . ARG B 1 72 ? -38.275 8.696 20.940 1.00 39.68 109 ARG B CA 1
ATOM 2410 C C . ARG B 1 72 ? -37.834 9.495 22.185 1.00 42.95 109 ARG B C 1
ATOM 2411 O O . ARG B 1 72 ? -38.412 9.295 23.260 1.00 45.07 109 ARG B O 1
ATOM 2419 N N A SER B 1 73 ? -36.812 10.356 22.104 0.50 44.25 110 SER B N 1
ATOM 2420 N N B SER B 1 73 ? -36.843 10.379 22.014 0.50 45.63 110 SER B N 1
ATOM 2421 C CA A SER B 1 73 ? -36.521 11.206 23.2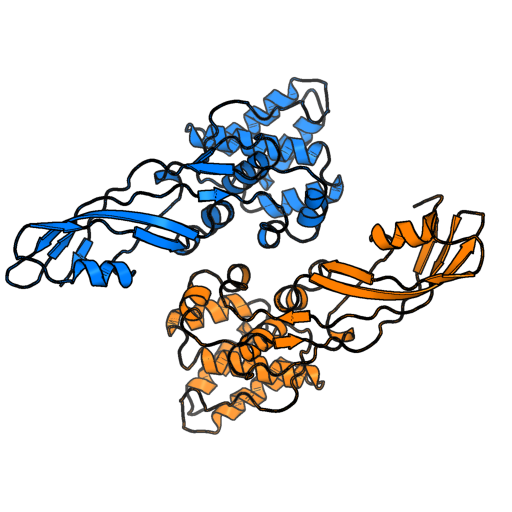71 0.50 39.44 110 SER B CA 1
ATOM 2422 C CA B SER B 1 73 ? -36.415 11.267 23.085 0.50 44.79 110 SER B CA 1
ATOM 2423 C C A SER B 1 73 ? -37.274 12.501 23.186 0.50 36.46 110 SER B C 1
ATOM 2424 C C B SER B 1 73 ? -37.303 12.484 23.144 0.50 37.12 110 SER B C 1
ATOM 2425 O O A SER B 1 73 ? -37.622 12.997 22.113 0.50 33.62 110 SER B O 1
ATOM 2426 O O B SER B 1 73 ? -37.850 12.940 22.146 0.50 35.69 110 SER B O 1
ATOM 2431 N N A GLN B 1 74 ? -37.505 13.056 24.354 0.50 32.86 111 GLN B N 1
ATOM 2432 N N B GLN B 1 74 ? -37.437 13.024 24.333 0.50 31.87 111 GLN B N 1
ATOM 2433 C CA A GLN B 1 74 ? -38.102 14.342 24.442 0.50 35.88 111 GLN B CA 1
ATOM 2434 C CA B GLN B 1 74 ? -38.081 14.292 24.463 0.50 36.25 111 GLN B CA 1
ATOM 2435 C C A GLN B 1 74 ? -37.019 15.411 24.407 0.50 32.94 111 GLN B C 1
ATOM 2436 C C B GLN B 1 74 ? -37.027 15.391 24.447 0.50 33.60 111 GLN B C 1
ATOM 2437 O O A GLN B 1 74 ? -37.346 16.583 24.315 0.50 44.50 111 GLN B O 1
ATOM 2438 O O B GLN B 1 74 ? -37.382 16.558 24.396 0.50 43.90 111 GLN B O 1
ATOM 2449 N N . GLN B 1 75 ? -35.740 15.018 24.461 1.00 30.84 112 GLN B N 1
ATOM 2450 C CA . GLN B 1 75 ? -34.645 15.963 24.416 1.00 23.44 112 GLN B CA 1
ATOM 2451 C C . GLN B 1 75 ? -34.408 16.454 22.975 1.00 27.44 112 GLN B C 1
ATOM 2452 O O . GLN B 1 75 ? -34.826 15.825 22.018 1.00 29.05 112 GLN B O 1
ATOM 2458 N N . ILE B 1 76 ? -33.792 17.639 22.879 1.00 24.15 113 ILE B N 1
ATOM 2459 C CA . ILE B 1 76 ? -33.569 18.285 21.601 1.00 27.24 113 ILE B CA 1
ATOM 2460 C C . ILE B 1 76 ? -32.146 18.818 21.443 1.00 23.21 113 ILE B C 1
ATOM 2461 O O . ILE B 1 76 ? -31.924 19.612 20.531 1.00 28.63 113 ILE B O 1
ATOM 2466 N N . ASN B 1 77 ? -31.233 18.380 22.328 1.00 23.16 114 ASN B N 1
ATOM 2467 C CA . ASN B 1 77 ? -29.839 18.770 22.326 1.00 26.58 114 ASN B CA 1
ATOM 2468 C C . ASN B 1 77 ? -29.056 18.005 21.272 1.00 32.15 114 ASN B C 1
ATOM 2469 O O . ASN B 1 77 ? -29.542 17.005 20.704 1.00 30.42 114 ASN B O 1
ATOM 2474 N N . GLU B 1 78 ? -27.846 18.478 20.970 1.00 28.52 115 GLU B N 1
ATOM 2475 C CA . GLU B 1 78 ? -27.072 17.890 19.846 1.00 36.60 115 GLU B CA 1
ATOM 2476 C C . GLU B 1 78 ? -26.656 16.433 20.059 1.00 34.53 115 GLU B C 1
ATOM 2477 O O . GLU B 1 78 ? -26.251 15.750 19.108 1.00 40.08 115 GLU B O 1
ATOM 2483 N N . ASN B 1 79 ? -26.713 15.988 21.318 1.00 30.36 116 ASN B N 1
ATOM 2484 C CA . ASN B 1 79 ? -26.250 14.650 21.690 1.00 36.01 116 ASN B CA 1
ATOM 2485 C C . ASN B 1 79 ? -27.378 13.606 21.745 1.00 37.82 116 ASN B C 1
ATOM 2486 O O . ASN B 1 79 ? -27.174 12.507 22.257 1.00 39.16 116 ASN B O 1
ATOM 2491 N N . ILE B 1 80 ? -28.569 13.971 21.245 1.00 29.47 117 ILE B N 1
ATOM 2492 C CA . ILE B 1 80 ? -29.710 13.042 21.050 1.00 35.78 117 ILE B CA 1
ATOM 2493 C C . ILE B 1 80 ? -29.344 11.963 20.048 1.00 36.99 117 ILE B C 1
ATOM 2494 O O . ILE B 1 80 ? -30.003 10.923 20.001 1.00 34.50 117 ILE B O 1
ATOM 2499 N N . ILE B 1 81 ? -28.266 12.214 19.304 1.00 36.56 118 ILE B N 1
ATOM 2500 C CA . ILE B 1 81 ? -27.533 11.137 18.629 1.00 35.23 118 ILE B CA 1
ATOM 2501 C C . ILE B 1 81 ? -26.033 11.243 18.837 1.00 36.95 118 ILE B C 1
ATOM 2502 O O . ILE B 1 81 ? -25.465 12.327 18.809 1.00 40.08 118 ILE B O 1
ATOM 2507 N N . LYS B 1 82 ? -25.405 10.101 19.109 1.00 32.09 119 LYS B N 1
ATOM 2508 C CA . LYS B 1 82 ? -23.982 10.052 19.386 1.00 39.37 119 LYS B CA 1
ATOM 2509 C C . LYS B 1 82 ? -23.317 9.497 18.136 1.00 33.24 119 LYS B C 1
ATOM 2510 O O . LYS B 1 82 ? -23.866 8.670 17.469 1.00 44.48 119 LYS B O 1
ATOM 2516 N N . TYR B 1 83 ? -22.088 9.958 17.937 1.00 39.41 120 TYR B N 1
ATOM 2517 C CA . TYR B 1 83 ? -21.178 9.393 16.954 1.00 37.69 120 TYR B CA 1
ATOM 2518 C C . TYR B 1 83 ? -20.402 8.302 17.717 1.00 32.55 120 TYR B C 1
ATOM 2519 O O . TYR B 1 83 ? -19.760 8.579 18.749 1.00 42.47 120 TYR B O 1
ATOM 2528 N N . PRO B 1 84 ? -20.561 7.047 17.273 1.00 34.68 121 PRO B N 1
ATOM 2529 C CA . PRO B 1 84 ? -20.084 5.896 17.986 1.00 37.26 121 PRO B CA 1
ATOM 2530 C C . PRO B 1 84 ? -18.564 5.659 17.936 1.00 36.76 121 PRO B C 1
ATOM 2531 O O . PRO B 1 84 ? -17.943 6.025 16.914 1.00 41.89 121 PRO B O 1
ATOM 2535 N N . PRO B 1 85 ? -18.038 4.978 18.959 1.00 41.41 122 PRO B N 1
ATOM 2536 C CA . PRO B 1 85 ? -16.702 4.400 18.925 1.00 50.21 122 PRO B CA 1
ATOM 2537 C C . PRO B 1 85 ? -16.762 3.155 18.012 1.00 47.88 122 PRO B C 1
ATOM 2538 O O . PRO B 1 85 ? -17.837 2.803 17.471 1.00 55.60 122 PRO B O 1
ATOM 2542 N N . GLY B 1 86 ? -15.637 2.517 17.810 1.00 64.65 123 GLY B N 1
ATOM 2543 C CA . GLY B 1 86 ? -15.648 1.300 17.035 1.00 70.49 123 GLY B CA 1
ATOM 2544 C C . GLY B 1 86 ? -15.561 1.641 15.568 1.00 60.57 123 GLY B C 1
ATOM 2545 O O . GLY B 1 86 ? -15.263 2.783 15.205 1.00 49.03 123 GLY B O 1
ATOM 2546 N N . ASN B 1 87 ? -15.856 0.642 14.745 1.00 54.74 124 ASN B N 1
ATOM 2547 C CA . ASN B 1 87 ? -15.278 0.574 13.420 1.00 50.53 124 ASN B CA 1
ATOM 2548 C C . ASN B 1 87 ? -16.204 1.097 12.380 1.00 46.03 124 ASN B C 1
ATOM 2549 O O . ASN B 1 87 ? -17.206 0.459 11.996 1.00 44.92 124 ASN B O 1
ATOM 2554 N N . HIS B 1 88 ? -15.874 2.273 11.874 1.00 36.34 125 HIS B N 1
ATOM 2555 C CA A HIS B 1 88 ? -16.683 2.881 10.834 0.50 30.59 125 HIS B CA 1
ATOM 2556 C CA B HIS B 1 88 ? -16.739 2.844 10.838 0.50 33.34 125 HIS B CA 1
ATOM 2557 C C . HIS B 1 88 ? -16.344 2.380 9.462 1.00 33.72 125 HIS B C 1
ATOM 2558 O O . HIS B 1 88 ? -15.148 2.161 9.155 1.00 33.58 125 HIS B O 1
ATOM 2571 N N . VAL B 1 89 ? -17.389 2.224 8.645 1.00 29.15 126 VAL B N 1
ATOM 2572 C CA . VAL B 1 89 ? -17.322 1.803 7.264 1.00 33.65 126 VAL B CA 1
ATOM 2573 C C . VAL B 1 89 ? -18.115 2.728 6.366 1.00 32.16 126 VAL B C 1
ATOM 2574 O O . VAL B 1 89 ? -19.260 3.035 6.625 1.00 42.13 126 VAL B O 1
ATOM 2578 N N . LEU B 1 90 ? -17.543 3.123 5.236 1.00 33.98 127 LEU B N 1
ATOM 2579 C CA . LEU B 1 90 ? -18.203 3.978 4.245 1.00 26.20 127 LEU B CA 1
ATOM 2580 C C . LEU B 1 90 ? -18.805 3.161 3.184 1.00 30.31 127 LEU B C 1
ATOM 2581 O O . LEU B 1 90 ? -18.217 2.252 2.671 1.00 29.39 127 LEU B O 1
ATOM 2586 N N . SER B 1 91 ? -20.024 3.533 2.838 1.00 25.77 128 SER B N 1
ATOM 2587 C CA . SER B 1 91 ? -20.857 2.777 1.911 1.00 28.70 128 SER B CA 1
ATOM 2588 C C . SER B 1 91 ? -20.596 2.977 0.430 1.00 28.05 128 SER B C 1
ATOM 2589 O O . SER B 1 91 ? -21.007 2.197 -0.415 1.00 36.43 128 SER B O 1
ATOM 2592 N N . GLY B 1 92 ? -20.107 4.151 0.063 1.00 29.43 129 GLY B N 1
ATOM 2593 C CA . GLY B 1 92 ? -20.034 4.568 -1.320 1.00 27.41 129 GLY B CA 1
ATOM 2594 C C . GLY B 1 92 ? -21.244 5.275 -1.932 1.00 34.33 129 GLY B C 1
ATOM 2595 O O . GLY B 1 92 ? -21.197 5.698 -3.101 1.00 33.75 129 GLY B O 1
ATOM 2596 N N . GLY B 1 93 ? -22.318 5.404 -1.152 1.00 29.80 130 GLY B N 1
ATOM 2597 C CA . GLY B 1 93 ? -23.543 6.122 -1.569 1.00 30.18 130 GLY B CA 1
ATOM 2598 C C . GLY B 1 93 ? -23.492 7.629 -1.379 1.00 34.98 130 GLY B C 1
ATOM 2599 O O . GLY B 1 93 ? -22.471 8.175 -1.022 1.00 33.00 130 GLY B O 1
ATOM 2600 N N . LEU B 1 94 ? -24.640 8.260 -1.611 1.00 39.64 131 LEU B N 1
ATOM 2601 C CA . LEU B 1 94 ? -24.841 9.718 -1.552 1.00 37.76 131 LEU B CA 1
ATOM 2602 C C . LEU B 1 94 ? -24.235 10.381 -0.350 1.00 24.67 131 LEU B C 1
ATOM 2603 O O . LEU B 1 94 ? -23.575 11.467 -0.459 1.00 32.41 131 LEU B O 1
ATOM 2608 N N . MET B 1 95 ? -24.379 9.705 0.794 1.00 32.43 132 MET B N 1
ATOM 2609 C CA . MET B 1 95 ? -23.977 10.288 2.079 1.00 29.16 132 MET B CA 1
ATOM 2610 C C . MET B 1 95 ? -22.547 9.960 2.467 1.00 25.68 132 MET B C 1
ATOM 2611 O O . MET B 1 95 ? -22.116 10.356 3.542 1.00 28.09 132 MET B O 1
ATOM 2616 N N . THR B 1 96 ? -21.840 9.177 1.666 1.00 27.73 133 THR B N 1
ATOM 2617 C CA . THR B 1 96 ? -20.449 8.895 1.985 1.00 26.11 133 THR B CA 1
ATOM 2618 C C . THR B 1 96 ? -19.578 10.117 2.313 1.00 23.15 133 THR B C 1
ATOM 2619 O O . THR B 1 96 ? -18.926 10.124 3.333 1.00 25.32 133 THR B O 1
ATOM 2623 N N . PRO B 1 97 ? -19.611 11.157 1.446 1.00 27.02 134 PRO B N 1
ATOM 2624 C CA . PRO B 1 97 ? -18.735 12.285 1.797 1.00 24.23 134 PRO B CA 1
ATOM 2625 C C . PRO B 1 97 ? -19.163 12.970 3.102 1.00 23.50 134 PRO B C 1
ATOM 2626 O O . PRO B 1 97 ? -18.322 13.548 3.802 1.00 24.86 134 PRO B O 1
ATOM 2630 N N . PHE B 1 98 ? -20.472 12.954 3.414 1.00 26.63 135 PHE B N 1
ATOM 2631 C CA . PHE B 1 98 ? -20.924 13.468 4.715 1.00 26.40 135 PHE B CA 1
ATOM 2632 C C . PHE B 1 98 ? -20.494 12.585 5.911 1.00 25.12 135 PHE B C 1
ATOM 2633 O O . PHE B 1 98 ? -20.185 13.120 6.987 1.00 28.02 135 PHE B O 1
ATOM 2641 N N . HIS B 1 99 ? -20.501 11.248 5.718 1.00 25.47 136 HIS B N 1
ATOM 2642 C CA . HIS B 1 99 ? -19.953 10.327 6.726 1.00 25.65 136 HIS B CA 1
ATOM 2643 C C . HIS B 1 99 ? -18.490 10.670 7.028 1.00 24.50 136 HIS B C 1
ATOM 2644 O O . HIS B 1 99 ? -18.052 10.709 8.202 1.00 29.10 136 HIS B O 1
ATOM 2651 N N . ALA B 1 100 ? -17.725 10.922 5.953 1.00 27.45 137 ALA B N 1
ATOM 2652 C CA . ALA B 1 100 ? -16.309 11.177 6.085 1.00 24.88 137 ALA B CA 1
ATOM 2653 C C . ALA B 1 100 ? -16.091 12.526 6.770 1.00 23.08 137 ALA B C 1
ATOM 2654 O O . ALA B 1 100 ? -15.200 12.670 7.633 1.00 27.74 137 ALA B O 1
ATOM 2656 N N . LEU B 1 101 ? -16.928 13.501 6.393 1.00 26.20 138 LEU B N 1
ATOM 2657 C CA . LEU B 1 101 ? -16.928 14.834 7.037 1.00 27.94 138 LEU B CA 1
ATOM 2658 C C . LEU B 1 101 ? -17.215 14.728 8.556 1.00 25.67 138 LEU B C 1
ATOM 2659 O O . LEU B 1 101 ? -16.482 15.311 9.402 1.00 29.06 138 LEU B O 1
ATOM 2664 N N . ALA B 1 102 ? -18.231 13.944 8.896 1.00 25.01 139 ALA B N 1
ATOM 2665 C CA . ALA B 1 102 ? -18.588 13.725 10.302 1.00 31.95 139 ALA B CA 1
ATOM 2666 C C . ALA B 1 102 ? -17.419 13.071 11.047 1.00 30.68 139 ALA B C 1
ATOM 2667 O O . ALA B 1 102 ? -17.095 13.462 12.185 1.00 33.86 139 ALA B O 1
ATOM 2669 N N . HIS B 1 103 ? -16.779 12.095 10.415 1.00 28.09 140 HIS B N 1
ATOM 2670 C CA . HIS B 1 103 ? -15.697 11.376 11.082 1.00 33.52 140 HIS B CA 1
ATOM 2671 C C . HIS B 1 103 ? -14.550 12.320 11.386 1.00 32.87 140 HIS B C 1
ATOM 2672 O O . HIS B 1 103 ? -13.900 12.178 12.422 1.00 34.44 140 HIS B O 1
ATOM 2679 N N . GLY B 1 104 ? -14.312 13.315 10.523 1.00 31.95 141 GLY B N 1
ATOM 2680 C CA . GLY B 1 104 ? -13.278 14.336 10.771 1.00 27.76 141 GLY B CA 1
ATOM 2681 C C . GLY B 1 104 ? -13.497 15.172 12.040 1.00 27.21 141 GLY B C 1
ATOM 2682 O O . GLY B 1 104 ? -12.516 15.689 12.658 1.00 34.15 141 GLY B O 1
ATOM 2683 N N . MET B 1 105 ? -14.788 15.287 12.400 1.00 32.50 142 MET B N 1
ATOM 2684 C CA A MET B 1 105 ? -15.192 16.158 13.540 0.50 34.35 142 MET B CA 1
ATOM 2685 C CA B MET B 1 105 ? -15.288 16.143 13.522 0.50 33.09 142 MET B CA 1
ATOM 2686 C C . MET B 1 105 ? -15.576 15.396 14.800 1.00 32.09 142 MET B C 1
ATOM 2687 O O . MET B 1 105 ? -15.560 15.981 15.904 1.00 39.26 142 MET B O 1
ATOM 2696 N N . PHE B 1 106 ? -15.912 14.118 14.666 1.00 39.01 143 PHE B N 1
ATOM 2697 C CA . PHE B 1 106 ? -16.313 13.322 15.833 1.00 43.43 143 PHE B CA 1
ATOM 2698 C C . PHE B 1 106 ? -15.522 12.041 16.062 1.00 47.84 143 PHE B C 1
ATOM 2699 O O . PHE B 1 106 ? -15.642 11.443 17.142 1.00 46.19 143 PHE B O 1
ATOM 2707 N N . GLY B 1 107 ? -14.732 11.615 15.089 1.00 44.08 144 GLY B N 1
ATOM 2708 C CA . GLY B 1 107 ? -14.105 10.304 15.129 1.00 41.70 144 GLY B CA 1
ATOM 2709 C C . GLY B 1 107 ? -12.804 10.117 15.877 1.00 38.09 144 GLY B C 1
ATOM 2710 O O . GLY B 1 107 ? -12.266 9.027 15.799 1.00 41.17 144 GLY B O 1
ATOM 2711 N N . LEU B 1 108 ? -12.293 11.158 16.552 1.00 38.47 145 LEU B N 1
ATOM 2712 C CA . LEU B 1 108 ? -11.063 11.123 17.396 1.00 44.39 145 LEU B CA 1
ATOM 2713 C C . LEU B 1 108 ? -9.837 10.618 16.661 1.00 42.69 145 LEU B C 1
ATOM 2714 O O . LEU B 1 108 ? -8.934 10.076 17.222 1.00 45.60 145 LEU B O 1
ATOM 2719 N N . GLY B 1 109 ? -9.845 10.822 15.338 1.00 45.21 146 GLY B N 1
ATOM 2720 C CA . GLY B 1 109 ? -8.730 10.432 14.499 1.00 44.28 146 GLY B CA 1
ATOM 2721 C C . GLY B 1 109 ? -8.614 8.934 14.237 1.00 41.77 146 GLY B C 1
ATOM 2722 O O . GLY B 1 109 ? -7.580 8.477 13.731 1.00 47.94 146 GLY B O 1
ATOM 2723 N N . ALA B 1 110 ? -9.656 8.168 14.546 1.00 35.84 147 ALA B N 1
ATOM 2724 C CA . ALA B 1 110 ? -9.621 6.702 14.365 1.00 43.06 147 ALA B CA 1
ATOM 2725 C C . ALA B 1 110 ? -9.536 6.387 12.892 1.00 44.16 147 ALA B C 1
ATOM 2726 O O . ALA B 1 110 ? -10.172 7.080 12.125 1.00 35.22 147 ALA B O 1
ATOM 2728 N N . PRO B 1 111 ? -8.699 5.396 12.490 1.00 35.34 148 PRO B N 1
ATOM 2729 C CA . PRO B 1 111 ? -8.978 4.997 11.055 1.00 38.96 148 PRO B CA 1
ATOM 2730 C C . PRO B 1 111 ? -10.392 4.546 10.763 1.00 32.95 148 PRO B C 1
ATOM 2731 O O . PRO B 1 111 ? -11.149 4.173 11.653 1.00 49.82 148 PRO B O 1
ATOM 2735 N N . LEU B 1 112 ? -10.772 4.617 9.494 1.00 32.96 149 LEU B N 1
ATOM 2736 C CA . LEU B 1 112 ? -12.043 4.140 9.059 1.00 34.59 149 LEU B CA 1
ATOM 2737 C C . LEU B 1 112 ? -11.865 3.348 7.741 1.00 35.35 149 LEU B C 1
ATOM 2738 O O . LEU B 1 112 ? -10.747 3.329 7.174 1.00 37.62 149 LEU B O 1
ATOM 2743 N N . THR B 1 113 ? -12.918 2.657 7.283 1.00 36.39 150 THR B N 1
ATOM 2744 C CA . THR B 1 113 ? -12.795 1.655 6.199 1.00 32.88 150 THR B CA 1
ATOM 2745 C C . THR B 1 113 ? -13.754 1.998 5.065 1.00 32.59 150 THR B C 1
ATOM 2746 O O . THR B 1 113 ? -14.933 2.263 5.313 1.00 36.20 150 THR B O 1
ATOM 2750 N N . PHE B 1 114 ? -13.232 1.971 3.841 1.00 30.78 151 PHE B N 1
ATOM 2751 C CA . PHE B 1 114 ? -13.973 2.217 2.643 1.00 27.63 151 PHE B CA 1
ATOM 2752 C C . PHE B 1 114 ? -13.670 1.001 1.736 1.00 21.90 151 PHE B C 1
ATOM 2753 O O . PHE B 1 114 ? -12.686 0.977 0.991 1.00 27.11 151 PHE B O 1
ATOM 2761 N N . PRO B 1 115 ? -14.482 -0.062 1.856 1.00 30.96 152 PRO B N 1
ATOM 2762 C CA . PRO B 1 115 ? -14.246 -1.268 1.057 1.00 29.26 152 PRO B CA 1
ATOM 2763 C C . PRO B 1 115 ? -14.070 -0.933 -0.438 1.00 27.54 152 PRO B C 1
ATOM 2764 O O . PRO B 1 115 ? -14.870 -0.135 -1.044 1.00 25.74 152 PRO B O 1
ATOM 2768 N N . ILE B 1 116 ? -13.051 -1.543 -1.072 1.00 24.76 153 ILE B N 1
ATOM 2769 C CA . ILE B 1 116 ? -12.754 -1.204 -2.466 1.00 26.13 153 ILE B CA 1
ATOM 2770 C C . ILE B 1 116 ? -13.946 -1.341 -3.412 1.00 24.48 153 ILE B C 1
ATOM 2771 O O . ILE B 1 116 ? -14.111 -0.501 -4.332 1.00 24.36 153 ILE B O 1
ATOM 2776 N N . GLN B 1 117 ? -14.818 -2.323 -3.169 1.00 24.74 154 GLN B N 1
ATOM 2777 C CA . GLN B 1 117 ? -15.980 -2.524 -4.018 1.00 24.75 154 GLN B CA 1
ATOM 2778 C C . GLN B 1 117 ? -17.009 -1.412 -3.854 1.00 25.87 154 GLN B C 1
ATOM 2779 O O . GLN B 1 117 ? -17.816 -1.285 -4.694 1.00 30.09 154 GLN B O 1
ATOM 2785 N N . ASN B 1 118 ? -16.943 -0.623 -2.793 1.00 27.42 155 ASN B N 1
ATOM 2786 C CA . ASN B 1 118 ? -17.885 0.466 -2.566 1.00 24.33 155 ASN B CA 1
ATOM 2787 C C . ASN B 1 118 ? -17.463 1.763 -3.265 1.00 24.02 155 ASN B C 1
ATOM 2788 O O . ASN B 1 118 ? -18.227 2.708 -3.387 1.00 27.37 155 ASN B O 1
ATOM 2793 N N . VAL B 1 119 ? -16.212 1.823 -3.708 1.00 24.02 156 VAL B N 1
ATOM 2794 C CA . VAL B 1 119 ? -15.717 3.063 -4.278 1.00 23.17 156 VAL B CA 1
ATOM 2795 C C . VAL B 1 119 ? -16.331 3.409 -5.631 1.00 28.12 156 VAL B C 1
ATOM 2796 O O . VAL B 1 119 ? -16.495 4.563 -5.970 1.00 28.12 156 VAL B O 1
ATOM 2800 N N . GLY B 1 120 ? -16.717 2.387 -6.375 1.00 23.47 157 GLY B N 1
ATOM 2801 C CA . GLY B 1 120 ? -17.298 2.568 -7.728 1.00 29.63 157 GLY B CA 1
ATOM 2802 C C . GLY B 1 120 ? -16.287 2.757 -8.846 1.00 30.29 157 GLY B C 1
ATOM 2803 O O . GLY B 1 120 ? -16.550 3.387 -9.890 1.00 29.12 157 GLY B O 1
ATOM 2804 N N . LEU B 1 121 ? -15.137 2.163 -8.659 1.00 23.52 158 LEU B N 1
ATOM 2805 C CA . LEU B 1 121 ? -14.095 2.197 -9.676 1.00 22.99 158 LEU B CA 1
ATOM 2806 C C . LEU B 1 121 ? -14.430 1.406 -10.936 1.00 27.61 158 LEU B C 1
ATOM 2807 O O . LEU B 1 121 ? -15.091 0.343 -10.896 1.00 30.45 158 LEU B O 1
ATOM 2812 N N . ASN B 1 122 ? -13.994 1.993 -12.051 1.00 25.84 159 ASN B N 1
ATOM 2813 C CA . ASN B 1 122 ? -14.242 1.472 -13.399 1.00 25.56 159 ASN B CA 1
ATOM 2814 C C . ASN B 1 122 ? -12.951 1.742 -14.145 1.00 29.71 159 ASN B C 1
ATOM 2815 O O . ASN B 1 122 ? -12.926 2.601 -15.030 1.00 29.74 159 ASN B O 1
ATOM 2820 N N . VAL B 1 123 ? -11.893 1.056 -13.704 1.00 27.53 160 VAL B N 1
ATOM 2821 C CA . VAL B 1 123 ? -10.491 1.276 -14.180 1.00 20.36 160 VAL B CA 1
ATOM 2822 C C . VAL B 1 123 ? -10.293 0.600 -15.555 1.00 26.30 160 VAL B C 1
ATOM 2823 O O . VAL B 1 123 ? -10.449 -0.620 -15.688 1.00 31.50 160 VAL B O 1
ATOM 2827 N N . ASP B 1 124 ? -10.007 1.413 -16.572 1.00 24.80 161 ASP B N 1
ATOM 2828 C CA . ASP B 1 124 ? -9.508 0.846 -17.839 1.00 29.54 161 ASP B CA 1
ATOM 2829 C C . ASP B 1 124 ? -8.043 1.117 -17.967 1.00 25.28 161 ASP B C 1
ATOM 2830 O O . ASP B 1 124 ? -7.655 2.263 -18.230 1.00 28.14 161 ASP B O 1
ATOM 2835 N N . ILE B 1 125 ? -7.221 0.092 -17.691 1.00 23.26 162 ILE B N 1
ATOM 2836 C CA . ILE B 1 125 ? -5.811 0.306 -17.666 1.00 24.74 162 ILE B CA 1
ATOM 2837 C C . ILE B 1 125 ? -5.194 0.763 -18.985 1.00 24.22 162 ILE B C 1
ATOM 2838 O O . ILE B 1 125 ? -4.139 1.294 -19.013 1.00 27.85 162 ILE B O 1
ATOM 2843 N N . ARG B 1 126 ? -5.911 0.563 -20.057 1.00 24.89 163 ARG B N 1
ATOM 2844 C CA . ARG B 1 126 ? -5.393 0.937 -21.354 1.00 27.39 163 ARG B CA 1
ATOM 2845 C C . ARG B 1 126 ? -5.326 2.457 -21.520 1.00 28.51 163 ARG B C 1
ATOM 2846 O O . ARG B 1 126 ? -4.650 2.966 -22.431 1.00 33.98 163 ARG B O 1
ATOM 2854 N N . GLY B 1 127 ? -6.037 3.165 -20.657 1.00 29.62 164 GLY B N 1
ATOM 2855 C CA . GLY B 1 127 ? -5.945 4.633 -20.570 1.00 30.28 164 GLY B CA 1
ATOM 2856 C C . GLY B 1 127 ? -4.968 5.170 -19.565 1.00 34.46 164 GLY B C 1
ATOM 2857 O O . GLY B 1 127 ? -4.968 6.365 -19.318 1.00 39.24 164 GLY B O 1
ATOM 2858 N N . ILE B 1 128 ? -4.141 4.321 -18.973 1.00 34.47 165 ILE B N 1
ATOM 2859 C CA . ILE B 1 128 ? -3.195 4.783 -17.957 1.00 29.23 165 ILE B CA 1
ATOM 2860 C C . ILE B 1 128 ? -1.797 4.632 -18.551 1.00 27.82 165 ILE B C 1
ATOM 2861 O O . ILE B 1 128 ? -1.293 3.524 -18.591 1.00 27.74 165 ILE B O 1
ATOM 2866 N N . PRO B 1 129 ? -1.181 5.732 -19.040 1.00 36.36 166 PRO B N 1
ATOM 2867 C CA . PRO B 1 129 ? 0.089 5.556 -19.708 1.00 34.04 166 PRO B CA 1
ATOM 2868 C C . PRO B 1 129 ? 1.197 4.932 -18.860 1.00 35.72 166 PRO B C 1
ATOM 2869 O O . PRO B 1 129 ? 2.085 4.270 -19.402 1.00 43.40 166 PRO B O 1
ATOM 2873 N N . ASP B 1 130 ? 1.179 5.111 -17.535 1.00 37.20 167 ASP B N 1
ATOM 2874 C CA . ASP B 1 130 ? 2.243 4.531 -16.735 1.00 42.31 167 ASP B CA 1
ATOM 2875 C C . ASP B 1 130 ? 2.151 2.985 -16.695 1.00 38.47 167 ASP B C 1
ATOM 2876 O O . ASP B 1 130 ? 3.165 2.299 -16.677 1.00 43.11 167 ASP B O 1
ATOM 2881 N N . VAL B 1 131 ? 0.925 2.450 -16.762 1.00 33.34 168 VAL B N 1
ATOM 2882 C CA . VAL B 1 131 ? 0.733 1.014 -16.874 1.00 26.62 168 VAL B CA 1
ATOM 2883 C C . VAL B 1 131 ? 1.104 0.555 -18.294 1.00 26.11 168 VAL B C 1
ATOM 2884 O O . V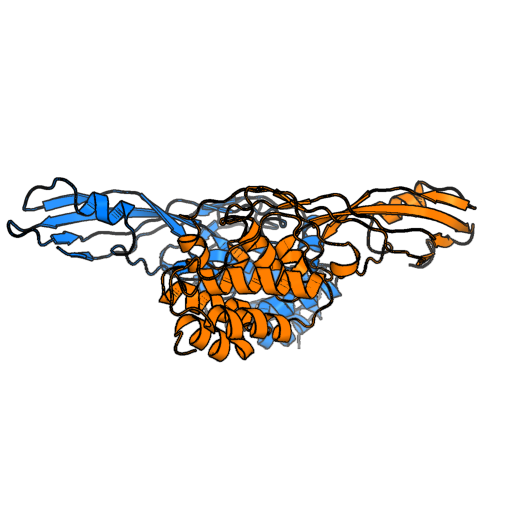AL B 1 131 ? 1.811 -0.433 -18.496 1.00 27.20 168 VAL B O 1
ATOM 2888 N N . MET B 1 132 ? 0.639 1.299 -19.283 1.00 25.29 169 MET B N 1
ATOM 2889 C CA . MET B 1 132 ? 0.856 0.860 -20.654 1.00 26.50 169 MET B CA 1
ATOM 2890 C C . MET B 1 132 ? 2.309 0.898 -21.061 1.00 29.01 169 MET B C 1
ATOM 2891 O O . MET B 1 132 ? 2.699 0.093 -21.925 1.00 29.18 169 MET B O 1
ATOM 2896 N N . ASN B 1 133 ? 3.109 1.789 -20.447 1.00 30.88 170 ASN B N 1
ATOM 2897 C CA . ASN B 1 133 ? 4.509 1.854 -20.815 1.00 33.60 170 ASN B CA 1
ATOM 2898 C C . ASN B 1 133 ? 5.201 0.636 -20.261 1.00 34.89 170 ASN B C 1
ATOM 2899 O O . ASN B 1 133 ? 6.092 0.121 -20.907 1.00 34.75 170 ASN B O 1
ATOM 2904 N N . VAL B 1 134 ? 4.716 0.115 -19.136 1.00 32.55 171 VAL B N 1
ATOM 2905 C CA . VAL B 1 134 ? 5.285 -1.126 -18.561 1.00 34.50 171 VAL B CA 1
ATOM 2906 C C . VAL B 1 134 ? 4.889 -2.330 -19.428 1.00 34.84 171 VAL B C 1
ATOM 2907 O O . VAL B 1 134 ? 5.696 -3.174 -19.735 1.00 39.17 171 VAL B O 1
ATOM 2911 N N . ILE B 1 135 ? 3.624 -2.417 -19.821 1.00 31.20 172 ILE B N 1
ATOM 2912 C CA . ILE B 1 135 ? 3.190 -3.502 -20.714 1.00 26.93 172 ILE B CA 1
ATOM 2913 C C . ILE B 1 135 ? 4.014 -3.510 -22.008 1.00 32.36 172 ILE B C 1
ATOM 2914 O O . ILE B 1 135 ? 4.436 -4.579 -22.488 1.00 34.52 172 ILE B O 1
ATOM 2919 N N . GLN B 1 136 ? 4.270 -2.334 -22.563 1.00 33.49 173 GLN B N 1
ATOM 2920 C CA . GLN B 1 136 ? 4.962 -2.252 -23.846 1.00 36.58 173 GLN B CA 1
ATOM 2921 C C . GLN B 1 136 ? 6.476 -2.543 -23.745 1.00 46.18 173 GLN B C 1
ATOM 2922 O O . GLN B 1 136 ? 7.030 -3.540 -24.234 1.00 47.60 173 GLN B O 1
ATOM 2928 N N . SER B 1 137 ? 7.152 -1.632 -23.101 1.00 45.87 174 SER B N 1
ATOM 2929 C CA . SER B 1 137 ? 8.597 -1.528 -23.260 1.00 39.70 174 SER B CA 1
ATOM 2930 C C . SER B 1 137 ? 9.298 -2.337 -22.178 1.00 39.54 174 SER B C 1
ATOM 2931 O O . SER B 1 137 ? 10.537 -2.553 -22.222 1.00 61.44 174 SER B O 1
ATOM 2934 N N . ALA B 1 138 ? 8.506 -2.780 -21.206 1.00 40.73 175 ALA B N 1
ATOM 2935 C CA . ALA B 1 138 ? 9.052 -3.323 -19.970 1.00 35.93 175 ALA B CA 1
ATOM 2936 C C . ALA B 1 138 ? 8.839 -4.838 -19.828 1.00 53.65 175 ALA B C 1
ATOM 2937 O O . ALA B 1 138 ? 9.382 -5.448 -18.853 1.00 47.99 175 ALA B O 1
ATOM 2939 N N . ARG B 1 139 ? 8.031 -5.426 -20.726 1.00 41.19 176 ARG B N 1
ATOM 2940 C CA . ARG B 1 139 ? 7.675 -6.871 -20.646 1.00 44.03 176 ARG B CA 1
ATOM 2941 C C . ARG B 1 139 ? 8.003 -7.587 -21.966 1.00 39.42 176 ARG B C 1
ATOM 2942 O O . ARG B 1 139 ? 7.799 -7.001 -23.053 1.00 40.99 176 ARG B O 1
ATOM 2950 N N . PRO B 1 140 ? 8.541 -8.839 -21.890 1.00 36.73 177 PRO B N 1
ATOM 2951 C CA . PRO B 1 140 ? 8.860 -9.598 -23.115 1.00 36.68 177 PRO B CA 1
ATOM 2952 C C . PRO B 1 140 ? 7.631 -10.120 -23.909 1.00 47.87 177 PRO B C 1
ATOM 2953 O O . PRO B 1 140 ? 6.502 -9.961 -23.501 1.00 39.73 177 PRO B O 1
ATOM 2957 N N . VAL B 1 141 ? 7.849 -10.813 -25.016 1.00 65.99 178 VAL B N 1
ATOM 2958 C CA . VAL B 1 141 ? 6.794 -11.690 -25.591 1.00 60.95 178 VAL B CA 1
ATOM 2959 C C . VAL B 1 141 ? 6.588 -13.084 -24.882 1.00 68.57 178 VAL B C 1
ATOM 2960 O O . VAL B 1 141 ? 7.539 -13.778 -24.549 1.00 54.28 178 VAL B O 1
ATOM 2964 N N . GLY B 1 142 ? 5.326 -13.477 -24.662 1.00 40.91 179 GLY B N 1
ATOM 2965 C CA . GLY B 1 142 ? 4.977 -14.586 -23.751 1.00 36.12 179 GLY B CA 1
ATOM 2966 C C . GLY B 1 142 ? 4.325 -14.092 -22.459 1.00 41.81 179 GLY B C 1
ATOM 2967 O O . GLY B 1 142 ? 3.729 -13.018 -22.439 1.00 34.42 179 GLY B O 1
ATOM 2968 N N . THR B 1 143 ? 4.402 -14.889 -21.395 1.00 33.52 180 THR B N 1
ATOM 2969 C CA . THR B 1 143 ? 3.731 -14.591 -20.116 1.00 34.82 180 THR B CA 1
ATOM 2970 C C . THR B 1 143 ? 4.720 -14.095 -19.082 1.00 38.06 180 THR B C 1
ATOM 2971 O O . THR B 1 143 ? 5.747 -14.669 -18.869 1.00 40.18 180 THR B O 1
ATOM 2975 N N . SER B 1 144 ? 4.335 -13.037 -18.401 1.00 29.76 181 SER B N 1
ATOM 2976 C CA . SER B 1 144 ? 5.148 -12.500 -17.362 1.00 33.67 181 SER B CA 1
ATOM 2977 C C . SER B 1 144 ? 4.347 -11.829 -16.276 1.00 27.79 181 SER B C 1
ATOM 2978 O O . SER B 1 144 ? 3.201 -11.598 -16.430 1.00 31.47 181 SER B O 1
ATOM 2981 N N . SER B 1 145 ? 4.998 -11.567 -15.148 1.00 26.90 182 SER B N 1
ATOM 2982 C CA . SER B 1 145 ? 4.420 -10.862 -14.026 1.00 26.19 182 SER B CA 1
ATOM 2983 C C . SER B 1 145 ? 4.343 -9.339 -14.234 1.00 23.78 182 SER B C 1
ATOM 2984 O O . SER B 1 145 ? 5.224 -8.724 -14.844 1.00 30.66 182 SER B O 1
ATOM 2987 N N . LEU B 1 146 ? 3.263 -8.724 -13.724 1.00 24.35 183 LEU B N 1
ATOM 2988 C CA . LEU B 1 146 ? 3.113 -7.286 -13.717 1.00 23.26 183 LEU B CA 1
ATOM 2989 C C . LEU B 1 146 ? 2.607 -6.878 -12.318 1.00 26.95 183 LEU B C 1
ATOM 2990 O O . LEU B 1 146 ? 1.607 -7.416 -11.854 1.00 27.48 183 LEU B O 1
ATOM 2995 N N . ASP B 1 147 ? 3.280 -5.938 -11.661 1.00 22.65 184 ASP B N 1
ATOM 2996 C CA . ASP B 1 147 ? 2.849 -5.521 -10.316 1.00 22.19 184 ASP B CA 1
ATOM 2997 C C . ASP B 1 147 ? 3.348 -4.055 -10.204 1.00 22.85 184 ASP B C 1
ATOM 2998 O O . ASP B 1 147 ? 4.522 -3.794 -9.945 1.00 24.51 184 ASP B O 1
ATOM 3003 N N A VAL B 1 148 ? 2.437 -3.144 -10.529 0.50 21.02 185 VAL B N 1
ATOM 3004 N N B VAL B 1 148 ? 2.418 -3.138 -10.491 0.50 19.80 185 VAL B N 1
ATOM 3005 C CA A VAL B 1 148 ? 2.719 -1.731 -10.563 0.50 21.01 185 VAL B CA 1
ATOM 3006 C CA B VAL B 1 148 ? 2.694 -1.723 -10.658 0.50 21.00 185 VAL B CA 1
ATOM 3007 C C A VAL B 1 148 ? 1.638 -0.946 -9.849 0.50 20.10 185 VAL B C 1
ATOM 3008 C C B VAL B 1 148 ? 1.616 -0.907 -9.944 0.50 21.27 185 VAL B C 1
ATOM 3009 O O A VAL B 1 148 ? 0.488 -1.349 -9.753 0.50 24.53 185 VAL B O 1
ATOM 3010 O O B VAL B 1 148 ? 0.455 -1.287 -9.894 0.50 23.85 185 VAL B O 1
ATOM 3017 N N . ASN B 1 149 ? 2.014 0.236 -9.410 1.00 18.00 186 ASN B N 1
ATOM 3018 C CA . ASN B 1 149 ? 1.144 1.178 -8.700 1.00 18.71 186 ASN B CA 1
ATOM 3019 C C . ASN B 1 149 ? 0.985 2.449 -9.516 1.00 21.85 186 ASN B C 1
ATOM 3020 O O . ASN B 1 149 ? 1.894 2.858 -10.252 1.00 24.44 186 ASN B O 1
ATOM 3025 N N . PHE B 1 150 ? -0.169 3.092 -9.378 1.00 20.27 187 PHE B N 1
ATOM 3026 C CA . PHE B 1 150 ? -0.423 4.314 -10.129 1.00 24.10 187 PHE B CA 1
ATOM 3027 C C . PHE B 1 150 ? -1.435 5.189 -9.414 1.00 20.83 187 PHE B C 1
ATOM 3028 O O . PHE B 1 150 ? -2.355 4.706 -8.752 1.00 23.20 187 PHE B O 1
ATOM 3036 N N . ALA B 1 151 ? -1.306 6.489 -9.595 1.00 27.30 188 ALA B N 1
ATOM 3037 C CA . ALA B 1 151 ? -2.310 7.397 -9.111 1.00 27.09 188 ALA B CA 1
ATOM 3038 C C . ALA B 1 151 ? -3.533 7.397 -9.969 1.00 23.28 188 ALA B C 1
ATOM 3039 O O . ALA B 1 151 ? -3.444 7.160 -11.186 1.00 26.35 188 ALA B O 1
ATOM 3041 N N . TYR B 1 152 ? -4.710 7.558 -9.361 1.00 21.88 189 TYR B N 1
ATOM 3042 C CA . TYR B 1 152 ? -5.983 7.459 -10.067 1.00 22.48 189 TYR B CA 1
ATOM 3043 C C . TYR B 1 152 ? -6.925 8.515 -9.452 1.00 23.84 189 TYR B C 1
ATOM 3044 O O . TYR B 1 152 ? -7.145 8.545 -8.266 1.00 23.97 189 TYR B O 1
ATOM 3053 N N . ASP B 1 153 ? -7.499 9.335 -10.331 1.00 24.21 190 ASP B N 1
ATOM 3054 C CA . ASP B 1 153 ? -8.513 10.311 -9.980 1.00 21.29 190 ASP B CA 1
ATOM 3055 C C . ASP B 1 153 ? -9.860 9.632 -9.926 1.00 24.95 190 ASP B C 1
ATOM 3056 O O . ASP B 1 153 ? -10.488 9.350 -10.954 1.00 24.79 190 ASP B O 1
ATOM 3061 N N . VAL B 1 154 ? -10.319 9.314 -8.721 1.00 26.10 191 VAL B N 1
ATOM 3062 C CA . VAL B 1 154 ? -11.605 8.625 -8.642 1.00 27.49 191 VAL B CA 1
AT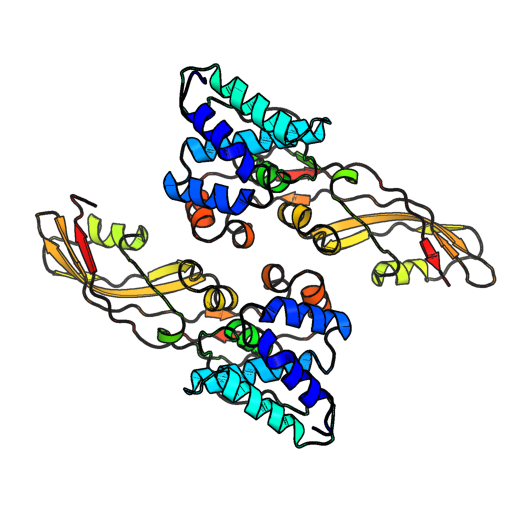OM 3063 C C . VAL B 1 154 ? -12.839 9.364 -9.244 1.00 22.92 191 VAL B C 1
ATOM 3064 O O . VAL B 1 154 ? -13.872 8.749 -9.423 1.00 27.34 191 VAL B O 1
ATOM 3068 N N . GLY B 1 155 ? -12.725 10.680 -9.486 1.00 22.99 192 GLY B N 1
ATOM 3069 C CA . GLY B 1 155 ? -13.835 11.440 -10.032 1.00 24.79 192 GLY B CA 1
ATOM 3070 C C . GLY B 1 155 ? -14.115 11.077 -11.428 1.00 32.24 192 GLY B C 1
ATOM 3071 O O . GLY B 1 155 ? -15.130 11.545 -11.941 1.00 36.89 192 GLY B O 1
ATOM 3072 N N . LYS B 1 156 ? -13.262 10.265 -12.069 1.00 27.96 193 LYS B N 1
ATOM 3073 C CA A LYS B 1 156 ? -13.557 9.714 -13.411 0.50 39.06 193 LYS B CA 1
ATOM 3074 C CA B LYS B 1 156 ? -13.655 9.753 -13.387 0.50 36.65 193 LYS B CA 1
ATOM 3075 C C . LYS B 1 156 ? -14.907 8.904 -13.256 1.00 38.86 193 LYS B C 1
ATOM 3076 O O . LYS B 1 156 ? -15.773 8.896 -14.142 1.00 41.79 193 LYS B O 1
ATOM 3087 N N . ASP B 1 157 ? -15.060 8.260 -12.108 1.00 32.22 194 ASP B N 1
ATOM 3088 C CA . ASP B 1 157 ? -16.077 7.225 -11.837 1.00 33.26 194 ASP B CA 1
ATOM 3089 C C . ASP B 1 157 ? -17.155 7.524 -10.797 1.00 36.67 194 ASP B C 1
ATOM 3090 O O . ASP B 1 157 ? -18.216 7.011 -10.944 1.00 32.15 194 ASP B O 1
ATOM 3095 N N . SER B 1 158 ? -16.829 8.246 -9.698 1.00 28.45 195 SER B N 1
ATOM 3096 C CA . SER B 1 158 ? -17.827 8.471 -8.615 1.00 31.48 195 SER B CA 1
ATOM 3097 C C . SER B 1 158 ? -17.588 9.807 -8.006 1.00 39.17 195 SER B C 1
ATOM 3098 O O . SER B 1 158 ? -16.495 10.048 -7.551 1.00 32.09 195 SER B O 1
ATOM 3101 N N . ASN B 1 159 ? -18.624 10.636 -7.959 1.00 30.29 196 ASN B N 1
ATOM 3102 C CA . ASN B 1 159 ? -18.576 11.949 -7.270 1.00 32.03 196 ASN B CA 1
ATOM 3103 C C . ASN B 1 159 ? -18.470 11.772 -5.773 1.00 26.55 196 ASN B C 1
ATOM 3104 O O . ASN B 1 159 ? -17.513 12.306 -5.196 1.00 33.20 196 ASN B O 1
ATOM 3109 N N . ALA B 1 160 ? -19.339 10.953 -5.173 1.00 35.20 197 ALA B N 1
ATOM 3110 C CA . ALA B 1 160 ? -19.322 10.682 -3.712 1.00 38.17 197 ALA B CA 1
ATOM 3111 C C . ALA B 1 160 ? -17.894 10.231 -3.293 1.00 28.80 197 ALA B C 1
ATOM 3112 O O . ALA B 1 160 ? -17.328 10.642 -2.263 1.00 37.94 197 ALA B O 1
ATOM 3114 N N . SER B 1 161 ? -17.285 9.407 -4.143 1.00 29.70 198 SER B N 1
ATOM 3115 C CA . SER B 1 161 ? -15.995 8.871 -3.812 1.00 24.54 198 SER B CA 1
ATOM 3116 C C . SER B 1 161 ? -14.887 9.901 -3.980 1.00 21.48 198 SER B C 1
ATOM 3117 O O . SER B 1 161 ? -14.043 9.991 -3.136 1.00 21.54 198 SER B O 1
ATOM 3120 N N . TRP B 1 162 ? -14.930 10.706 -5.037 1.00 22.67 199 TRP B N 1
ATOM 3121 C CA . TRP B 1 162 ? -13.974 11.738 -5.263 1.00 18.50 199 TRP B CA 1
ATOM 3122 C C . TRP B 1 162 ? -14.005 12.775 -4.144 1.00 21.42 199 TRP B C 1
ATOM 3123 O O . TRP B 1 162 ? -12.963 13.232 -3.637 1.00 20.63 199 TRP B O 1
ATOM 3134 N N . LEU B 1 163 ? -15.183 13.110 -3.689 1.00 22.23 200 LEU B N 1
ATOM 3135 C CA . LEU B 1 163 ? -15.317 14.080 -2.614 1.00 23.99 200 LEU B CA 1
ATOM 3136 C C . LEU B 1 163 ? -14.741 13.578 -1.321 1.00 26.59 200 LEU B C 1
ATOM 3137 O O . LEU B 1 163 ? -14.302 14.424 -0.510 1.00 39.69 200 LEU B O 1
ATOM 3142 N N . THR B 1 164 ? -14.661 12.259 -1.132 1.00 23.31 201 THR B N 1
ATOM 3143 C CA . THR B 1 164 ? -14.036 11.661 0.075 1.00 23.37 201 THR B CA 1
ATOM 3144 C C . THR B 1 164 ? -12.531 11.410 -0.060 1.00 26.73 201 THR B C 1
ATOM 3145 O O . THR B 1 164 ? -11.767 11.616 0.915 1.00 28.81 201 THR B O 1
ATOM 3149 N N . LEU B 1 165 ? -12.119 10.942 -1.253 1.00 20.08 202 LEU B N 1
ATOM 3150 C CA . LEU B 1 165 ? -10.775 10.376 -1.499 1.00 21.43 202 LEU B CA 1
ATOM 3151 C C . LEU B 1 165 ? -9.881 11.255 -2.335 1.00 20.15 202 LEU B C 1
ATOM 3152 O O . LEU B 1 165 ? -8.677 11.207 -2.193 1.00 22.52 202 LEU B O 1
ATOM 3157 N N . GLY B 1 166 ? -10.471 12.067 -3.215 1.00 23.51 203 GLY B N 1
ATOM 3158 C CA . GLY B 1 166 ? -9.676 12.753 -4.239 1.00 20.70 203 GLY B CA 1
ATOM 3159 C C . GLY B 1 166 ? -8.920 11.717 -5.087 1.00 22.60 203 GLY B C 1
ATOM 3160 O O . GLY B 1 166 ? -9.566 10.928 -5.779 1.00 25.27 203 GLY B O 1
ATOM 3161 N N . ASN B 1 167 ? -7.613 11.832 -5.180 1.00 24.77 204 ASN B N 1
ATOM 3162 C CA . ASN B 1 167 ? -6.805 10.817 -5.836 1.00 26.09 204 ASN B CA 1
ATOM 3163 C C . ASN B 1 167 ? -6.454 9.752 -4.852 1.00 21.61 204 ASN B C 1
ATOM 3164 O O . ASN B 1 167 ? -6.225 10.047 -3.658 1.00 26.00 204 ASN B O 1
ATOM 3169 N N . ILE B 1 168 ? -6.327 8.536 -5.396 1.00 25.44 205 ILE B N 1
ATOM 3170 C CA . ILE B 1 168 ? -5.803 7.463 -4.633 1.00 26.57 205 ILE B CA 1
ATOM 3171 C C . ILE B 1 168 ? -4.721 6.791 -5.456 1.00 25.81 205 ILE B C 1
ATOM 3172 O O . ILE B 1 168 ? -4.511 7.102 -6.647 1.00 29.66 205 ILE B O 1
ATOM 3177 N N . THR B 1 169 ? -4.021 5.891 -4.780 1.00 21.86 206 THR B N 1
ATOM 3178 C CA . THR B 1 169 ? -3.044 5.052 -5.414 1.00 20.66 206 THR B CA 1
ATOM 3179 C C . THR B 1 169 ? -3.617 3.628 -5.507 1.00 21.07 206 THR B C 1
ATOM 3180 O O . THR B 1 169 ? -4.114 3.069 -4.493 1.00 20.43 206 THR B O 1
ATOM 3184 N N . LEU B 1 170 ? -3.584 3.112 -6.726 1.00 21.47 207 LEU B N 1
ATOM 3185 C CA . LEU B 1 170 ? -4.013 1.757 -7.007 1.00 19.32 207 LEU B CA 1
ATOM 3186 C C . LEU B 1 170 ? -2.798 0.893 -7.327 1.00 18.61 207 LEU B C 1
ATOM 3187 O O . LEU B 1 170 ? -1.754 1.417 -7.745 1.00 20.76 207 LEU B O 1
ATOM 3192 N N . ARG B 1 171 ? -2.940 -0.384 -7.081 1.00 18.99 208 ARG B N 1
ATOM 3193 C CA . ARG B 1 171 ? -1.972 -1.422 -7.400 1.00 19.51 208 ARG B CA 1
ATOM 3194 C C . ARG B 1 171 ? -2.670 -2.371 -8.397 1.00 20.55 208 ARG B C 1
ATOM 3195 O O . ARG B 1 171 ? -3.804 -2.876 -8.172 1.00 20.06 208 ARG B O 1
ATOM 3203 N N . LEU B 1 172 ? -1.946 -2.655 -9.473 1.00 18.34 209 LEU B N 1
ATOM 3204 C CA . LEU B 1 172 ? -2.330 -3.585 -10.497 1.00 19.84 209 LEU B CA 1
ATOM 3205 C C . LEU B 1 172 ? -1.397 -4.758 -10.447 1.00 19.75 209 LEU B C 1
ATOM 3206 O O . LEU B 1 172 ? -0.224 -4.604 -10.705 1.00 21.41 209 LEU B O 1
ATOM 3211 N N . VAL B 1 173 ? -1.911 -5.962 -10.116 1.00 18.71 210 VAL B N 1
ATOM 3212 C CA . VAL B 1 173 ? -1.025 -7.094 -9.835 1.00 20.93 210 VAL B CA 1
ATOM 3213 C C . VAL B 1 173 ? -1.678 -8.324 -10.508 1.00 20.52 210 VAL B C 1
ATOM 3214 O O . VAL B 1 173 ? -2.878 -8.628 -10.353 1.00 21.32 210 VAL B O 1
ATOM 3218 N N . GLY B 1 174 ? -0.902 -8.932 -11.386 1.00 19.11 211 GLY B N 1
ATOM 3219 C CA . GLY B 1 174 ? -1.292 -10.157 -12.108 1.00 22.42 211 GLY B CA 1
ATOM 3220 C C . GLY B 1 174 ? -0.210 -10.567 -13.105 1.00 21.45 211 GLY B C 1
ATOM 3221 O O . GLY B 1 174 ? 1.019 -10.328 -12.898 1.00 24.31 211 GLY B O 1
ATOM 3222 N N . THR B 1 175 ? -0.663 -11.138 -14.212 1.00 21.59 212 THR B N 1
ATOM 3223 C CA . THR B 1 175 ? 0.211 -11.650 -15.243 1.00 23.78 212 THR B CA 1
ATOM 3224 C C . THR B 1 175 ? -0.248 -11.115 -16.566 1.00 26.28 212 THR B C 1
ATOM 3225 O O . THR B 1 175 ? -1.453 -10.891 -16.790 1.00 23.80 212 THR B O 1
ATOM 3229 N N . ILE B 1 176 ? 0.703 -10.899 -17.445 1.00 25.28 213 ILE B N 1
ATOM 3230 C CA . ILE B 1 176 ? 0.368 -10.381 -18.769 1.00 25.09 213 ILE B CA 1
ATOM 3231 C C . ILE B 1 176 ? 0.792 -11.403 -19.789 1.00 23.77 213 ILE B C 1
ATOM 3232 O O . ILE B 1 176 ? 1.914 -11.859 -19.594 1.00 26.29 213 ILE B O 1
ATOM 3237 N N . ASP B 1 177 ? 0.088 -11.678 -20.827 1.00 26.78 214 ASP B N 1
ATOM 3238 C CA . ASP B 1 177 ? 0.511 -12.622 -21.839 1.00 27.53 214 ASP B CA 1
ATOM 3239 C C . ASP B 1 177 ? 0.561 -11.785 -23.126 1.00 27.56 214 ASP B C 1
ATOM 3240 O O . ASP B 1 177 ? -0.443 -11.149 -23.446 1.00 26.39 214 ASP B O 1
ATOM 3245 N N . LYS B 1 178 ? 1.735 -11.680 -23.760 1.00 30.42 215 LYS B N 1
ATOM 3246 C CA . LYS B 1 178 ? 1.930 -10.819 -24.950 1.00 26.19 215 LYS B CA 1
ATOM 3247 C C . LYS B 1 178 ? 2.269 -11.708 -26.128 1.00 27.65 215 LYS B C 1
ATOM 3248 O O . LYS B 1 178 ? 3.045 -12.689 -25.965 1.00 34.01 215 LYS B O 1
ATOM 3254 N N . ASN B 1 179 ? 1.579 -11.407 -27.233 1.00 28.81 216 ASN B N 1
ATOM 3255 C CA . ASN B 1 179 ? 1.872 -12.008 -28.555 1.00 25.47 216 ASN B CA 1
ATOM 3256 C C . ASN B 1 179 ? 2.845 -11.115 -29.408 1.00 35.71 216 ASN B C 1
ATOM 3257 O O . ASN B 1 179 ? 2.828 -9.867 -29.330 1.00 32.00 216 ASN B O 1
ATOM 3262 N N . ALA B 1 180 ? 3.655 -11.771 -30.237 1.00 37.12 217 ALA B N 1
ATOM 3263 C CA . ALA B 1 180 ? 4.545 -11.089 -31.178 1.00 39.42 217 ALA B CA 1
ATOM 3264 C C . ALA B 1 180 ? 3.748 -10.152 -32.084 1.00 34.51 217 ALA B C 1
ATOM 3265 O O . ALA B 1 180 ? 4.206 -9.098 -32.446 1.00 44.90 217 ALA B O 1
ATOM 3267 N N . SER B 1 181 ? 2.534 -10.574 -32.421 1.00 37.92 218 SER B N 1
ATOM 3268 C CA . SER B 1 181 ? 1.521 -9.772 -33.138 1.00 45.79 218 SER B CA 1
ATOM 3269 C C . SER B 1 181 ? 1.225 -8.384 -32.531 1.00 38.20 218 SER B C 1
ATOM 3270 O O . SER B 1 181 ? 0.668 -7.536 -33.270 1.00 37.23 218 SER B O 1
ATOM 3273 N N . GLY B 1 182 ? 1.589 -8.154 -31.247 1.00 35.69 219 GLY B N 1
ATOM 3274 C CA . GLY B 1 182 ? 1.061 -7.010 -30.479 1.00 32.56 219 GLY B CA 1
ATOM 3275 C C . GLY B 1 182 ? -0.119 -7.234 -29.496 1.00 32.54 219 GLY B C 1
ATOM 3276 O O . GLY B 1 182 ? -0.296 -6.449 -28.578 1.00 31.53 219 GLY B O 1
ATOM 3277 N N . ALA B 1 183 ? -0.924 -8.281 -29.715 1.00 29.19 220 ALA B N 1
ATOM 3278 C CA . ALA B 1 183 ? -2.068 -8.587 -28.872 1.00 27.35 220 ALA B CA 1
ATOM 3279 C C . ALA B 1 183 ? -1.560 -8.941 -27.482 1.00 27.20 220 ALA B C 1
ATOM 3280 O O . ALA B 1 183 ? -0.531 -9.619 -27.300 1.00 27.93 220 ALA B O 1
ATOM 3282 N N . TRP B 1 184 ? -2.293 -8.498 -26.445 1.00 24.91 221 TRP B N 1
ATOM 3283 C CA . TRP B 1 184 ? -1.971 -8.846 -25.092 1.00 24.59 221 TRP B CA 1
ATOM 3284 C C . TRP B 1 184 ? -3.231 -8.980 -24.287 1.00 21.90 221 TRP B C 1
ATOM 3285 O O . TRP B 1 184 ? -4.289 -8.378 -24.584 1.00 23.42 221 TRP B O 1
ATOM 3296 N N . THR B 1 185 ? -3.148 -9.764 -23.219 1.00 22.99 222 THR B N 1
ATOM 3297 C CA . THR B 1 185 ? -4.194 -9.895 -22.192 1.00 23.71 222 THR B CA 1
ATOM 3298 C C . THR B 1 185 ? -3.559 -9.935 -20.829 1.00 19.10 222 THR B C 1
ATOM 3299 O O . THR B 1 185 ? -2.488 -10.455 -20.639 1.00 22.88 222 THR B O 1
ATOM 3303 N N . PHE B 1 186 ? -4.155 -9.159 -19.946 1.00 23.84 223 PHE B N 1
ATOM 3304 C CA . PHE B 1 186 ? -3.771 -9.084 -18.537 1.00 21.06 223 PHE B CA 1
ATOM 3305 C C . PHE B 1 186 ? -4.855 -9.734 -17.735 1.00 21.82 223 PHE B C 1
ATOM 3306 O O . PHE B 1 186 ? -6.034 -9.443 -17.955 1.00 24.10 223 PHE B O 1
ATOM 3314 N N A SER B 1 187 ? -4.444 -10.558 -16.768 0.50 21.00 224 SER B N 1
ATOM 3315 N N B SER B 1 187 ? -4.453 -10.556 -16.767 0.50 21.19 224 SER B N 1
ATOM 3316 C CA A SER B 1 187 ? -5.344 -11.194 -15.798 0.50 23.34 224 SER B CA 1
ATOM 3317 C CA B SER B 1 187 ? -5.374 -11.176 -15.813 0.50 24.36 224 SER B CA 1
ATOM 3318 C C A SER B 1 187 ? -4.796 -10.956 -14.405 0.50 20.04 224 SER B C 1
ATOM 3319 C C B SER B 1 187 ? -4.811 -10.966 -14.416 0.50 20.01 224 SER B C 1
ATOM 3320 O O A SER B 1 187 ? -3.632 -11.278 -14.140 0.50 22.89 224 SER B O 1
ATOM 3321 O O B SER B 1 187 ? -3.650 -11.301 -14.166 0.50 23.06 224 SER B O 1
ATOM 3326 N N . GLY B 1 188 ? -5.629 -10.442 -13.518 1.00 19.84 225 GLY B N 1
ATOM 3327 C CA . GLY B 1 188 ? -5.155 -10.157 -12.168 1.00 22.25 225 GLY B CA 1
ATOM 3328 C C . GLY B 1 188 ? -6.174 -9.366 -11.401 1.00 19.29 225 GLY B C 1
ATOM 3329 O O . GLY B 1 188 ? -7.351 -9.625 -11.474 1.00 22.14 225 GLY B O 1
ATOM 3330 N N A GLU B 1 189 ? -5.706 -8.459 -10.554 0.50 19.46 226 GLU B N 1
ATOM 3331 N N B GLU B 1 189 ? -5.734 -8.415 -10.608 0.50 19.23 226 GLU B N 1
ATOM 3332 C CA A GLU B 1 189 ? -6.528 -7.723 -9.599 0.50 19.87 226 GLU B CA 1
ATOM 3333 C CA B GLU B 1 189 ? -6.648 -7.639 -9.818 0.50 19.06 226 GLU B CA 1
ATOM 3334 C C A GLU B 1 189 ? -6.071 -6.278 -9.510 0.50 19.72 226 GLU B C 1
ATOM 3335 C C B GLU B 1 189 ? -6.094 -6.265 -9.526 0.50 19.48 226 GLU B C 1
ATOM 3336 O O A GLU B 1 189 ? -4.910 -5.960 -9.790 0.50 20.78 226 GLU B O 1
ATOM 3337 O O B GLU B 1 189 ? -4.901 -5.991 -9.718 0.50 21.04 226 GLU B O 1
ATOM 3348 N N A ILE B 1 190 ? -6.999 -5.440 -9.085 0.50 20.09 227 ILE B N 1
ATOM 3349 N N B ILE B 1 190 ? -7.005 -5.427 -9.076 0.50 20.15 227 ILE B N 1
ATOM 3350 C CA A ILE B 1 190 ? -6.734 -4.103 -8.611 0.50 19.97 227 ILE B CA 1
ATOM 3351 C CA B ILE B 1 190 ? -6.737 -4.094 -8.608 0.50 20.21 227 ILE B CA 1
ATOM 3352 C C A ILE B 1 190 ? -6.948 -4.107 -7.109 0.50 21.62 227 ILE B C 1
ATOM 3353 C C B ILE B 1 190 ? -6.930 -4.093 -7.103 0.50 21.86 227 ILE B C 1
ATOM 3354 O O A ILE B 1 190 ? -7.964 -4.612 -6.613 0.50 20.60 227 ILE B O 1
ATOM 3355 O O B ILE B 1 190 ? -7.929 -4.606 -6.588 0.50 20.94 227 ILE B O 1
ATOM 3364 N N A ARG B 1 191 ? -5.970 -3.515 -6.431 0.50 19.14 228 ARG B N 1
ATOM 3365 N N B ARG B 1 191 ? -5.959 -3.483 -6.436 0.50 19.25 228 ARG B N 1
ATOM 3366 C CA A ARG B 1 191 ? -6.031 -3.217 -5.021 0.50 17.38 228 ARG B CA 1
ATOM 3367 C CA B ARG B 1 191 ? -6.036 -3.167 -5.033 0.50 17.49 228 ARG B CA 1
ATOM 3368 C C A ARG B 1 191 ? -5.741 -1.709 -4.782 0.50 20.94 228 ARG B C 1
ATOM 3369 C C B ARG B 1 191 ? -5.752 -1.682 -4.790 0.50 20.88 228 ARG B C 1
ATOM 3370 O O A ARG B 1 191 ? -5.372 -0.986 -5.725 0.50 20.77 228 ARG B O 1
ATOM 3371 O O B ARG B 1 191 ? -5.378 -0.954 -5.725 0.50 20.61 228 ARG B O 1
ATOM 3386 N N . ALA B 1 192 ? -5.944 -1.246 -3.548 1.00 20.25 229 ALA B N 1
ATOM 3387 C CA . ALA B 1 192 ? -5.786 0.188 -3.204 1.00 20.31 229 ALA B CA 1
ATOM 3388 C C . ALA B 1 192 ? -5.025 0.432 -1.946 1.00 19.40 229 ALA B C 1
ATOM 3389 O O . ALA B 1 192 ? -5.071 -0.353 -0.977 1.00 24.78 229 ALA B O 1
ATOM 3391 N N . PHE B 1 193 ? -4.220 1.488 -1.983 1.00 21.11 230 PHE B N 1
ATOM 3392 C CA . PHE B 1 193 ? -3.464 1.848 -0.818 1.00 20.67 230 PHE B CA 1
ATOM 3393 C C . PHE B 1 193 ? -4.347 2.750 0.115 1.00 18.54 230 PHE B C 1
ATOM 3394 O O . PHE B 1 193 ? -5.327 3.330 -0.357 1.00 21.97 230 PHE B O 1
ATOM 3402 N N . ASN B 1 194 ? -4.030 2.755 1.412 1.00 24.84 231 ASN B N 1
ATOM 3403 C CA . ASN B 1 194 ? -4.756 3.583 2.317 1.00 25.94 231 ASN B CA 1
ATOM 3404 C C . ASN B 1 194 ? -4.616 5.054 1.901 1.00 23.08 231 ASN B C 1
ATOM 3405 O O . ASN B 1 194 ? -3.630 5.449 1.304 1.00 24.78 231 ASN B O 1
ATOM 3410 N N . ASP B 1 195 ? -5.581 5.867 2.254 1.00 26.82 232 ASP B N 1
ATOM 3411 C CA . ASP B 1 195 ? -5.592 7.241 1.837 1.00 25.48 232 ASP B CA 1
ATOM 3412 C C . ASP B 1 195 ? -5.720 8.122 3.069 1.00 24.45 232 ASP B C 1
ATOM 3413 O O . ASP B 1 195 ? -6.428 7.785 3.926 1.00 38.90 232 ASP B O 1
ATOM 3418 N N . VAL B 1 196 ? -5.065 9.246 3.119 1.00 25.15 233 VAL B N 1
ATOM 3419 C CA . VAL B 1 196 ? -5.199 10.114 4.271 1.00 26.48 233 VAL B CA 1
ATOM 3420 C C . VAL B 1 196 ? -6.327 11.102 4.036 1.00 25.96 233 VAL B C 1
ATOM 3421 O O . VAL B 1 196 ? -6.336 11.767 3.052 1.00 26.29 233 VAL B O 1
ATOM 3425 N N . TYR B 1 197 ? -7.252 11.165 4.963 1.00 25.65 234 TYR B N 1
ATOM 3426 C CA . TYR B 1 197 ? -8.280 12.185 4.937 1.00 25.08 234 TYR B CA 1
ATOM 3427 C C . TYR B 1 197 ? -7.838 13.412 5.744 1.00 23.70 234 TYR B C 1
ATOM 3428 O O . TYR B 1 197 ? -7.751 13.367 6.907 1.00 26.50 234 TYR B O 1
ATOM 3437 N N . ASP B 1 198 ? -7.566 14.487 5.060 1.00 26.66 235 ASP B N 1
ATOM 3438 C CA . ASP B 1 198 ? -7.261 15.753 5.696 1.00 27.86 235 ASP B CA 1
ATOM 3439 C C . ASP B 1 198 ? -8.587 16.411 6.060 1.00 27.43 235 ASP B C 1
ATOM 3440 O O . ASP B 1 198 ? -9.343 16.905 5.230 1.00 29.02 235 ASP B O 1
ATOM 3445 N N . ALA B 1 199 ? -8.797 16.509 7.356 1.00 28.01 236 ALA B N 1
ATOM 3446 C CA . ALA B 1 199 ? -10.084 16.915 7.908 1.00 26.28 236 ALA B CA 1
ATOM 3447 C C . ALA B 1 199 ? -10.150 18.430 8.168 1.00 24.83 236 ALA B C 1
ATOM 3448 O O . ALA B 1 199 ? -11.197 18.952 8.604 1.00 29.31 236 ALA B O 1
ATOM 3450 N N . ASN B 1 200 ? -9.114 19.174 7.799 1.00 28.73 237 ASN B N 1
ATOM 3451 C CA . ASN B 1 200 ? -9.230 20.633 7.839 1.00 32.17 237 ASN B CA 1
ATOM 3452 C C . ASN B 1 200 ? -10.309 21.128 6.870 1.00 31.74 237 ASN B C 1
ATOM 3453 O O . ASN B 1 200 ? -10.244 20.858 5.636 1.00 27.35 237 ASN B O 1
ATOM 3458 N N . PRO B 1 201 ? -11.285 21.893 7.392 1.00 33.31 238 PRO B N 1
ATOM 3459 C CA . PRO B 1 201 ? -12.390 22.301 6.489 1.00 33.04 238 PRO B CA 1
ATOM 3460 C C . PRO B 1 201 ? -11.950 23.116 5.256 1.00 26.44 238 PRO B C 1
ATOM 3461 O O . PRO B 1 201 ? -12.646 23.082 4.205 1.00 30.82 238 PRO B O 1
ATOM 3465 N N . SER B 1 202 ? -10.827 23.833 5.337 1.00 33.89 239 SER B N 1
ATOM 3466 C CA . SER B 1 202 ? -10.295 24.494 4.136 1.00 29.77 239 SER B CA 1
ATOM 3467 C C . SER B 1 202 ? -10.024 23.538 2.996 1.00 32.75 239 SER B C 1
ATOM 3468 O O . SER B 1 202 ? -10.060 23.950 1.847 1.00 33.09 239 SER B O 1
ATOM 3471 N N A ASN B 1 203 ? -9.789 22.265 3.296 0.50 24.84 240 ASN B N 1
ATOM 3472 N N B ASN B 1 203 ? -9.686 22.283 3.320 0.50 27.33 240 ASN B N 1
ATOM 3473 C CA A ASN B 1 203 ? -9.563 21.303 2.235 0.50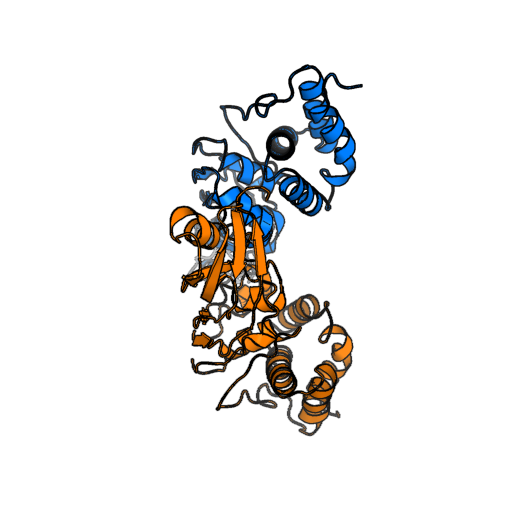 31.68 240 ASN B CA 1
ATOM 3474 C CA B ASN B 1 203 ? -9.465 21.292 2.281 0.50 33.28 240 ASN B CA 1
ATOM 3475 C C A ASN B 1 203 ? -10.823 20.914 1.519 0.50 29.09 240 ASN B C 1
ATOM 3476 C C B ASN B 1 203 ? -10.768 20.877 1.606 0.50 29.41 240 ASN B C 1
ATOM 3477 O O A ASN B 1 203 ? -10.786 20.247 0.478 0.50 32.51 240 ASN B O 1
ATOM 3478 O O B ASN B 1 203 ? -10.675 20.143 0.657 0.50 27.97 240 ASN B O 1
ATOM 3487 N N . HIS B 1 204 ? -11.942 21.315 2.092 1.00 26.64 241 HIS B N 1
ATOM 3488 C CA . HIS B 1 204 ? -13.236 20.888 1.585 1.00 26.92 241 HIS B CA 1
ATOM 3489 C C . HIS B 1 204 ? -14.043 22.107 1.107 1.00 24.43 241 HIS B C 1
ATOM 3490 O O . HIS B 1 204 ? -15.187 21.956 0.724 1.00 25.75 241 HIS B O 1
ATOM 3497 N N . ARG B 1 205 ? -13.377 23.241 0.922 1.00 24.45 242 ARG B N 1
ATOM 3498 C CA . ARG B 1 205 ? -14.027 24.520 0.584 1.00 22.47 242 ARG B CA 1
ATOM 3499 C C . ARG B 1 205 ? -14.824 24.428 -0.729 1.00 24.27 242 ARG B C 1
ATOM 3500 O O . ARG B 1 205 ? -15.897 24.980 -0.857 1.00 25.11 242 ARG B O 1
ATOM 3508 N N . GLY B 1 206 ? -14.264 23.785 -1.744 1.00 25.43 243 GLY B N 1
ATOM 3509 C CA . GLY B 1 206 ? -14.948 23.732 -3.010 1.00 23.68 243 GLY B CA 1
ATOM 3510 C C . GLY B 1 206 ? -16.274 23.018 -2.964 1.00 23.55 243 GLY B C 1
ATOM 3511 O O . GLY B 1 206 ? -17.271 23.482 -3.534 1.00 29.76 243 GLY B O 1
ATOM 3512 N N . TRP B 1 207 ? -16.314 21.928 -2.215 1.00 25.70 244 TRP B N 1
ATOM 3513 C CA . TRP B 1 207 ? -17.531 21.190 -2.001 1.00 27.43 244 TRP B CA 1
ATOM 3514 C C . TRP B 1 207 ? -18.483 21.900 -1.079 1.00 28.13 244 TRP B C 1
ATOM 3515 O O . TRP B 1 207 ? -19.647 22.092 -1.405 1.00 29.40 244 TRP B O 1
ATOM 3526 N N . LEU B 1 208 ? -18.033 22.235 0.112 1.00 26.91 245 LEU B N 1
ATOM 3527 C CA . LEU B 1 208 ? -18.878 22.810 1.197 1.00 25.64 245 LEU B CA 1
ATOM 3528 C C . LEU B 1 208 ? -19.423 24.201 0.927 1.00 27.09 245 LEU B C 1
ATOM 3529 O O . LEU B 1 208 ? -20.528 24.579 1.390 1.00 27.96 245 LEU B O 1
ATOM 3534 N N . GLY B 1 209 ? -18.673 24.990 0.162 1.00 24.25 246 GLY B N 1
ATOM 3535 C CA . GLY B 1 209 ? -19.096 26.370 -0.104 1.00 23.53 246 GLY B CA 1
ATOM 3536 C C . GLY B 1 209 ? -18.529 27.330 0.942 1.00 21.07 246 GLY B C 1
ATOM 3537 O O . GLY B 1 209 ? -18.100 26.939 2.016 1.00 21.37 246 GLY B O 1
ATOM 3538 N N . GLU B 1 210 ? -18.628 28.626 0.665 1.00 26.30 247 GLU B N 1
ATOM 3539 C CA . GLU B 1 210 ? -18.044 29.682 1.524 1.00 24.62 247 GLU B CA 1
ATOM 3540 C C . GLU B 1 210 ? -18.597 29.686 2.948 1.00 24.42 247 GLU B C 1
ATOM 3541 O O . GLU B 1 210 ? -17.911 29.632 3.924 1.00 27.25 247 GLU B O 1
ATOM 3547 N N . ASN B 1 211 ? -19.912 29.598 3.052 1.00 25.71 248 ASN B N 1
ATOM 3548 C CA . ASN B 1 211 ? -20.570 29.781 4.357 1.00 24.50 248 ASN B CA 1
ATOM 3549 C C . ASN B 1 211 ? -20.318 28.609 5.280 1.00 24.98 248 ASN B C 1
ATOM 3550 O O . ASN B 1 211 ? -19.881 28.803 6.453 1.00 26.07 248 ASN B O 1
ATOM 3555 N N . LEU B 1 212 ? -20.509 27.401 4.739 1.00 27.50 249 LEU B N 1
ATOM 3556 C CA . LEU B 1 212 ? -20.312 26.183 5.567 1.00 23.88 249 LEU B CA 1
ATOM 3557 C C . LEU B 1 212 ? -18.841 26.069 6.030 1.00 23.76 249 LEU B C 1
ATOM 3558 O O . LEU B 1 212 ? -18.571 25.712 7.143 1.00 31.39 249 LEU B O 1
ATOM 3563 N N . THR B 1 213 ? -17.936 26.351 5.092 1.00 25.05 250 THR B N 1
ATOM 3564 C CA . THR B 1 213 ? -16.507 26.269 5.396 1.00 26.97 250 THR B CA 1
ATOM 3565 C C . THR B 1 213 ? -16.210 27.237 6.546 1.00 26.10 250 THR B C 1
ATOM 3566 O O . THR B 1 213 ? -15.489 26.900 7.494 1.00 29.64 250 THR B O 1
ATOM 3570 N N . SER B 1 214 ? -16.741 28.451 6.429 1.00 28.70 251 SER B N 1
ATOM 3571 C CA . SER B 1 214 ? -16.590 29.441 7.490 1.00 27.75 251 SER B CA 1
ATOM 3572 C C . SER B 1 214 ? -17.075 28.923 8.879 1.00 24.51 251 SER B C 1
ATOM 3573 O O . SER B 1 214 ? -16.424 29.063 9.928 1.00 30.91 251 SER B O 1
ATOM 3576 N N . LEU B 1 215 ? -18.291 28.364 8.853 1.00 26.53 252 LEU B N 1
ATOM 3577 C CA . LEU B 1 215 ? -18.929 27.827 10.062 1.00 32.18 252 LEU B CA 1
ATOM 3578 C C . LEU B 1 215 ? -18.079 26.699 10.686 1.00 28.92 252 LEU B C 1
ATOM 3579 O O . LEU B 1 215 ? -17.917 26.581 11.914 1.00 34.27 252 LEU B O 1
ATOM 3584 N N . LEU B 1 216 ? -17.530 25.869 9.819 1.00 32.18 253 LEU B N 1
ATOM 3585 C CA . LEU B 1 216 ? -16.791 24.718 10.241 1.00 35.05 253 LEU B CA 1
ATOM 3586 C C . LEU B 1 216 ? -15.363 25.089 10.652 1.00 35.99 253 LEU B C 1
ATOM 3587 O O . LEU B 1 216 ? -14.692 24.308 11.323 1.00 33.19 253 LEU B O 1
ATOM 3592 N N A SER B 1 217 ? -14.922 26.289 10.269 0.50 37.35 254 SER B N 1
ATOM 3593 N N B SER B 1 217 ? -14.898 26.271 10.281 0.50 37.30 254 SER B N 1
ATOM 3594 C CA A SER B 1 217 ? -13.570 26.762 10.575 0.50 39.07 254 SER B CA 1
ATOM 3595 C CA B SER B 1 217 ? -13.520 26.627 10.573 0.50 37.59 254 SER B CA 1
ATOM 3596 C C A SER B 1 217 ? -13.345 26.750 12.092 0.50 41.09 254 SER B C 1
ATOM 3597 C C B SER B 1 217 ? -13.313 26.861 12.091 0.50 40.58 254 SER B C 1
ATOM 3598 O O A SER B 1 217 ? -12.276 26.444 12.561 0.50 51.62 254 SER B O 1
ATOM 3599 O O B SER B 1 217 ? -12.193 26.866 12.568 0.50 51.66 254 SER B O 1
ATOM 3604 N N . ALA B 1 218 ? -14.409 26.998 12.842 1.00 47.78 255 ALA B N 1
ATOM 3605 C CA . ALA B 1 218 ? -14.346 27.096 14.296 1.00 57.07 255 ALA B CA 1
ATOM 3606 C C . ALA B 1 218 ? -14.316 25.727 15.029 1.00 46.63 255 ALA B C 1
ATOM 3607 O O . ALA B 1 218 ? -13.974 25.633 16.228 1.00 66.03 255 ALA B O 1
ATOM 3609 N N . VAL B 1 219 ? -14.683 24.677 14.303 1.00 37.59 256 VAL B N 1
ATOM 3610 C CA . VAL B 1 219 ? -15.011 23.375 14.882 1.00 39.07 256 VAL B CA 1
ATOM 3611 C C . VAL B 1 219 ? -13.762 22.500 14.888 1.00 40.67 256 VAL B C 1
ATOM 3612 O O . VAL B 1 219 ? -13.057 22.420 13.869 1.00 40.34 256 VAL B O 1
ATOM 3616 N N . PRO B 1 220 ? -13.471 21.832 16.015 1.00 40.85 257 PRO B N 1
ATOM 3617 C CA . PRO B 1 220 ? -12.240 20.980 15.990 1.00 42.85 257 PRO B CA 1
ATOM 3618 C C . PRO B 1 220 ? -12.358 19.792 15.008 1.00 36.88 257 PRO B C 1
ATOM 3619 O O . PRO B 1 220 ? -13.451 19.302 14.756 1.00 41.23 257 PRO B O 1
ATOM 3623 N N . PHE B 1 221 ? -11.221 19.364 14.480 1.00 39.92 258 PHE B N 1
ATOM 3624 C CA . PHE B 1 221 ? -11.157 18.303 13.527 1.00 38.50 258 PHE B CA 1
ATOM 3625 C C . PHE B 1 221 ? -9.909 17.496 13.763 1.00 38.41 258 PHE B C 1
ATOM 3626 O O . PHE B 1 221 ? -8.919 17.999 14.295 1.00 38.08 258 PHE B O 1
ATOM 3634 N N . THR B 1 222 ? -9.939 16.230 13.361 1.00 35.73 259 THR B N 1
ATOM 3635 C CA . THR B 1 222 ? -8.740 15.413 13.423 1.00 36.48 259 THR B CA 1
ATOM 3636 C C . THR B 1 222 ? -8.705 14.606 12.123 1.00 33.80 259 THR B C 1
ATOM 3637 O O . THR B 1 222 ? -9.653 13.912 11.825 1.00 37.43 259 THR B O 1
ATOM 3641 N N . SER B 1 223 ? -7.574 14.681 11.398 1.00 35.02 260 SER B N 1
ATOM 3642 C CA . SER B 1 223 ? -7.386 13.888 10.188 1.00 30.19 260 SER B CA 1
ATOM 3643 C C . SER B 1 223 ? -7.212 12.419 10.568 1.00 32.32 260 SER B C 1
ATOM 3644 O O . SER B 1 223 ? -6.918 12.060 11.743 1.00 36.69 260 SER B O 1
ATOM 3647 N N . TYR B 1 224 ? -7.370 11.562 9.577 1.00 27.99 261 TYR B N 1
ATOM 3648 C CA . TYR B 1 224 ? -7.391 10.152 9.823 1.00 29.07 261 TYR B CA 1
ATOM 3649 C C . TYR B 1 224 ? -7.123 9.374 8.539 1.00 27.90 261 TYR B C 1
ATOM 3650 O O . TYR B 1 224 ? -7.103 9.919 7.442 1.00 28.74 261 TYR B O 1
ATOM 3659 N N . SER B 1 225 ? -6.913 8.093 8.711 1.00 30.21 262 SER B N 1
ATOM 3660 C CA . SER B 1 225 ? -6.633 7.190 7.598 1.00 28.67 262 SER B CA 1
ATOM 3661 C C . SER B 1 225 ? -7.871 6.491 7.158 1.00 29.03 262 SER B C 1
ATOM 3662 O O . SER B 1 225 ? -8.671 6.039 7.965 1.00 31.76 262 SER B O 1
ATOM 3665 N N . ILE B 1 226 ? -8.018 6.408 5.843 1.00 27.36 263 ILE B N 1
ATOM 3666 C CA . ILE B 1 226 ? -9.093 5.615 5.220 1.00 25.04 263 ILE B CA 1
ATOM 3667 C C . ILE B 1 226 ? -8.443 4.357 4.610 1.00 24.12 263 ILE B C 1
ATOM 3668 O O . ILE B 1 226 ? -7.608 4.459 3.718 1.00 27.53 263 ILE B O 1
ATOM 3673 N N . GLU B 1 227 ? -8.793 3.187 5.147 1.00 29.27 264 GLU B N 1
ATOM 3674 C CA . GLU B 1 227 ? -8.312 1.944 4.626 1.00 30.87 264 GLU B CA 1
ATOM 3675 C C . GLU B 1 227 ? -9.270 1.509 3.537 1.00 28.75 264 GLU B C 1
ATOM 3676 O O . GLU B 1 227 ? -10.509 1.629 3.669 1.00 29.15 264 GLU B O 1
ATOM 3682 N N . ILE B 1 228 ? -8.684 1.016 2.463 1.00 25.19 265 ILE B N 1
ATOM 3683 C CA . ILE B 1 228 ? -9.477 0.658 1.271 1.00 22.69 265 ILE B CA 1
ATOM 3684 C C . ILE B 1 228 ? -9.194 -0.821 0.949 1.00 24.74 265 ILE B C 1
ATOM 3685 O O . ILE B 1 228 ? -8.519 -1.145 -0.023 1.00 25.80 265 ILE B O 1
ATOM 3690 N N . PRO B 1 229 ? -9.733 -1.725 1.774 1.00 27.87 266 PRO B N 1
ATOM 3691 C CA . PRO B 1 229 ? -9.363 -3.133 1.653 1.00 24.59 266 PRO B CA 1
ATOM 3692 C C . PRO B 1 229 ? -10.023 -3.821 0.496 1.00 24.92 266 PRO B C 1
ATOM 3693 O O . PRO B 1 229 ? -11.127 -3.465 0.099 1.00 29.23 266 PRO B O 1
ATOM 3697 N N . GLY B 1 230 ? -9.424 -4.930 0.086 1.00 28.79 267 GLY B N 1
ATOM 3698 C CA . GLY B 1 230 ? -10.049 -5.834 -0.866 1.00 27.76 267 GLY B CA 1
ATOM 3699 C C . GLY B 1 230 ? -9.396 -5.787 -2.230 1.00 25.51 267 GLY B C 1
ATOM 3700 O O . GLY B 1 230 ? -8.532 -4.972 -2.457 1.00 23.66 267 GLY B O 1
ATOM 3701 N N . SER B 1 231 ? -9.917 -6.604 -3.152 1.00 25.96 268 SER B N 1
ATOM 3702 C CA . SER B 1 231 ? -9.375 -6.784 -4.515 1.00 22.85 268 SER B CA 1
ATOM 3703 C C . SER B 1 231 ? -10.497 -6.778 -5.476 1.00 26.14 268 SER B C 1
ATOM 3704 O O . SER B 1 231 ? -11.571 -7.324 -5.199 1.00 33.28 268 SER B O 1
ATOM 3707 N N . LEU B 1 232 ? -10.260 -6.166 -6.638 1.00 23.52 269 LEU B N 1
ATOM 3708 C CA . LEU B 1 232 ? -11.205 -6.184 -7.735 1.00 24.85 269 LEU B CA 1
ATOM 3709 C C . LEU B 1 232 ? -10.567 -7.012 -8.860 1.00 24.77 269 LEU B C 1
ATOM 3710 O O . LEU B 1 232 ? -9.567 -6.572 -9.408 1.00 24.22 269 LEU B O 1
ATOM 3715 N N . PRO B 1 233 ? -11.206 -8.123 -9.268 1.00 25.71 270 PRO B N 1
ATOM 3716 C CA . PRO B 1 233 ? -10.618 -8.879 -10.359 1.00 25.66 270 PRO B CA 1
ATOM 3717 C C . PRO B 1 233 ? -10.728 -8.127 -11.690 1.00 24.52 270 PRO B C 1
ATOM 3718 O O . PRO B 1 233 ? -11.725 -7.484 -11.965 1.00 31.98 270 PRO B O 1
ATOM 3722 N N A VAL B 1 234 ? -9.719 -8.234 -12.514 0.50 25.17 271 VAL B N 1
ATOM 3723 N N B VAL B 1 234 ? -9.660 -8.224 -12.480 0.50 25.61 271 VAL B N 1
ATOM 3724 C CA A VAL B 1 234 ? -9.799 -7.606 -13.800 0.50 26.98 271 VAL B CA 1
ATOM 3725 C CA B VAL B 1 234 ? -9.475 -7.513 -13.758 0.50 24.85 271 VAL B CA 1
ATOM 3726 C C A VAL B 1 234 ? -9.050 -8.469 -14.791 0.50 25.16 271 VAL B C 1
ATOM 3727 C C B VAL B 1 234 ? -8.985 -8.507 -14.820 0.50 24.41 271 VAL B C 1
ATOM 3728 O O A VAL B 1 234 ? -8.011 -9.051 -14.486 0.50 29.88 271 VAL B O 1
ATOM 3729 O O B VAL B 1 234 ? -8.004 -9.198 -14.615 0.50 26.04 271 VAL B O 1
ATOM 3736 N N . THR B 1 235 ? -9.690 -8.623 -15.942 1.00 22.29 272 THR B N 1
ATOM 3737 C CA . THR B 1 235 ? -9.113 -9.245 -17.130 1.00 24.13 272 THR B CA 1
ATOM 3738 C C . THR B 1 235 ? -9.373 -8.209 -18.233 1.00 19.60 272 THR B C 1
ATOM 3739 O O . THR B 1 235 ? -10.525 -7.802 -18.480 1.00 24.58 272 THR B O 1
ATOM 3743 N N . VAL B 1 236 ? -8.309 -7.865 -18.962 1.00 22.56 273 VAL B N 1
ATOM 3744 C CA . VAL B 1 236 ? -8.386 -6.823 -19.983 1.00 25.15 273 VAL B CA 1
ATOM 3745 C C . VAL B 1 236 ? -7.378 -7.111 -21.086 1.00 22.27 273 VAL B C 1
ATOM 3746 O O . VAL B 1 236 ? -6.329 -7.688 -20.833 1.00 21.33 273 VAL B O 1
ATOM 3750 N N . SER B 1 237 ? -7.748 -6.759 -22.315 1.00 23.79 274 SER B N 1
ATOM 3751 C CA . SER B 1 237 ? -6.917 -7.009 -23.438 1.00 20.25 274 SER B CA 1
ATOM 3752 C C . SER B 1 237 ? -6.748 -5.774 -24.261 1.00 24.30 274 SER B C 1
ATOM 3753 O O . SER B 1 237 ? -7.591 -4.888 -24.301 1.00 25.41 274 SER B O 1
ATOM 3756 N N . GLY B 1 238 ? -5.674 -5.756 -25.014 1.00 25.89 275 GLY B N 1
ATOM 3757 C CA . GLY B 1 238 ? -5.454 -4.681 -25.976 1.00 26.87 275 GLY B CA 1
ATOM 3758 C C . GLY B 1 238 ? -4.480 -5.135 -27.057 1.00 25.44 275 GLY B C 1
ATOM 3759 O O . GLY B 1 238 ? -4.158 -6.338 -27.190 1.00 25.71 275 GLY B O 1
ATOM 3760 N N . ASN B 1 239 ? -3.991 -4.184 -27.852 1.00 29.37 276 ASN B N 1
ATOM 3761 C CA . ASN B 1 239 ? -3.066 -4.552 -28.892 1.00 25.29 276 ASN B CA 1
ATOM 3762 C C . ASN B 1 239 ? -2.136 -3.384 -29.157 1.00 30.71 276 ASN B C 1
ATOM 3763 O O . ASN B 1 239 ? -2.570 -2.309 -29.503 1.00 35.37 276 ASN B O 1
ATOM 3768 N N . LEU B 1 240 ? -0.843 -3.619 -28.976 1.00 31.92 277 LEU B N 1
ATOM 3769 C CA . LEU B 1 240 ? 0.114 -2.547 -29.069 1.00 32.78 277 LEU B CA 1
ATOM 3770 C C . LEU B 1 240 ? 0.231 -2.040 -30.514 1.00 39.65 277 LEU B C 1
ATOM 3771 O O . LEU B 1 240 ? 0.643 -0.913 -30.744 1.00 38.42 277 LEU B O 1
ATOM 3776 N N . GLU B 1 241 ? -0.206 -2.845 -31.480 1.00 40.86 278 GLU B N 1
ATOM 3777 C CA . GLU B 1 241 ? -0.025 -2.482 -32.890 1.00 47.53 278 GLU B CA 1
ATOM 3778 C C . GLU B 1 241 ? -1.304 -1.862 -33.509 1.00 46.00 278 GLU B C 1
ATOM 3779 O O . GLU B 1 241 ? -1.287 -1.407 -34.636 1.00 66.41 278 GLU B O 1
ATOM 3785 N N . HIS B 1 242 ? -2.402 -1.816 -32.749 1.00 47.25 279 HIS B N 1
ATOM 3786 C CA . HIS B 1 242 ? -3.656 -1.172 -33.194 1.00 48.14 279 HIS B CA 1
ATOM 3787 C C . HIS B 1 242 ? -3.949 0.054 -32.357 1.00 74.78 279 HIS B C 1
ATOM 3788 O O . HIS B 1 242 ? -3.741 1.204 -32.814 1.00 109.92 279 HIS B O 1
ATOM 3795 N N . HIS B 1 243 ? -4.427 -0.196 -31.127 1.00 69.59 280 HIS B N 1
ATOM 3796 C CA . HIS B 1 243 ? -4.895 0.840 -30.187 1.00 69.95 280 HIS B CA 1
ATOM 3797 C C . HIS B 1 243 ? -4.953 2.242 -30.787 1.00 87.86 280 HIS B C 1
ATOM 3798 O O . HIS B 1 243 ? -5.485 3.179 -30.193 1.00 104.80 280 HIS B O 1
#

Solvent-accessible surface area: 22303 Å² total; per-residue (Å²): 119,58,97,5,80,6,0,58,47,2,54,139,29,0,104,79,2,26,20,132,75,3,48,54,14,0,52,82,10,0,149,161,44,77,8,17,72,39,0,46,0,2,0,12,0,0,1,26,0,0,26,91,52,32,100,59,141,90,18,77,74,3,0,42,83,10,0,32,81,8,3,160,37,140,113,92,56,63,81,28,20,155,32,64,138,42,141,10,35,0,16,30,19,73,0,2,8,6,0,0,10,0,1,3,33,51,8,170,25,36,80,1,36,0,20,1,123,38,3,43,25,121,23,87,4,130,55,27,96,111,2,20,105,54,4,102,57,109,39,81,92,27,97,21,86,5,80,31,84,14,82,16,30,0,17,111,47,24,89,45,3,49,43,8,9,20,94,5,57,0,69,0,30,15,66,1,86,39,74,95,97,22,33,13,62,0,57,18,51,2,92,17,89,98,22,115,9,64,8,53,8,77,90,19,33,59,35,1,19,32,32,2,16,63,41,2,79,90,34,115,78,70,45,11,38,0,71,3,67,45,43,39,110,33,107,18,61,17,134,94,184,4,73,7,0,51,45,2,59,139,23,0,103,78,1,26,19,129,79,1,46,55,16,1,53,78,13,0,143,162,44,78,10,18,72,39,0,54,0,2,0,10,0,0,2,27,0,0,26,91,50,30,97,67,67,92,18,79,64,0,0,41,83,26,0,60,68,9,7,198,40,162,112,89,58,61,77,24,17,138,30,65,129,52,138,12,35,0,17,18,21,68,0,0,5,5,0,0,9,0,1,4,31,56,8,167,24,38,80,3,36,0,23,1,115,39,1,42,30,120,22,66,1,124,59,21,92,108,1,34,81,41,0,91,97,49,76,79,98,27,94,18,81,4,78,31,80,12,77,7,17,0,27,87,49,22,109,15,0,58,33,9,10,23,94,4,55,0,73,0,30,17,64,0,70,16,83,87,71,6,37,8,54,0,60,20,54,6,86,19,91,97,23,118,6,65,7,51,10,74,80,20,31,58,31,1,19,31,26,2,18,62,42,2,80,92,34,112,85,68,45,10,38,0,70,3,64,44,45,38,116,28,104,20,53,20,50,31,137,161,169

Secondary structure (DSSP, 8-state):
--SSHHHHHHHHTHHHHSSTTHHHHHHHHHHHHTS-HHHHHHHHHHHHHHHHHHTT--HHHHHHHHHHHHTT-S--SGGGS---SS--B--SSTTHHHHHHHHHHHSTT--EE--HHHH-----GGG-HHHHHHHTSS--SEEEEEEEEEEEEGGGT-HHHHHHHSEEEEEEEEEEEE-SSS-EEEEEEEEE--EEE---GGGGHHHH-HHHHHHHTTS----EEEE----EEEEEEE-/---HHHHHHHHHHHHHSSTTHHHHHHHHHHHHTS-HHHHHHHHHHHHHHHHHHTT--HHHHHHHHHHHHTTSS--SGGGS---SS--B--SSTTHHHHHHHHHHHSTT--EE--GGGS-----GGG-HHHHHHHHHSS-SEEEEEEEEEEEEGGGT-HHHHHHHSEEEEEEEEEEEE-TTSEEEEEEEEEE--EEE---GGGGHHHHHHHHHHHHHTS----EEEE----EEEEEEEETTT-

Nearest PDB structures (foldseek):
  4fzl-assembly2_B  TM=9.862E-01  e=1.975E-45  Pseudomonas syringae pv. tomato str. DC3000
  4fzm-assembly1_A  TM=9.891E-01  e=6.995E-44  Pseudomonas syringae pv. tomato str. DC3000
  4fzn-assembly1_A  TM=9.891E-01  e=9.935E-44  Pseudomonas syringae pv. tomato str. DC3000
  8jc1-assembly1_D  TM=8.715E-01  e=9.623E-16  Pectobacterium carotovorum
  4n58-assembly1_A  TM=8.489E-01  e=1.337E-14  Pectobacterium brasiliense PBR1692

InterPro domains:
  IPR028056 Colicin M [PF14859] (125-275)

B-factor: mean 34.97, std 14.2, range [16.76, 141.44]

Foldseek 3Di:
DFLEVLLVVLLVCLVQCVDPNNQVVLLVVCLVQLCAQSSLLNLLLLLQLQQVVLVPDDSSVSSNVVSRQLRHDNDRGNVSPANDADAAEGQLDPSRLSNLLNCQQHVPQEEYEYAQVSLQDDDDVVPPVVQVVVVQPDDDAAKDWDKDKDKDQSVVGDPVSCLFAGIWMKIWTFMWHADPVGKIKTKTWIFTDKGKGDNQLVVNCVPNDDSRNVSCNPGHGHIYIYHHDDIHIDMDIDD/DCAVLLVVLVVCLVCCQDPNNLVVLLVVCVVALCAQSSLLNLLLLLVLQQVVLVPDDRSVSSCCVRVPLVVDNDRGNVSDANDADEGEGQLDPSRLSNLLVCQQHVPQEEYEYAQVSLFDDDDCVPPVVQVCCVPPVDDAAKDWDKDKDKDQSVVTGPSNCLFAGIWIKIWTFMKHAHPQQKIKTWGWIDTDKGKGDNQLVVNCVSNDDSRSVSCNVGHGHIYIYHHDDIGIDMDMDGRVPD

Organism: Pseudomonas syringae pv. tomato (strain ATCC BAA-871 / DC3000) (NCBI:txid223283)